Protein AF-0000000069362990 (afdb_homodimer)

Organism: Musa acuminata subsp. malaccensis (NCBI:txid214687)

Foldseek 3Di:
DPDPDPPVDDPVQWAFDAFDDDDLQATWTWIAGNPPRDIDIDGDGDPAQDVVLVVVLVVVLVVQCPPPAQAAKHFVDWDDDPRDIDTDIDDAFQAFQVSLLVFVLADDLLLLLVLLLSVLSQLCCCCPVVNFAQQDDARRQWGHHLQGHIHGYNGPVLVSVCVSSPPVPDDDDDCLQFALCVLVVHDDGNLRVLSSSLQRSLCNHNRHRQPDDPVPPDDDDPVRSSCCRHPNDWGFDDPVRDPPQNRVLSPLRNDNDSVSHDHSVVSSVGPSSVVNVPPPDGSSVSSVVDDTPDDPPD/DPDPDPPVDDPVQWAFDAFDDDFLQATWTWIAGNPPRDIDIDGDGDPAQDVVLVVVLVVVLVVQCPPPAQAAKHFVDWDDDPRDIDTDIDDAFQAWQVSLLVFVLADDLLLLLVLLLSVLSQLCCCCPVVNFAQQDDARRQWGHHLQGHIHGYNGPVLVSVCVSSPPVPDDDDDCLQFALCVLVVHDDGNLRVLSSSLQRSLCNHNRHRQPDPPVPPDDDDPVRSSCCRHPNDWGFDDPVRDPPQNRVLSPLRNDNDSVSHDHSVVSSVGCSSVVNVPPPDGSSVSSVVDDTPDDPPD

Sequence (596 aa):
PPDSEDLEFSREDLEVIKVIGKGSGGIVQLVRHKWHGTFYALKGIQMCIQETVRKQIVQELKINKASQCSHVVVCYHSFYHNGVISLVLEYMDRGSLADIIKQVKTILEPYLAVVCMQVLKGLVYLHHERHVIHRDIKPSNLLVNHKGEVKITDFGVSAVLASSMGQRDTFVGTYNYMAPERISGSSYDYKSDIWSLGLVILECAIGHFPYTSTEQEESLSFYELLEAIVDQPPPFAPPDQFSPEFCSFISASIQKDPKQRLSSLELLSHPFIKKFEDKDIDLAILVGSLDPPVNLSEPPDSEDLEFSREDLEVIKVIGKGSGGIVQLVRHKWHGTFYALKGIQMCIQETVRKQIVQELKINKASQCSHVVVCYHSFYHNGVISLVLEYMDRGSLADIIKQVKTILEPYLAVVCMQVLKGLVYLHHERHVIHRDIKPSNLLVNHKGEVKITDFGVSAVLASSMGQRDTFVGTYNYMAPERISGSSYDYKSDIWSLGLVILECAIGHFPYTSTEQEESLSFYELLEAIVDQPPPFAPPDQFSPEFCSFISASIQKDPKQRLSSLELLSHPFIKKFEDKDIDLAILVGSLDPPVNLSE

InterPro domains:
  IPR000719 Protein kinase domain [PF00069] (15-273)
  IPR000719 Protein kinase domain [PS50011] (14-273)
  IPR000719 Protein kinase domain [SM00220] (14-273)
  IPR008271 Serine/threonine-protein kinase, active site [PS00108] (132-144)
  IPR011009 Protein kinase-like domain superfamily [SSF56112] (12-283)
  IPR017441 Protein kinase, ATP binding site [PS00107] (20-43)

Nearest PDB structures (foldseek):
  6nyb-assembly1_B  TM=8.087E-01  e=6.660E-27  Homo sapiens
  4an9-assembly1_A  TM=8.023E-01  e=2.692E-26  Homo sapiens
  7pqv-assembly1_A  TM=7.803E-01  e=8.231E-26  Homo sapiens
  7xlp-assembly1_A  TM=7.770E-01  e=7.360E-26  Homo sapiens
  3dv3-assembly1_A  TM=7.872E-01  e=3.109E-24  Homo sapiens

pLDDT: mean 84.64, std 16.43, range [29.12, 98.88]

Radius of gyration: 27.47 Å; Cα contacts (8 Å, |Δi|>4): 1072; chains: 2; bounding box: 52×82×68 Å

Solvent-accessible surface area (backbone atoms only — not comparable to full-atom values): 32187 Å² total; per-residue (Å²): 124,86,77,92,58,84,70,78,80,48,75,86,44,48,42,80,76,45,80,75,43,79,55,88,76,25,42,28,26,37,26,29,31,69,87,78,62,50,66,30,26,37,35,32,30,67,27,36,63,52,68,68,48,48,50,49,44,49,53,53,45,50,64,24,42,71,51,89,47,90,16,42,53,37,24,78,46,76,45,78,55,95,51,27,41,33,36,38,26,60,54,47,63,40,31,23,44,47,57,45,35,72,70,60,37,46,45,56,65,69,56,44,32,54,50,47,49,34,47,32,52,28,45,35,44,32,46,71,74,65,65,45,62,43,82,60,48,42,40,76,31,31,29,25,27,66,81,39,49,42,24,41,44,72,56,42,47,60,56,43,52,39,54,66,56,47,38,92,51,44,48,64,48,67,61,88,43,51,28,40,40,61,57,47,62,45,85,77,60,64,47,41,43,32,26,8,44,26,51,41,54,48,17,37,50,72,42,44,62,73,86,44,52,80,90,50,83,56,76,64,36,66,43,52,44,53,46,43,60,58,73,42,80,68,70,72,59,58,71,91,78,42,54,69,44,52,33,48,52,34,50,33,21,37,39,82,54,56,87,69,29,51,48,49,66,56,50,61,70,28,66,43,35,57,71,46,64,89,47,94,74,59,48,22,63,63,53,61,76,50,80,46,78,66,78,77,88,118,124,86,75,92,59,84,70,79,79,49,76,86,44,47,40,80,76,46,80,75,44,76,55,88,76,25,41,28,25,36,26,31,31,70,87,77,62,50,66,31,26,36,35,32,30,68,27,36,62,51,68,67,46,48,50,49,44,49,52,52,44,49,61,23,48,67,52,88,45,90,16,39,53,40,25,77,46,75,45,79,53,96,50,26,40,32,36,38,25,60,56,46,64,39,31,24,46,47,56,45,35,71,71,61,37,45,46,55,65,70,54,43,30,54,52,47,48,35,46,31,53,28,44,34,44,32,46,70,73,66,64,44,61,42,82,60,50,42,40,76,29,32,31,26,28,67,81,40,52,42,24,42,46,71,57,40,48,59,55,45,52,41,55,64,58,48,38,91,50,46,49,65,48,67,60,90,42,53,29,40,40,62,57,48,62,44,85,75,60,64,46,40,43,32,27,8,44,26,50,40,55,49,17,37,51,72,44,44,61,72,85,44,52,81,88,48,85,55,75,64,37,64,44,53,43,52,46,41,60,59,72,41,80,67,71,73,58,59,71,93,79,43,54,69,44,51,32,48,51,35,50,33,22,36,40,83,54,55,87,68,29,51,48,49,69,55,49,62,69,28,66,43,37,55,70,45,63,89,47,95,75,58,47,22,62,62,54,62,75,48,81,47,77,67,78,76,86,117

Structure (mmCIF, N/CA/C/O backbone):
data_AF-0000000069362990-model_v1
#
loop_
_entity.id
_entity.type
_entity.pdbx_description
1 polymer 'mitogen-activated protein kinase kinase'
#
loop_
_atom_site.group_PDB
_atom_site.id
_atom_site.type_symbol
_atom_site.label_atom_id
_atom_site.label_alt_id
_atom_site.label_comp_id
_atom_site.label_asym_id
_atom_site.label_entity_id
_atom_site.label_seq_id
_atom_site.pdbx_PDB_ins_code
_atom_site.Cartn_x
_atom_site.Cartn_y
_atom_site.Cartn_z
_atom_site.occupancy
_atom_site.B_iso_or_equiv
_atom_site.auth_seq_id
_atom_site.auth_comp_id
_atom_site.auth_asym_id
_atom_site.auth_atom_id
_atom_site.pdbx_PDB_model_num
ATOM 1 N N . PRO A 1 1 ? -14.195 41.219 3.721 1 29.48 1 PRO A N 1
ATOM 2 C CA . PRO A 1 1 ? -13.703 40.406 2.594 1 29.48 1 PRO A CA 1
ATOM 3 C C . PRO A 1 1 ? -14.836 39.812 1.763 1 29.48 1 PRO A C 1
ATOM 5 O O . PRO A 1 1 ? -15.93 39.562 2.283 1 29.48 1 PRO A O 1
ATOM 8 N N . PRO A 1 2 ? -14.961 39.844 0.391 1 32.06 2 PRO A N 1
ATOM 9 C CA . PRO A 1 2 ? -16.266 39.5 -0.184 1 32.06 2 PRO A CA 1
ATOM 10 C C . PRO A 1 2 ? -16.875 38.219 0.411 1 32.06 2 PRO A C 1
ATOM 12 O O . PRO A 1 2 ? -16.141 37.375 0.942 1 32.06 2 PRO A O 1
ATOM 15 N N . ASP A 1 3 ? -18.109 38.125 0.729 1 34.34 3 ASP A N 1
ATOM 16 C CA . ASP A 1 3 ? -19.031 37.094 1.139 1 34.34 3 ASP A CA 1
ATOM 17 C C . ASP A 1 3 ? -18.719 35.75 0.436 1 34.34 3 ASP A C 1
ATOM 19 O O . ASP A 1 3 ? -18.422 35.75 -0.758 1 34.34 3 ASP A O 1
ATOM 23 N N . SER A 1 4 ? -18.062 34.781 1.027 1 39.09 4 SER A N 1
ATOM 24 C CA . SER A 1 4 ? -17.625 33.438 0.62 1 39.09 4 SER A CA 1
ATOM 25 C C . SER A 1 4 ? -18.594 32.844 -0.402 1 39.09 4 SER A C 1
ATOM 27 O O . SER A 1 4 ? -19.422 32 -0.061 1 39.09 4 SER A O 1
ATOM 29 N N . GLU A 1 5 ? -19.391 33.594 -1.166 1 38.28 5 GLU A N 1
ATOM 30 C CA . GLU A 1 5 ? -20.406 33.344 -2.191 1 38.28 5 GLU A CA 1
ATOM 31 C C . GLU A 1 5 ? -19.906 32.312 -3.191 1 38.28 5 GLU A C 1
ATOM 33 O O . GLU A 1 5 ? -18.688 32.062 -3.309 1 38.28 5 GLU A O 1
ATOM 38 N N . ASP A 1 6 ? -20.812 31.719 -4.027 1 46.34 6 ASP A N 1
ATOM 39 C CA . ASP A 1 6 ? -20.828 30.781 -5.137 1 46.34 6 ASP A CA 1
ATOM 40 C C . ASP A 1 6 ? -19.75 31.109 -6.168 1 46.34 6 ASP A C 1
ATOM 42 O O . ASP A 1 6 ? -20.031 31.75 -7.184 1 46.34 6 ASP A O 1
ATOM 46 N N . LEU A 1 7 ? -18.672 31.688 -5.738 1 51.09 7 LEU A N 1
ATOM 47 C CA . LEU A 1 7 ? -17.719 31.906 -6.824 1 51.09 7 LEU A CA 1
ATOM 48 C C . LEU A 1 7 ? -17.703 30.734 -7.785 1 51.09 7 LEU A C 1
ATOM 50 O O . LEU A 1 7 ? -17.469 29.594 -7.375 1 51.09 7 LEU A O 1
ATOM 54 N N . GLU A 1 8 ? -18.453 30.781 -8.734 1 62.44 8 GLU A N 1
ATOM 55 C CA . GLU A 1 8 ? -18.516 29.859 -9.859 1 62.44 8 GLU A CA 1
ATOM 56 C C . GLU A 1 8 ? -17.141 29.594 -10.445 1 62.44 8 GLU A C 1
ATOM 58 O O . GLU A 1 8 ? -16.594 30.438 -11.148 1 62.44 8 GLU A O 1
ATOM 63 N N . PHE A 1 9 ? -16.281 28.891 -9.633 1 77.06 9 PHE A N 1
ATOM 64 C CA . PHE A 1 9 ? -14.984 28.516 -10.172 1 77.06 9 PHE A CA 1
ATOM 65 C C . PHE A 1 9 ? -15.133 27.688 -11.438 1 77.06 9 PHE A C 1
ATOM 67 O O . PHE A 1 9 ? -15.992 26.797 -11.508 1 77.06 9 PHE A O 1
ATOM 74 N N . SER A 1 10 ? -14.633 28.297 -12.477 1 79.56 10 SER A N 1
ATOM 75 C CA . SER A 1 10 ? -14.398 27.469 -13.656 1 79.56 10 SER A CA 1
ATOM 76 C C . SER A 1 10 ? -12.914 27.172 -13.836 1 79.56 10 SER A C 1
ATOM 78 O O . SER A 1 10 ? -12.062 28.016 -13.547 1 79.56 10 SER A O 1
ATOM 80 N N . ARG A 1 11 ? -12.586 26.047 -14.117 1 81.81 11 ARG A N 1
ATOM 81 C CA . ARG A 1 11 ? -11.203 25.641 -14.344 1 81.81 11 ARG A CA 1
ATOM 82 C C . ARG A 1 11 ? -10.5 26.578 -15.312 1 81.81 11 ARG A C 1
ATOM 84 O O . ARG A 1 11 ? -9.312 26.875 -15.148 1 81.81 11 ARG A O 1
ATOM 91 N N . GLU A 1 12 ? -11.289 27.062 -16.297 1 82.94 12 GLU A N 1
ATOM 92 C CA . GLU A 1 12 ? -10.742 27.938 -17.328 1 82.94 12 GLU A CA 1
ATOM 93 C C . GLU A 1 12 ? -10.312 29.281 -16.766 1 82.94 12 GLU A C 1
ATOM 95 O O . GLU A 1 12 ? -9.508 29.984 -17.359 1 82.94 12 GLU A O 1
ATOM 100 N N . ASP A 1 13 ? -10.82 29.562 -15.656 1 88.62 13 ASP A N 1
ATOM 101 C CA . ASP A 1 13 ? -10.508 30.844 -15.039 1 88.62 13 ASP A CA 1
ATOM 102 C C . ASP A 1 13 ? -9.227 30.766 -14.211 1 88.62 13 ASP A C 1
ATOM 104 O O . ASP A 1 13 ? -8.75 31.766 -13.688 1 88.62 13 ASP A O 1
ATOM 108 N N . LEU A 1 14 ? -8.688 29.609 -14.094 1 91.69 14 LEU A N 1
ATOM 109 C CA . LEU A 1 14 ? -7.484 29.422 -13.297 1 91.69 14 LEU A CA 1
ATOM 110 C C . LEU A 1 14 ? -6.262 29.25 -14.188 1 91.69 14 LEU A C 1
ATOM 112 O O . LEU A 1 14 ? -6.289 28.469 -15.141 1 91.69 14 LEU A O 1
ATOM 116 N N . GLU A 1 15 ? -5.293 30.062 -13.93 1 91.25 15 GLU A N 1
ATOM 117 C CA . GLU A 1 15 ? -4.012 29.953 -14.617 1 91.25 15 GLU A CA 1
ATOM 118 C C . GLU A 1 15 ? -2.975 29.25 -13.742 1 91.25 15 GLU A C 1
ATOM 120 O O . GLU A 1 15 ? -2.721 29.672 -12.609 1 91.25 15 GLU A O 1
ATOM 125 N N . VAL A 1 16 ? -2.367 28.219 -14.273 1 91.44 16 VAL A N 1
ATOM 126 C CA . VAL A 1 16 ? -1.353 27.469 -13.531 1 91.44 16 VAL A CA 1
ATOM 127 C C . VAL A 1 16 ? -0.04 28.25 -13.531 1 91.44 16 VAL A C 1
ATOM 129 O O . VAL A 1 16 ? 0.44 28.688 -14.578 1 91.44 16 VAL A O 1
ATOM 132 N N . ILE A 1 17 ? 0.487 28.484 -12.438 1 90.94 17 ILE A N 1
ATOM 133 C CA . ILE A 1 17 ? 1.748 29.203 -12.289 1 90.94 17 ILE A CA 1
ATOM 134 C C . ILE A 1 17 ? 2.898 28.203 -12.172 1 90.94 17 ILE A C 1
ATOM 136 O O . ILE A 1 17 ? 3.865 28.266 -12.938 1 90.94 17 ILE A O 1
ATOM 140 N N . LYS A 1 18 ? 2.75 27.172 -11.195 1 91.44 18 LYS A N 1
ATOM 141 C CA . LYS A 1 18 ? 3.82 26.219 -10.93 1 91.44 18 LYS A CA 1
ATOM 142 C C . LYS A 1 18 ? 3.311 25.031 -10.109 1 91.44 18 LYS A C 1
ATOM 144 O O . LYS A 1 18 ? 2.348 25.172 -9.352 1 91.44 18 LYS A O 1
ATOM 149 N N . VAL A 1 19 ? 3.998 23.938 -10.266 1 89.69 19 VAL A N 1
ATOM 150 C CA . VAL A 1 19 ? 3.758 22.797 -9.391 1 89.69 19 VAL A CA 1
ATOM 151 C C . VAL A 1 19 ? 4.422 23.031 -8.039 1 89.69 19 VAL A C 1
ATOM 153 O O . VAL A 1 19 ? 5.602 23.375 -7.969 1 89.69 19 VAL A O 1
ATOM 156 N N . ILE A 1 20 ? 3.678 22.906 -6.953 1 89.88 20 ILE A N 1
ATOM 157 C CA . ILE A 1 20 ? 4.238 23.234 -5.648 1 89.88 20 ILE A CA 1
ATOM 158 C C . ILE A 1 20 ? 4.234 22 -4.754 1 89.88 20 ILE A C 1
ATOM 160 O O . ILE A 1 20 ? 4.73 22.031 -3.627 1 89.88 20 ILE A O 1
ATOM 164 N N . GLY A 1 21 ? 3.676 20.953 -5.188 1 85.44 21 GLY A N 1
ATOM 165 C CA . GLY A 1 21 ? 3.672 19.719 -4.43 1 85.44 21 GLY A CA 1
ATOM 166 C C . GLY A 1 21 ? 3.33 18.5 -5.27 1 85.44 21 GLY A C 1
ATOM 167 O O . GLY A 1 21 ? 2.516 18.578 -6.191 1 85.44 21 GLY A O 1
ATOM 168 N N . LYS A 1 22 ? 4.004 17.422 -4.98 1 76.5 22 LYS A N 1
ATOM 169 C CA . LYS A 1 22 ? 3.723 16.109 -5.574 1 76.5 22 LYS A CA 1
ATOM 170 C C . LYS A 1 22 ? 3.758 15.016 -4.52 1 76.5 22 LYS A C 1
ATOM 172 O O . LYS A 1 22 ? 4.645 14.992 -3.664 1 76.5 22 LYS A O 1
ATOM 177 N N . GLY A 1 23 ? 2.678 14.242 -4.508 1 67.06 23 GLY A N 1
ATOM 178 C CA . GLY A 1 23 ? 2.65 13.133 -3.568 1 67.06 23 GLY A CA 1
ATOM 179 C C . GLY A 1 23 ? 1.556 12.125 -3.865 1 67.06 23 GLY A C 1
ATOM 180 O O . GLY A 1 23 ? 0.97 12.141 -4.949 1 67.06 23 GLY A O 1
ATOM 181 N N . SER A 1 24 ? 1.332 11.172 -2.8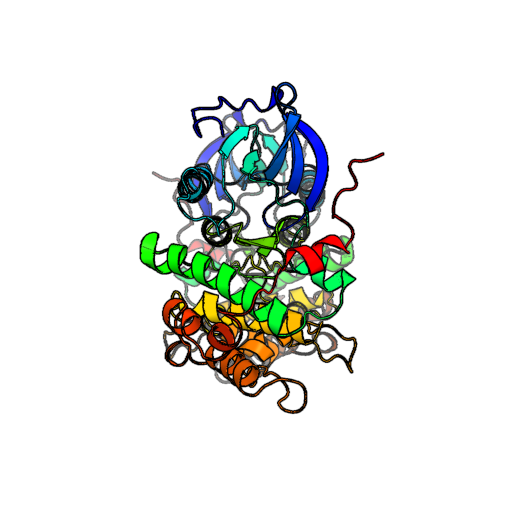93 1 62.97 24 SER A N 1
ATOM 182 C CA . SER A 1 24 ? 0.349 10.109 -3.068 1 62.97 24 SER A CA 1
ATOM 183 C C . SER A 1 24 ? -1.055 10.68 -3.246 1 62.97 24 SER A C 1
ATOM 185 O O . SER A 1 24 ? -1.907 10.055 -3.883 1 62.97 24 SER A O 1
ATOM 187 N N . GLY A 1 25 ? -1.194 11.891 -2.707 1 66.38 25 GLY A N 1
ATOM 188 C CA . GLY A 1 25 ? -2.51 12.508 -2.801 1 66.38 25 GLY A CA 1
ATOM 189 C C . GLY A 1 25 ? -2.723 13.273 -4.094 1 66.38 25 GLY A C 1
ATOM 190 O O . GLY A 1 25 ? -3.812 13.789 -4.344 1 66.38 25 GLY A O 1
ATOM 191 N N . GLY A 1 26 ? -1.641 13.359 -4.898 1 74.44 26 GLY A N 1
ATOM 192 C CA . GLY A 1 26 ? -1.784 14.055 -6.168 1 74.44 26 GLY A CA 1
ATOM 193 C C . GLY A 1 26 ? -0.795 15.188 -6.344 1 74.44 26 GLY A C 1
ATOM 194 O O . GLY A 1 26 ? 0.225 15.242 -5.652 1 74.44 26 GLY A O 1
ATOM 195 N N . ILE A 1 27 ? -1.107 15.914 -7.355 1 82.25 27 ILE A N 1
ATOM 196 C CA . ILE A 1 27 ? -0.267 17.062 -7.691 1 82.25 27 ILE A CA 1
ATOM 197 C C . ILE A 1 27 ? -0.94 18.344 -7.23 1 82.25 27 ILE A C 1
ATOM 199 O O . ILE A 1 27 ? -2.15 18.516 -7.395 1 82.25 27 ILE A O 1
ATOM 203 N N . VAL A 1 28 ? -0.175 19.188 -6.586 1 90.19 28 VAL A N 1
ATOM 204 C CA . VAL A 1 28 ? -0.682 20.484 -6.164 1 90.19 28 VAL A CA 1
ATOM 205 C C . VAL A 1 28 ? -0.007 21.594 -6.973 1 90.19 28 VAL A C 1
ATOM 207 O O . VAL A 1 28 ? 1.221 21.625 -7.09 1 90.19 28 VAL A O 1
ATOM 210 N N . GLN A 1 29 ? -0.843 22.453 -7.559 1 92.25 29 GLN A N 1
ATOM 211 C CA . GLN A 1 29 ? -0.346 23.562 -8.352 1 92.25 29 GLN A CA 1
ATOM 212 C C . GLN A 1 29 ? -0.779 24.906 -7.75 1 92.25 29 GLN A C 1
ATOM 214 O O . GLN A 1 29 ? -1.902 25.031 -7.258 1 92.25 29 GLN A O 1
ATOM 219 N N . LEU A 1 30 ? 0.182 25.812 -7.762 1 94.88 30 LEU A N 1
ATOM 220 C CA . LEU A 1 30 ? -0.222 27.188 -7.543 1 94.88 30 LEU A CA 1
ATOM 221 C C . LEU A 1 30 ? -0.944 27.75 -8.766 1 94.88 30 LEU A C 1
ATOM 223 O O . LEU A 1 30 ? -0.439 27.656 -9.891 1 94.88 30 LEU A O 1
ATOM 227 N N . VAL A 1 31 ? -2.145 28.266 -8.508 1 93.31 31 VAL A N 1
ATOM 228 C CA . VAL A 1 31 ? -2.908 28.844 -9.609 1 93.31 31 VAL A CA 1
ATOM 229 C C . VAL A 1 31 ? -3.365 30.25 -9.242 1 93.31 31 VAL A C 1
ATOM 231 O O . VAL A 1 31 ? -3.451 30.594 -8.062 1 93.31 31 VAL A O 1
ATOM 234 N N . ARG A 1 32 ? -3.533 31.016 -10.25 1 93.69 32 ARG A N 1
ATOM 235 C CA . ARG A 1 32 ? -4.035 32.375 -10.094 1 93.69 32 ARG A CA 1
ATOM 236 C C . ARG A 1 32 ? -5.348 32.562 -10.852 1 93.69 32 ARG A C 1
ATOM 238 O O . ARG A 1 32 ? -5.477 32.125 -12 1 93.69 32 ARG A O 1
ATOM 245 N N . HIS A 1 33 ? -6.336 33.094 -10.125 1 92.69 33 HIS A N 1
ATOM 246 C CA . HIS A 1 33 ? -7.559 33.438 -10.836 1 92.69 33 HIS A CA 1
ATOM 247 C C . HIS A 1 33 ? -7.312 34.562 -11.844 1 92.69 33 HIS A C 1
ATOM 249 O O . HIS A 1 33 ? -6.82 35.625 -11.484 1 92.69 33 HIS A O 1
ATOM 255 N N . LYS A 1 34 ? -7.695 34.312 -13.039 1 90.31 34 LYS A N 1
ATOM 256 C CA . LYS A 1 34 ? -7.352 35.219 -14.148 1 90.31 34 LYS A CA 1
ATOM 257 C C . LYS A 1 34 ? -7.961 36.594 -13.961 1 90.31 34 LYS A C 1
ATOM 259 O O . LYS A 1 34 ? -7.328 37.594 -14.266 1 90.31 34 LYS A O 1
ATOM 264 N N . TRP A 1 35 ? -9.094 36.656 -13.398 1 87.69 35 TRP A N 1
ATOM 265 C CA . TRP A 1 35 ? -9.82 37.938 -13.344 1 87.69 35 TRP A CA 1
ATOM 266 C C . TRP A 1 35 ? -9.57 38.656 -12.016 1 87.69 35 TRP A C 1
ATOM 268 O O . TRP A 1 35 ? -9.414 39.875 -11.977 1 87.69 35 TRP A O 1
ATOM 278 N N . HIS A 1 36 ? -9.5 37.875 -10.906 1 89.62 36 HIS A N 1
ATOM 279 C CA . HIS A 1 36 ? -9.391 38.5 -9.586 1 89.62 36 HIS A CA 1
ATOM 280 C C . HIS A 1 36 ? -7.945 38.531 -9.109 1 89.62 36 HIS A C 1
ATOM 282 O O . HIS A 1 36 ? -7.605 39.219 -8.164 1 89.62 36 HIS A O 1
ATOM 288 N N . GLY A 1 37 ? -7.09 37.781 -9.664 1 91.56 37 GLY A N 1
ATOM 289 C CA . GLY A 1 37 ? -5.676 37.75 -9.336 1 91.56 37 GLY A CA 1
ATOM 290 C C . GLY A 1 37 ? -5.363 36.969 -8.07 1 91.56 37 GLY A C 1
ATOM 291 O O . GLY A 1 37 ? -4.199 36.844 -7.695 1 91.56 37 GLY A O 1
ATOM 292 N N . THR A 1 38 ? -6.387 36.469 -7.43 1 92.75 38 THR A N 1
ATOM 293 C CA . THR A 1 38 ? -6.223 35.719 -6.188 1 92.75 38 THR A CA 1
ATOM 294 C C . THR A 1 38 ? -5.52 34.375 -6.441 1 92.75 38 THR A C 1
ATOM 296 O O . THR A 1 38 ? -5.797 33.719 -7.438 1 92.75 38 THR A O 1
ATOM 299 N N . PHE A 1 39 ? -4.59 34.062 -5.492 1 94 39 PHE A N 1
ATOM 300 C CA . PHE A 1 39 ? -3.863 32.812 -5.602 1 94 39 PHE A CA 1
ATOM 301 C C . PHE A 1 39 ? -4.586 31.703 -4.852 1 94 39 PHE A C 1
ATOM 303 O O . PHE A 1 39 ? -5.121 31.938 -3.762 1 94 39 PHE A O 1
ATOM 310 N N . TYR A 1 40 ? -4.594 30.516 -5.48 1 94.06 40 TYR A N 1
ATOM 311 C CA . TYR A 1 40 ? -5.141 29.297 -4.902 1 94.06 40 TYR A CA 1
ATOM 312 C C . TYR A 1 40 ? -4.172 28.125 -5.082 1 94.06 40 TYR A C 1
ATOM 314 O O . TYR A 1 40 ? -3.244 28.203 -5.887 1 94.06 40 TYR A O 1
ATOM 322 N N . ALA A 1 41 ? -4.312 27.141 -4.258 1 93.5 41 ALA A N 1
ATOM 323 C CA . ALA A 1 41 ? -3.689 25.844 -4.508 1 93.5 41 ALA A CA 1
ATOM 324 C C . ALA A 1 41 ? -4.664 24.891 -5.195 1 93.5 41 ALA A C 1
ATOM 326 O O . ALA A 1 41 ? -5.789 24.703 -4.734 1 93.5 41 ALA A O 1
ATOM 327 N N . LEU A 1 42 ? -4.305 24.406 -6.301 1 91.19 42 LEU A N 1
ATOM 328 C CA . LEU A 1 42 ? -5.113 23.438 -7.043 1 91.19 42 LEU A CA 1
ATOM 329 C C . LEU A 1 42 ? -4.555 22.031 -6.895 1 91.19 42 LEU A C 1
ATOM 331 O O . LEU A 1 42 ? -3.486 21.719 -7.43 1 91.19 42 LEU A O 1
ATOM 335 N N . LYS A 1 43 ? -5.238 21.188 -6.145 1 87.75 43 LYS A N 1
ATOM 336 C CA . LYS A 1 43 ? -4.832 19.797 -5.984 1 87.75 43 LYS A CA 1
ATOM 337 C C . LYS A 1 43 ? -5.574 18.891 -6.961 1 87.75 43 LYS A C 1
ATOM 339 O O . LYS A 1 43 ? -6.805 18.891 -7 1 87.75 43 LYS A O 1
ATOM 344 N N . GLY A 1 44 ? -4.789 18.312 -7.75 1 82.81 44 GLY A N 1
ATOM 345 C CA . GLY A 1 44 ? -5.352 17.328 -8.656 1 82.81 44 GLY A CA 1
ATOM 346 C C . GLY A 1 44 ? -5.133 15.906 -8.188 1 82.81 44 GLY A C 1
ATOM 347 O O . GLY A 1 44 ? -3.998 15.5 -7.926 1 82.81 44 GLY A O 1
ATOM 348 N N . ILE A 1 45 ? -6.129 15.227 -7.938 1 75.31 45 ILE A N 1
ATOM 349 C CA . ILE A 1 45 ? -6.094 13.812 -7.582 1 75.31 45 ILE A CA 1
ATOM 350 C C . ILE A 1 45 ? -6.414 12.969 -8.812 1 75.31 45 ILE A C 1
ATOM 352 O O . ILE A 1 45 ? -7.523 13.023 -9.344 1 75.31 45 ILE A O 1
ATOM 356 N N . GLN A 1 46 ? -5.258 12.422 -9.289 1 65.88 46 GLN A N 1
ATOM 357 C CA . GLN A 1 46 ? -5.426 11.586 -10.477 1 65.88 46 GLN A CA 1
ATOM 358 C C . GLN A 1 46 ? -6.234 10.336 -10.148 1 65.88 46 GLN A C 1
ATOM 360 O O . GLN A 1 46 ? -5.852 9.555 -9.281 1 65.88 46 GLN A O 1
ATOM 365 N N . MET A 1 47 ? -7.324 10.367 -10.719 1 61.12 47 MET A N 1
ATOM 366 C CA . MET A 1 47 ? -8.18 9.203 -10.5 1 61.12 47 MET A CA 1
ATOM 367 C C . MET A 1 47 ? -7.863 8.094 -11.5 1 61.12 47 MET A C 1
ATOM 369 O O . MET A 1 47 ? -8.367 6.977 -11.367 1 61.12 47 MET A O 1
ATOM 373 N N . CYS A 1 48 ? -7.023 8.562 -12.531 1 59.62 48 CYS A N 1
ATOM 374 C CA . CYS A 1 48 ? -6.672 7.586 -13.562 1 59.62 48 CYS A CA 1
ATOM 375 C C . CYS A 1 48 ? -5.164 7.355 -13.594 1 59.62 48 CYS A C 1
ATOM 377 O O . CYS A 1 48 ? -4.387 8.242 -13.227 1 59.62 48 CYS A O 1
ATOM 379 N N . ILE A 1 49 ? -4.668 6.113 -13.734 1 58.94 49 ILE A N 1
ATOM 380 C CA . ILE A 1 49 ? -3.258 5.777 -13.898 1 58.94 49 ILE A CA 1
ATOM 381 C C . ILE A 1 49 ? -2.682 6.543 -15.094 1 58.94 49 ILE A C 1
ATOM 383 O O . ILE A 1 49 ? -3.33 6.656 -16.141 1 58.94 49 ILE A O 1
ATOM 387 N N . GLN A 1 50 ? -1.487 7.18 -14.828 1 59.97 50 GLN A N 1
ATOM 388 C CA . GLN A 1 50 ? -0.78 7.965 -15.836 1 59.97 50 GLN A CA 1
ATOM 389 C C . GLN A 1 50 ? -0.551 7.152 -17.109 1 59.97 50 GLN A C 1
ATOM 391 O O . GLN A 1 50 ? -0.415 5.93 -17.047 1 59.97 50 GLN A O 1
ATOM 396 N N . GLU A 1 51 ? -0.576 7.82 -18.203 1 62.12 51 GLU A N 1
ATOM 397 C CA . GLU A 1 51 ? -0.377 7.219 -19.531 1 62.12 51 GLU A CA 1
ATOM 398 C C . GLU A 1 51 ? 0.91 6.402 -19.578 1 62.12 51 GLU A C 1
ATOM 400 O O . GLU A 1 51 ? 0.959 5.348 -20.203 1 62.12 51 GLU A O 1
ATOM 405 N N . THR A 1 52 ? 1.91 6.945 -18.875 1 63.31 52 THR A N 1
ATOM 406 C CA . THR A 1 52 ? 3.189 6.242 -18.859 1 63.31 52 THR A CA 1
ATOM 407 C C . THR A 1 52 ? 3.057 4.879 -18.188 1 63.31 52 THR A C 1
ATOM 409 O O . THR A 1 52 ? 3.617 3.891 -18.672 1 63.31 52 THR A O 1
ATOM 412 N N . VAL A 1 53 ? 2.324 4.898 -17.141 1 62.41 53 VAL A N 1
ATOM 413 C CA . VAL A 1 53 ? 2.094 3.639 -16.453 1 62.41 53 VAL A CA 1
ATOM 414 C C . VAL A 1 53 ? 1.26 2.709 -17.328 1 62.41 53 VAL A C 1
ATOM 416 O O . VAL A 1 53 ? 1.521 1.505 -17.391 1 62.41 53 VAL A O 1
ATOM 419 N N . ARG A 1 54 ? 0.416 3.32 -18.047 1 65.88 54 ARG A N 1
ATOM 420 C CA . ARG A 1 54 ? -0.399 2.549 -18.969 1 65.88 54 ARG A CA 1
ATOM 421 C C . ARG A 1 54 ? 0.472 1.854 -20.016 1 65.88 54 ARG A C 1
ATOM 423 O O . ARG A 1 54 ? 0.312 0.657 -20.266 1 65.88 54 ARG A O 1
ATOM 430 N N . LYS A 1 55 ? 1.363 2.625 -20.562 1 67.88 55 LYS A N 1
ATOM 431 C CA . LYS A 1 55 ? 2.24 2.084 -21.594 1 67.88 55 LYS A CA 1
ATOM 432 C C . LYS A 1 55 ? 3.115 0.963 -21.047 1 67.88 55 LYS A C 1
ATOM 434 O O . LYS A 1 55 ? 3.334 -0.048 -21.719 1 67.88 55 LYS A O 1
ATOM 439 N N . GLN A 1 56 ? 3.504 1.155 -19.844 1 67.25 56 GLN A N 1
ATOM 440 C CA . GLN A 1 56 ? 4.348 0.145 -19.219 1 67.25 56 GLN A CA 1
ATOM 441 C C . GLN A 1 56 ? 3.57 -1.146 -18.984 1 67.25 56 GLN A C 1
ATOM 443 O O . GLN A 1 56 ? 4.09 -2.24 -19.203 1 67.25 56 GLN A O 1
ATOM 448 N N . ILE A 1 57 ? 2.4 -0.911 -18.578 1 66.12 57 ILE A N 1
ATOM 449 C CA . ILE A 1 57 ? 1.559 -2.074 -18.328 1 66.12 57 ILE A CA 1
ATOM 450 C C . ILE A 1 57 ? 1.315 -2.834 -19.625 1 66.12 57 ILE A C 1
ATOM 452 O O . ILE A 1 57 ? 1.439 -4.059 -19.672 1 66.12 57 ILE A O 1
ATOM 456 N N . VAL A 1 58 ? 1.067 -2.055 -20.641 1 65.69 58 VAL A N 1
ATOM 457 C CA . VAL A 1 58 ? 0.766 -2.648 -21.938 1 65.69 58 VAL A CA 1
ATOM 458 C C . VAL A 1 58 ? 2.006 -3.352 -22.484 1 65.69 58 VAL A C 1
ATOM 460 O O . VAL A 1 58 ? 1.909 -4.441 -23.047 1 65.69 58 VAL A O 1
ATOM 463 N N . GLN A 1 59 ? 3.102 -2.719 -22.266 1 67.25 59 GLN A N 1
ATOM 464 C CA . GLN A 1 59 ? 4.352 -3.299 -22.75 1 67.25 59 GLN A CA 1
ATOM 465 C C . GLN A 1 59 ? 4.672 -4.598 -22.016 1 67.25 59 GLN A C 1
ATOM 467 O O . GLN A 1 59 ? 5.125 -5.566 -22.625 1 67.25 59 GLN A O 1
ATOM 472 N N . GLU A 1 60 ? 4.445 -4.59 -20.781 1 63.12 60 GLU A N 1
ATOM 473 C CA . GLU A 1 60 ? 4.684 -5.797 -20 1 63.12 60 GLU A CA 1
ATOM 474 C C . GLU A 1 60 ? 3.77 -6.938 -20.438 1 63.12 60 GLU A C 1
ATOM 476 O O . GLU A 1 60 ? 4.18 -8.102 -20.453 1 63.12 60 GLU A O 1
ATOM 481 N N . LEU A 1 61 ? 2.602 -6.488 -20.766 1 61.5 61 LEU A N 1
ATOM 482 C CA . LEU A 1 61 ? 1.61 -7.488 -21.156 1 61.5 61 LEU A CA 1
ATOM 483 C C . LEU A 1 61 ? 1.86 -7.98 -22.562 1 61.5 61 LEU A C 1
ATOM 485 O O . LEU A 1 61 ? 1.504 -9.109 -22.906 1 61.5 61 LEU A O 1
ATOM 489 N N . LYS A 1 62 ? 2.309 -7.07 -23.406 1 59.75 62 LYS A N 1
ATOM 490 C CA . LYS A 1 62 ? 2.619 -7.496 -24.766 1 59.75 62 LYS A CA 1
ATOM 491 C C . LYS A 1 62 ? 3.678 -8.594 -24.766 1 59.75 62 LYS A C 1
ATOM 493 O O . LYS A 1 62 ? 3.746 -9.391 -25.703 1 59.75 62 LYS A O 1
ATOM 498 N N . ILE A 1 63 ? 4.504 -8.5 -23.766 1 54.03 63 ILE A N 1
ATOM 499 C CA . ILE A 1 63 ? 5.449 -9.609 -23.703 1 54.03 63 ILE A CA 1
ATOM 500 C C . ILE A 1 63 ? 4.695 -10.938 -23.797 1 54.03 63 ILE A C 1
ATOM 502 O O . ILE A 1 63 ? 5.211 -11.922 -24.328 1 54.03 63 ILE A O 1
ATOM 506 N N . ASN A 1 64 ? 3.398 -10.781 -23.375 1 56.16 64 ASN A N 1
ATOM 507 C CA . ASN A 1 64 ? 2.639 -12.023 -23.297 1 56.16 64 ASN A CA 1
ATOM 508 C C . ASN A 1 64 ? 1.931 -12.328 -24.609 1 56.16 64 ASN A C 1
ATOM 510 O O . ASN A 1 64 ? 1.288 -13.367 -24.75 1 56.16 64 ASN A O 1
ATOM 514 N N . LYS A 1 65 ? 1.709 -11.32 -25.469 1 56.06 65 LYS A N 1
ATOM 515 C CA . LYS A 1 65 ? 0.888 -11.648 -26.641 1 56.06 65 LYS A CA 1
ATOM 516 C C . LYS A 1 65 ? 1.315 -12.977 -27.25 1 56.06 65 LYS A C 1
ATOM 518 O O . LYS A 1 65 ? 0.473 -13.812 -27.578 1 56.06 65 LYS A O 1
ATOM 523 N N . ALA A 1 66 ? 2.525 -13.086 -27.578 1 55.22 66 ALA A N 1
ATOM 524 C CA . ALA A 1 66 ? 2.893 -14.328 -28.25 1 55.22 66 ALA A CA 1
ATOM 525 C C . ALA A 1 66 ? 3.721 -15.227 -27.344 1 55.22 66 ALA A C 1
ATOM 527 O O . ALA A 1 66 ? 4.945 -15.305 -27.484 1 55.22 66 ALA A O 1
ATOM 528 N N . SER A 1 67 ? 3.168 -15.359 -26.016 1 60.5 67 SER A N 1
ATOM 529 C CA . SER A 1 67 ? 4.074 -16.188 -25.234 1 60.5 67 SER A CA 1
ATOM 530 C C . SER A 1 67 ? 4.27 -17.562 -25.891 1 60.5 67 SER A C 1
ATOM 532 O O . SER A 1 67 ? 3.309 -18.172 -26.375 1 60.5 67 SER A O 1
ATOM 534 N N . GLN A 1 68 ? 5.5 -17.875 -26.188 1 73.25 68 GLN A N 1
ATOM 535 C CA . GLN A 1 68 ? 5.988 -19.141 -26.719 1 73.25 68 GLN A CA 1
ATOM 536 C C . GLN A 1 68 ? 5.961 -20.219 -25.641 1 73.25 68 GLN A C 1
ATOM 538 O O . GLN A 1 68 ? 6.148 -21.406 -25.938 1 73.25 68 GLN A O 1
ATOM 543 N N . CYS A 1 69 ? 5.441 -19.859 -24.406 1 88.69 69 CYS A N 1
ATOM 544 C CA . CYS A 1 69 ? 5.484 -20.828 -23.328 1 88.69 69 CYS A CA 1
ATOM 545 C C . CYS A 1 69 ? 4.086 -21.328 -22.984 1 88.69 69 CYS A C 1
ATOM 547 O O . CYS A 1 69 ? 3.188 -20.531 -22.719 1 88.69 69 CYS A O 1
ATOM 549 N N . SER A 1 70 ? 3.918 -22.625 -22.984 1 93.56 70 SER A N 1
ATOM 550 C CA . SER A 1 70 ? 2.625 -23.266 -22.734 1 93.56 70 SER A CA 1
ATOM 551 C C . SER A 1 70 ? 2.236 -23.172 -21.266 1 93.56 70 SER A C 1
ATOM 553 O O . SER A 1 70 ? 1.144 -23.594 -20.891 1 93.56 70 SER A O 1
ATOM 555 N N . HIS A 1 71 ? 3.045 -22.578 -20.438 1 95.88 71 HIS A N 1
ATOM 556 C CA . HIS A 1 71 ? 2.777 -22.547 -19 1 95.88 71 HIS A CA 1
ATOM 557 C C . HIS A 1 71 ? 2.553 -21.125 -18.516 1 95.88 71 HIS A C 1
ATOM 559 O O . HIS A 1 71 ? 2.598 -20.859 -17.297 1 95.88 71 HIS A O 1
ATOM 565 N N . VAL A 1 72 ? 2.336 -20.219 -19.422 1 92.62 72 VAL A N 1
ATOM 566 C CA . VAL A 1 72 ? 1.942 -18.844 -19.141 1 92.62 72 VAL A CA 1
ATOM 567 C C . VAL A 1 72 ? 0.667 -18.5 -19.906 1 92.62 72 VAL A C 1
ATOM 569 O O . VAL A 1 72 ? 0.527 -18.859 -21.078 1 92.62 72 VAL A O 1
ATOM 572 N N . VAL A 1 73 ? -0.213 -17.828 -19.234 1 92.5 73 VAL A N 1
ATOM 573 C CA . VAL A 1 73 ? -1.484 -17.469 -19.859 1 92.5 73 VAL A CA 1
ATOM 574 C C . VAL A 1 73 ? -1.236 -16.547 -21.047 1 92.5 73 VAL A C 1
ATOM 576 O O . VAL A 1 73 ? -0.452 -15.602 -20.953 1 92.5 73 VAL A O 1
ATOM 579 N N . VAL A 1 74 ? -1.889 -16.859 -22.078 1 88.19 74 VAL A N 1
ATOM 580 C CA . VAL A 1 74 ? -1.698 -16.094 -23.312 1 88.19 74 VAL A CA 1
ATOM 581 C C . VAL A 1 74 ? -2.525 -14.82 -23.266 1 88.19 74 VAL A C 1
ATOM 583 O O . VAL A 1 74 ? -3.684 -14.836 -22.844 1 88.19 74 VAL A O 1
ATOM 586 N N . CYS A 1 75 ? -1.939 -13.758 -23.578 1 86.62 75 CYS A N 1
ATOM 587 C CA . CYS A 1 75 ? -2.643 -12.508 -23.844 1 86.62 75 CYS A CA 1
ATOM 588 C C . CYS A 1 75 ? -2.83 -12.297 -25.344 1 86.62 75 CYS A C 1
ATOM 590 O O . CYS A 1 75 ? -1.858 -12.086 -26.062 1 86.62 75 CYS A O 1
ATOM 592 N N . TYR A 1 76 ? -4.055 -12.281 -25.75 1 84.31 76 TYR A N 1
ATOM 593 C CA . TYR A 1 76 ? -4.336 -12.234 -27.188 1 84.31 76 TYR A CA 1
ATOM 594 C C . TYR A 1 76 ? -4.352 -10.797 -27.703 1 84.31 76 TYR A C 1
ATOM 596 O O . TYR A 1 76 ? -3.977 -10.539 -28.844 1 84.31 76 TYR A O 1
ATOM 604 N N . HIS A 1 77 ? -4.859 -9.93 -26.812 1 82.94 77 HIS A N 1
ATOM 605 C CA . HIS A 1 77 ? -5.07 -8.555 -27.234 1 82.94 77 HIS A CA 1
ATOM 606 C C . HIS A 1 77 ? -5.25 -7.625 -26.047 1 82.94 77 HIS A C 1
ATOM 608 O O . HIS A 1 77 ? -5.484 -8.086 -24.922 1 82.94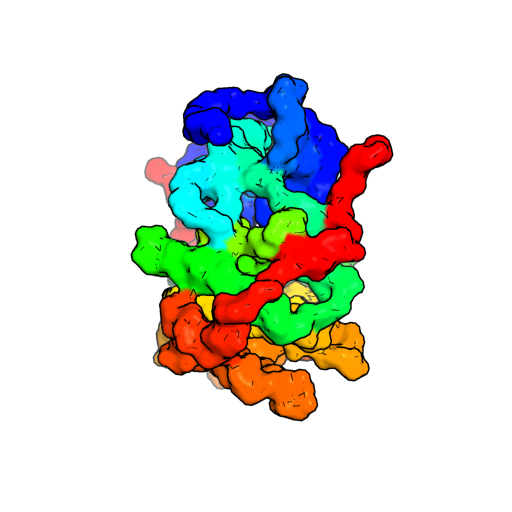 77 HIS A O 1
ATOM 614 N N . SER A 1 78 ? -5.059 -6.336 -26.266 1 81.56 78 SER A N 1
ATOM 615 C CA . SER A 1 78 ? -5.328 -5.32 -25.266 1 81.56 78 SER A CA 1
ATOM 616 C C . SER A 1 78 ? -6.035 -4.113 -25.875 1 81.56 78 SER A C 1
ATOM 618 O O . SER A 1 78 ? -5.797 -3.764 -27.031 1 81.56 78 SER A O 1
ATOM 620 N N . PHE A 1 79 ? -7.043 -3.619 -25.031 1 77.38 79 PHE A N 1
ATOM 621 C CA . PHE A 1 79 ? -7.766 -2.395 -25.359 1 77.38 79 PHE A CA 1
ATOM 622 C C . PHE A 1 79 ? -7.535 -1.331 -24.281 1 77.38 79 PHE A C 1
ATOM 624 O O . PHE A 1 79 ? -7.27 -1.653 -23.125 1 77.38 79 PHE A O 1
ATOM 631 N N . TYR A 1 80 ? -7.445 -0.216 -24.812 1 74.69 80 TYR A N 1
ATOM 632 C CA . TYR A 1 80 ? -7.543 0.892 -23.875 1 74.69 80 TYR A CA 1
ATOM 633 C C . TYR A 1 80 ? -8.742 1.772 -24.188 1 74.69 80 TYR A C 1
ATOM 635 O O . TYR A 1 80 ? -8.875 2.281 -25.312 1 74.69 80 TYR A O 1
ATOM 643 N N . HIS A 1 81 ? -9.641 1.801 -23.234 1 70.88 81 HIS A N 1
ATOM 644 C CA . HIS A 1 81 ? -10.828 2.631 -23.422 1 70.88 81 HIS A CA 1
ATOM 645 C C . HIS A 1 81 ? -11.273 3.252 -22.094 1 70.88 81 HIS A C 1
ATOM 647 O O . HIS A 1 81 ? -11.461 2.547 -21.109 1 70.88 81 HIS A O 1
ATOM 653 N N . ASN A 1 82 ? -11.477 4.543 -22.156 1 66 82 ASN A N 1
ATOM 654 C CA . ASN A 1 82 ? -12.062 5.285 -21.031 1 66 82 ASN A CA 1
ATOM 655 C C . ASN A 1 82 ? -11.391 4.93 -19.719 1 66 82 ASN A C 1
ATOM 657 O O . ASN A 1 82 ? -12.078 4.629 -18.734 1 66 82 ASN A O 1
ATOM 661 N N . GLY A 1 83 ? -10.055 4.832 -19.75 1 68.81 83 GLY A N 1
ATOM 662 C CA . GLY A 1 83 ? -9.328 4.672 -18.5 1 68.81 83 GLY A CA 1
ATOM 663 C C . GLY A 1 83 ? -9.227 3.229 -18.047 1 68.81 83 GLY A C 1
ATOM 664 O O . GLY A 1 83 ? -8.781 2.951 -16.938 1 68.81 83 GLY A O 1
ATOM 665 N N . VAL A 1 84 ? -9.695 2.406 -18.891 1 73.56 84 VAL A N 1
ATOM 666 C CA . VAL A 1 84 ? -9.625 0.993 -18.531 1 73.56 84 VAL A CA 1
ATOM 667 C C . VAL A 1 84 ? -8.773 0.246 -19.562 1 73.56 84 VAL A C 1
ATOM 669 O O . VAL A 1 84 ? -9.016 0.352 -20.766 1 73.56 84 VAL A O 1
ATOM 672 N N . ILE A 1 85 ? -7.746 -0.374 -19.062 1 78.69 85 ILE A N 1
ATOM 673 C CA . ILE A 1 85 ? -7.02 -1.328 -19.891 1 78.69 85 ILE A CA 1
ATOM 674 C C . ILE A 1 85 ? -7.695 -2.695 -19.828 1 78.69 85 ILE A C 1
ATOM 676 O O . ILE A 1 85 ? -7.926 -3.223 -18.734 1 78.69 85 ILE A O 1
ATOM 680 N N . SER A 1 86 ? -8.086 -3.145 -20.969 1 83.69 86 SER A N 1
ATOM 681 C CA . SER A 1 86 ? -8.688 -4.477 -21.031 1 83.69 86 SER A CA 1
ATOM 682 C C . SER A 1 86 ? -7.746 -5.469 -21.719 1 83.69 86 SER A C 1
ATOM 684 O O . SER A 1 86 ? -7.23 -5.199 -22.797 1 83.69 86 SER A O 1
ATOM 686 N N . LEU A 1 87 ? -7.461 -6.508 -21.062 1 85.19 87 LEU A N 1
ATOM 687 C CA . LEU A 1 87 ? -6.637 -7.586 -21.594 1 85.19 87 LEU A CA 1
ATOM 688 C C . LEU A 1 87 ? -7.488 -8.797 -21.969 1 85.19 87 LEU A C 1
ATOM 690 O O . LEU A 1 87 ? -8.258 -9.297 -21.141 1 85.19 87 LEU A O 1
ATOM 694 N N . VAL A 1 88 ? -7.402 -9.188 -23.234 1 88.56 88 VAL A N 1
ATOM 695 C CA . VAL A 1 88 ? -8.039 -10.43 -23.672 1 88.56 88 VAL A CA 1
ATOM 696 C C . VAL A 1 88 ? -7.102 -11.609 -23.422 1 88.56 88 VAL A C 1
ATOM 698 O O . VAL A 1 88 ? -6.105 -11.766 -24.141 1 88.56 88 VAL A O 1
ATOM 701 N N . LEU A 1 89 ? -7.512 -12.445 -22.484 1 89.75 89 LEU A N 1
ATOM 702 C CA . LEU A 1 89 ? -6.625 -13.516 -22.031 1 89.75 89 LEU A CA 1
ATOM 703 C C . LEU A 1 89 ? -7.223 -14.883 -22.328 1 89.75 89 LEU A C 1
ATOM 705 O O . LEU A 1 89 ? -8.438 -15.008 -22.5 1 89.75 89 LEU A O 1
ATOM 709 N N . GLU A 1 90 ? -6.293 -15.812 -22.406 1 92.06 90 GLU A N 1
ATOM 710 C CA . GLU A 1 90 ? -6.691 -17.219 -22.422 1 92.06 90 GLU A CA 1
ATOM 711 C C . GLU A 1 90 ? -7.609 -17.547 -21.25 1 92.06 90 GLU A C 1
ATOM 713 O O . GLU A 1 90 ? -7.363 -17.109 -20.125 1 92.06 90 GLU A O 1
ATOM 718 N N . TYR A 1 91 ? -8.68 -18.203 -21.609 1 94.44 91 TYR A N 1
ATOM 719 C CA . TYR A 1 91 ? -9.586 -18.625 -20.531 1 94.44 91 TYR A CA 1
ATOM 720 C C . TYR A 1 91 ? -9.195 -19.984 -19.984 1 94.44 91 TYR A C 1
ATOM 722 O O . TYR A 1 91 ? -9.164 -20.969 -20.719 1 94.44 91 TYR A O 1
ATOM 730 N N . MET A 1 92 ? -8.875 -20.031 -18.766 1 96.31 92 MET A N 1
ATOM 731 C CA . MET A 1 92 ? -8.602 -21.281 -18.031 1 96.31 92 MET A CA 1
ATOM 732 C C . MET A 1 92 ? -9.836 -21.719 -17.266 1 96.31 92 MET A C 1
ATOM 734 O O . MET A 1 92 ? -10.148 -21.172 -16.203 1 96.31 92 MET A O 1
ATOM 738 N N . ASP A 1 93 ? -10.469 -22.766 -17.688 1 95.31 93 ASP A N 1
ATOM 739 C CA . ASP A 1 93 ? -11.883 -22.984 -17.391 1 95.31 93 ASP A CA 1
ATOM 740 C C . ASP A 1 93 ? -12.062 -23.703 -16.062 1 95.31 93 ASP A C 1
ATOM 742 O O . ASP A 1 93 ? -13.188 -23.984 -15.641 1 95.31 93 ASP A O 1
ATOM 746 N N . ARG A 1 94 ? -11.023 -24.016 -15.336 1 95.69 94 ARG A N 1
ATOM 747 C CA . ARG A 1 94 ? -11.18 -24.625 -14.023 1 95.69 94 ARG A CA 1
ATOM 748 C C . ARG A 1 94 ? -10.758 -23.672 -12.914 1 95.69 94 ARG A C 1
ATOM 750 O O . ARG A 1 94 ? -10.734 -24.031 -11.742 1 95.69 94 ARG A O 1
ATOM 757 N N . GLY A 1 95 ? -10.438 -22.453 -13.328 1 94.88 95 GLY A N 1
ATOM 758 C CA . GLY A 1 95 ? -10.133 -21.422 -12.344 1 94.88 95 GLY A CA 1
ATOM 759 C C . GLY A 1 95 ? -8.711 -21.484 -11.828 1 94.88 95 GLY A C 1
ATOM 760 O O . GLY A 1 95 ? -7.809 -21.938 -12.531 1 94.88 95 GLY A O 1
ATOM 761 N N . SER A 1 96 ? -8.508 -20.938 -10.648 1 95.88 96 SER A N 1
ATOM 762 C CA . SER A 1 96 ? -7.188 -20.844 -10.039 1 95.88 96 SER A CA 1
ATOM 763 C C . SER A 1 96 ? -6.945 -21.984 -9.062 1 95.88 96 SER A C 1
ATOM 765 O O . SER A 1 96 ? -7.871 -22.719 -8.711 1 95.88 96 SER A O 1
ATOM 767 N N . LEU A 1 97 ? -5.703 -22.109 -8.617 1 96.69 97 LEU A N 1
ATOM 768 C CA . LEU A 1 97 ? -5.406 -23.062 -7.551 1 96.69 97 LEU A CA 1
ATOM 769 C C . LEU A 1 97 ? -6.164 -22.703 -6.277 1 96.69 97 LEU A C 1
ATOM 771 O O . LEU A 1 97 ? -6.539 -23.594 -5.504 1 96.69 97 LEU A O 1
ATOM 775 N N . ALA A 1 98 ? -6.402 -21.406 -6.082 1 94.56 98 ALA A N 1
ATOM 776 C CA . ALA A 1 98 ? -7.207 -21 -4.934 1 94.56 98 ALA A CA 1
ATOM 777 C C . ALA A 1 98 ? -8.609 -21.594 -5.008 1 94.56 98 ALA A C 1
ATOM 779 O O . ALA A 1 98 ? -9.141 -22.062 -4 1 94.56 98 ALA A O 1
ATOM 780 N N . ASP A 1 99 ? -9.18 -21.594 -6.148 1 93.44 99 ASP A N 1
ATOM 781 C CA . ASP A 1 99 ? -10.508 -22.172 -6.355 1 93.44 99 ASP A CA 1
ATOM 782 C C . ASP A 1 99 ? -10.492 -23.672 -6.094 1 93.44 99 ASP A C 1
ATOM 784 O O . ASP A 1 99 ? -11.414 -24.219 -5.477 1 93.44 99 ASP A O 1
ATOM 788 N N . ILE A 1 100 ? -9.469 -24.281 -6.582 1 94.94 100 ILE A N 1
ATOM 789 C CA . ILE A 1 100 ? -9.352 -25.734 -6.48 1 94.94 100 ILE A CA 1
ATOM 790 C C . ILE A 1 100 ? -9.195 -26.141 -5.02 1 94.94 100 ILE A C 1
ATOM 792 O O . ILE A 1 100 ? -9.891 -27.031 -4.539 1 94.94 100 ILE A O 1
ATOM 796 N N . ILE A 1 101 ? -8.359 -25.5 -4.297 1 94.69 101 ILE A N 1
ATOM 797 C CA . ILE A 1 101 ? -8.078 -25.859 -2.912 1 94.69 101 ILE A CA 1
ATOM 798 C C . ILE A 1 101 ? -9.312 -25.609 -2.049 1 94.69 101 ILE A C 1
ATOM 800 O O . ILE A 1 101 ? -9.555 -26.344 -1.082 1 94.69 101 ILE A O 1
ATOM 804 N N . LYS A 1 102 ? -10.086 -24.672 -2.396 1 93.38 102 LYS A N 1
ATOM 805 C CA . LYS A 1 102 ? -11.336 -24.438 -1.681 1 93.38 102 LYS A CA 1
ATOM 806 C C . LYS A 1 102 ? -12.258 -25.641 -1.759 1 93.38 102 LYS A C 1
ATOM 808 O O . LYS A 1 102 ? -13.023 -25.906 -0.828 1 93.38 102 LYS A O 1
ATOM 813 N N . GLN A 1 103 ? -12.117 -26.344 -2.816 1 94.44 103 GLN A N 1
ATOM 814 C CA . GLN A 1 103 ? -13.008 -27.469 -3.039 1 94.44 103 GLN A CA 1
ATOM 815 C C . GLN A 1 103 ? -12.406 -28.766 -2.498 1 94.44 103 GLN A C 1
ATOM 817 O O . GLN A 1 103 ? -13.086 -29.547 -1.826 1 94.44 103 GLN A O 1
ATOM 822 N N . VAL A 1 104 ? -11.156 -29.016 -2.693 1 94.94 104 VAL A N 1
ATOM 823 C CA . VAL A 1 104 ? -10.57 -30.312 -2.357 1 94.94 104 VAL A CA 1
ATOM 824 C C . VAL A 1 104 ? -9.844 -30.219 -1.014 1 94.94 104 VAL A C 1
ATOM 826 O O . VAL A 1 104 ? -9.438 -31.234 -0.447 1 94.94 104 VAL A O 1
ATOM 829 N N . LYS A 1 105 ? -9.602 -29.031 -0.495 1 93.75 105 LYS A N 1
ATOM 830 C CA . LYS A 1 105 ? -8.93 -28.719 0.761 1 93.75 105 LYS A CA 1
ATOM 831 C C . LYS A 1 105 ? -7.426 -28.969 0.649 1 93.75 105 LYS A C 1
ATOM 833 O O . LYS A 1 105 ? -6.629 -28.047 0.885 1 93.75 105 LYS A O 1
ATOM 838 N N . THR A 1 106 ? -7.059 -30.25 0.211 1 96.5 106 THR A N 1
ATOM 839 C CA . THR A 1 106 ? -5.641 -30.531 0.017 1 96.5 106 THR A CA 1
ATOM 840 C C . THR A 1 106 ? -5.402 -31.219 -1.325 1 96.5 106 THR A C 1
ATOM 842 O O . THR A 1 106 ? -6.285 -31.922 -1.84 1 96.5 106 THR A O 1
ATOM 845 N N . ILE A 1 107 ? -4.258 -31.016 -1.841 1 97 107 ILE A N 1
ATOM 846 C CA . ILE A 1 107 ? -3.82 -31.703 -3.049 1 97 107 ILE A CA 1
ATOM 847 C C . ILE A 1 107 ? -2.732 -32.719 -2.699 1 97 107 ILE A C 1
ATOM 849 O O . ILE A 1 107 ? -1.754 -32.375 -2.029 1 97 107 ILE A O 1
ATOM 853 N N . LEU A 1 108 ? -2.91 -33.938 -3.186 1 96.94 108 LEU A N 1
ATOM 854 C CA . LEU A 1 108 ? -1.978 -35 -2.879 1 96.94 108 LEU A CA 1
ATOM 855 C C . LEU A 1 108 ? -0.671 -34.812 -3.645 1 96.94 108 LEU A C 1
ATOM 857 O O . LEU A 1 108 ? -0.657 -34.25 -4.73 1 96.94 108 LEU A O 1
ATOM 861 N N . GLU A 1 109 ? 0.407 -35.375 -3.137 1 97.75 109 GLU A N 1
ATOM 862 C CA . GLU A 1 109 ? 1.772 -35.188 -3.609 1 97.75 109 GLU A CA 1
ATOM 863 C C . GLU A 1 109 ? 1.889 -35.469 -5.102 1 97.75 109 GLU A C 1
ATOM 865 O O . GLU A 1 109 ? 2.51 -34.719 -5.844 1 97.75 109 GLU A O 1
ATOM 870 N N . PRO A 1 110 ? 1.32 -36.562 -5.625 1 97.56 110 PRO A N 1
ATOM 871 C CA . PRO A 1 110 ? 1.504 -36.812 -7.055 1 97.56 110 PRO A CA 1
ATOM 872 C C . PRO A 1 110 ? 0.949 -35.719 -7.93 1 97.56 110 PRO A C 1
ATOM 874 O O . PRO A 1 110 ? 1.595 -35.312 -8.898 1 97.56 110 PRO A O 1
ATOM 877 N N . TYR A 1 111 ? -0.235 -35.219 -7.578 1 97.44 111 TYR A N 1
ATOM 878 C CA . TYR A 1 111 ? -0.823 -34.125 -8.328 1 97.44 111 TYR A CA 1
ATOM 879 C C . TYR A 1 111 ? -0.053 -32.844 -8.094 1 97.44 111 TYR A C 1
ATOM 881 O O . TYR A 1 111 ? 0.121 -32.031 -9.016 1 97.44 111 TYR A O 1
ATOM 889 N N . LEU A 1 112 ? 0.417 -32.656 -6.879 1 97.75 112 LEU A N 1
ATOM 890 C CA . LEU A 1 112 ? 1.181 -31.469 -6.547 1 97.75 112 LEU A CA 1
ATOM 891 C C . LEU A 1 112 ? 2.48 -31.406 -7.344 1 97.75 112 LEU A C 1
ATOM 893 O O . LEU A 1 112 ? 2.914 -30.328 -7.758 1 97.75 112 LEU A O 1
ATOM 897 N N . ALA A 1 113 ? 3.076 -32.562 -7.516 1 98.19 113 ALA A N 1
ATOM 898 C CA . ALA A 1 113 ? 4.301 -32.625 -8.312 1 98.19 113 ALA A CA 1
ATOM 899 C C . ALA A 1 113 ? 4.051 -32.156 -9.742 1 98.19 113 ALA A C 1
ATOM 901 O O . ALA A 1 113 ? 4.879 -31.469 -10.336 1 98.19 113 ALA A O 1
ATOM 902 N N . VAL A 1 114 ? 2.93 -32.594 -10.289 1 97.81 114 VAL A N 1
ATOM 903 C CA . VAL A 1 114 ? 2.562 -32.188 -11.648 1 97.81 114 VAL A CA 1
ATOM 904 C C . VAL A 1 114 ? 2.336 -30.688 -11.711 1 97.81 114 VAL A C 1
ATOM 906 O O . VAL A 1 114 ? 2.826 -30.031 -12.625 1 97.81 114 VAL A O 1
ATOM 909 N N . VAL A 1 115 ? 1.619 -30.172 -10.734 1 98.12 115 VAL A N 1
ATOM 910 C CA . VAL A 1 115 ? 1.399 -28.734 -10.648 1 98.12 115 VAL A CA 1
ATOM 911 C C . VAL A 1 115 ? 2.742 -28.016 -10.57 1 98.12 115 VAL A C 1
ATOM 913 O O . VAL A 1 115 ? 2.998 -27.078 -11.336 1 98.12 115 VAL A O 1
ATOM 916 N N . CYS A 1 116 ? 3.602 -28.453 -9.703 1 98 116 CYS A N 1
ATOM 917 C CA . CYS A 1 116 ? 4.906 -27.844 -9.484 1 98 116 CYS A CA 1
ATOM 918 C C . CYS A 1 116 ? 5.723 -27.828 -10.773 1 98 116 CYS A C 1
ATOM 920 O O . CYS A 1 116 ? 6.301 -26.812 -11.141 1 98 116 CYS A O 1
ATOM 922 N N . MET A 1 117 ? 5.742 -28.938 -11.367 1 98.06 117 MET A N 1
ATOM 923 C CA . MET A 1 117 ? 6.527 -29.078 -12.586 1 98.06 117 MET A CA 1
ATOM 924 C C . MET A 1 117 ? 6.086 -28.047 -13.633 1 98.06 117 MET A C 1
ATOM 926 O O . MET A 1 117 ? 6.914 -27.375 -14.234 1 98.06 117 MET A O 1
ATOM 930 N N . GLN A 1 118 ? 4.828 -27.922 -13.812 1 97.94 118 GLN A N 1
ATOM 931 C CA . GLN A 1 118 ? 4.309 -27.031 -14.836 1 97.94 118 GLN A CA 1
ATOM 932 C C . GLN A 1 118 ? 4.566 -25.562 -14.469 1 97.94 118 GLN A C 1
ATOM 934 O O . GLN A 1 118 ? 4.977 -24.766 -15.312 1 97.94 118 GLN A O 1
ATOM 939 N N . VAL A 1 119 ? 4.359 -25.203 -13.188 1 98.44 119 VAL A N 1
ATOM 940 C CA . VAL A 1 119 ? 4.609 -23.844 -12.734 1 98.44 119 VAL A CA 1
ATOM 941 C C . VAL A 1 119 ? 6.098 -23.516 -12.852 1 98.44 119 VAL A C 1
ATOM 943 O O . VAL A 1 119 ? 6.477 -22.422 -13.281 1 98.44 119 VAL A O 1
ATOM 946 N N . LEU A 1 120 ? 6.938 -24.484 -12.492 1 98.62 120 LEU A N 1
ATOM 947 C CA . LEU A 1 120 ? 8.375 -24.297 -12.586 1 98.62 120 LEU A CA 1
ATOM 948 C C . LEU A 1 120 ? 8.805 -24.062 -14.031 1 98.62 120 LEU A C 1
ATOM 950 O O . LEU A 1 120 ? 9.672 -23.234 -14.305 1 98.62 120 LEU A O 1
ATOM 954 N N . LYS A 1 121 ? 8.242 -24.781 -14.93 1 97.38 121 LYS A N 1
ATOM 955 C CA . LYS A 1 121 ? 8.547 -24.562 -16.344 1 97.38 121 LYS A CA 1
ATOM 956 C C . LYS A 1 121 ? 8.18 -23.141 -16.766 1 97.38 121 LYS A C 1
ATOM 958 O O . LYS A 1 121 ? 8.922 -22.5 -17.516 1 97.38 121 LYS A O 1
ATOM 963 N N . GLY A 1 122 ? 7.027 -22.688 -16.281 1 96.12 122 GLY A N 1
ATOM 964 C CA . GLY A 1 122 ? 6.664 -21.312 -16.5 1 96.12 122 GLY A CA 1
ATOM 965 C C . GLY A 1 122 ? 7.652 -20.328 -15.898 1 96.12 122 GLY A C 1
ATOM 966 O O . GLY A 1 122 ? 8.023 -19.344 -16.547 1 96.12 122 GLY A O 1
ATOM 967 N N . LEU A 1 123 ? 8.109 -20.594 -14.719 1 96.69 123 LEU A N 1
ATOM 968 C CA . LEU A 1 123 ? 9.047 -19.703 -14.039 1 96.69 123 LEU A CA 1
ATOM 969 C C . LEU A 1 123 ? 10.406 -19.719 -14.742 1 96.69 123 LEU A C 1
ATOM 971 O O . LEU A 1 123 ? 11.078 -18.688 -14.812 1 96.69 123 LEU A O 1
ATOM 975 N N . VAL A 1 124 ? 10.805 -20.891 -15.188 1 96.5 124 VAL A N 1
ATOM 976 C CA . VAL A 1 124 ? 12.047 -20.969 -15.953 1 96.5 124 VAL A CA 1
ATOM 977 C C . VAL A 1 124 ? 11.961 -20.062 -17.172 1 96.5 124 VAL A C 1
ATOM 979 O O . VAL A 1 124 ? 12.898 -19.312 -17.469 1 96.5 124 VAL A O 1
ATOM 982 N N . TYR A 1 125 ? 10.891 -20.141 -17.844 1 92.88 125 TYR A N 1
ATOM 983 C CA . TYR A 1 125 ? 10.68 -19.281 -19 1 92.88 125 TYR A CA 1
ATOM 984 C C . TYR A 1 125 ? 10.758 -17.812 -18.609 1 92.88 125 TYR A C 1
ATOM 986 O O . TYR A 1 125 ? 11.469 -17.031 -19.234 1 92.88 125 TYR A O 1
ATOM 994 N N . LEU A 1 126 ? 10.055 -17.406 -17.547 1 90.31 126 LEU A N 1
ATOM 995 C CA . LEU A 1 126 ? 10.031 -16.016 -17.109 1 90.31 126 LEU A CA 1
ATOM 996 C C . LEU A 1 126 ? 11.422 -15.562 -16.656 1 90.31 126 LEU A C 1
ATOM 998 O O . LEU A 1 126 ? 11.875 -14.477 -17.031 1 90.31 126 LEU A O 1
ATOM 1002 N N . HIS A 1 127 ? 12.094 -16.406 -15.953 1 93 127 HIS A N 1
ATOM 1003 C CA . HIS A 1 127 ? 13.359 -16.031 -15.336 1 93 127 HIS A CA 1
ATOM 1004 C C . HIS A 1 127 ? 14.5 -16.062 -16.344 1 93 127 HIS A C 1
ATOM 1006 O O . HIS A 1 127 ? 15.359 -15.172 -16.359 1 93 127 HIS A O 1
ATOM 1012 N N . HIS A 1 128 ? 14.492 -17.031 -17.141 1 92.06 128 HIS A N 1
ATOM 1013 C CA . HIS A 1 128 ? 15.695 -17.266 -17.938 1 92.06 128 HIS A CA 1
ATOM 1014 C C . HIS A 1 128 ? 15.508 -16.797 -19.375 1 92.06 128 HIS A C 1
ATOM 1016 O O . HIS A 1 128 ? 16.469 -16.391 -20.031 1 92.06 128 HIS A O 1
ATOM 1022 N N . GLU A 1 129 ? 14.383 -16.891 -19.859 1 87.25 129 GLU A N 1
ATOM 1023 C CA . GLU A 1 129 ? 14.164 -16.453 -21.234 1 87.25 129 GLU A CA 1
ATOM 1024 C C . GLU A 1 129 ? 13.719 -15 -21.312 1 87.25 129 GLU A C 1
ATOM 1026 O O . GLU A 1 129 ? 14.203 -14.234 -22.141 1 87.25 129 GLU A O 1
ATOM 1031 N N . ARG A 1 130 ? 12.836 -14.617 -20.406 1 83.69 130 ARG A N 1
ATOM 1032 C CA . ARG A 1 130 ? 12.281 -13.266 -20.469 1 83.69 130 ARG A CA 1
ATOM 1033 C C . ARG A 1 130 ? 12.984 -12.344 -19.469 1 83.69 130 ARG A C 1
ATOM 1035 O O . ARG A 1 130 ? 12.852 -11.125 -19.547 1 83.69 130 ARG A O 1
ATOM 1042 N N . HIS A 1 131 ? 13.617 -12.891 -18.484 1 87.88 131 HIS A N 1
ATOM 1043 C CA . HIS A 1 131 ? 14.328 -12.133 -17.453 1 87.88 131 HIS A CA 1
ATOM 1044 C C . HIS A 1 131 ? 13.375 -11.219 -16.688 1 87.88 131 HIS A C 1
ATOM 1046 O O . HIS A 1 131 ? 13.664 -10.039 -16.5 1 87.88 131 HIS A O 1
ATOM 1052 N N . VAL A 1 132 ? 12.281 -11.805 -16.281 1 85.44 132 VAL A N 1
ATOM 1053 C CA . VAL A 1 132 ? 11.242 -11.109 -15.531 1 85.44 132 VAL A CA 1
ATOM 1054 C C . VAL A 1 132 ? 11.008 -11.812 -14.195 1 85.44 132 VAL A C 1
ATOM 1056 O O . VAL A 1 132 ? 10.922 -13.039 -14.133 1 85.44 132 VAL A O 1
ATOM 1059 N N . ILE A 1 133 ? 10.961 -11.039 -13.133 1 90.62 133 ILE A N 1
ATOM 1060 C CA . ILE A 1 133 ? 10.477 -11.523 -11.844 1 90.62 133 ILE A CA 1
ATOM 1061 C C . ILE A 1 133 ? 8.961 -11.359 -11.766 1 90.62 133 ILE A C 1
ATOM 1063 O O . ILE A 1 133 ? 8.43 -10.273 -12.023 1 90.62 133 ILE A O 1
ATOM 1067 N N . HIS A 1 134 ? 8.242 -12.375 -11.484 1 89.25 134 HIS A N 1
ATOM 1068 C CA . HIS A 1 134 ? 6.789 -12.305 -11.445 1 89.25 134 HIS A CA 1
ATOM 1069 C C . HIS A 1 134 ? 6.309 -11.406 -10.312 1 89.25 134 HIS A C 1
ATOM 1071 O O . HIS A 1 134 ? 5.473 -10.523 -10.531 1 89.25 134 HIS A O 1
ATOM 1077 N N . ARG A 1 135 ? 6.758 -11.617 -9.047 1 88.81 135 ARG A N 1
ATOM 1078 C CA . ARG A 1 135 ? 6.594 -10.781 -7.863 1 88.81 135 ARG A CA 1
ATOM 1079 C C . ARG A 1 135 ? 5.25 -11.047 -7.188 1 88.81 135 ARG A C 1
ATOM 1081 O O . ARG A 1 135 ? 4.992 -10.539 -6.094 1 88.81 135 ARG A O 1
ATOM 1088 N N . ASP A 1 136 ? 4.43 -11.914 -7.801 1 88.62 136 ASP A N 1
ATOM 1089 C CA . ASP A 1 136 ? 3.113 -12.117 -7.203 1 88.62 136 ASP A CA 1
ATOM 1090 C C . ASP A 1 136 ? 2.627 -13.547 -7.43 1 88.62 136 ASP A C 1
ATOM 1092 O O . ASP A 1 136 ? 1.477 -13.758 -7.82 1 88.62 136 ASP A O 1
ATOM 1096 N N . ILE A 1 137 ? 3.488 -14.453 -7.277 1 94.38 137 ILE A N 1
ATOM 1097 C CA . ILE A 1 137 ? 3.084 -15.852 -7.324 1 94.38 137 ILE A CA 1
ATOM 1098 C C . ILE A 1 137 ? 2.211 -16.172 -6.117 1 94.38 137 ILE A C 1
ATOM 1100 O O . ILE A 1 137 ? 2.623 -15.977 -4.973 1 94.38 137 ILE A O 1
ATOM 1104 N N . LYS A 1 138 ? 1.038 -16.562 -6.352 1 94.19 138 LYS A N 1
ATOM 1105 C CA . LYS A 1 138 ? 0.038 -16.953 -5.363 1 94.19 138 LYS A CA 1
ATOM 1106 C C . LYS A 1 138 ? -1.009 -17.875 -5.984 1 94.19 138 LYS A C 1
ATOM 1108 O O . LYS A 1 138 ? -1.083 -18 -7.207 1 94.19 138 LYS A O 1
ATOM 1113 N N . PRO A 1 139 ? -1.777 -18.547 -5.176 1 95.69 139 PRO A N 1
ATOM 1114 C CA . PRO A 1 139 ? -2.713 -19.531 -5.723 1 95.69 139 PRO A CA 1
ATOM 1115 C C . PRO A 1 139 ? -3.68 -18.922 -6.738 1 95.69 139 PRO A C 1
ATOM 1117 O O . PRO A 1 139 ? -4.027 -19.578 -7.727 1 95.69 139 PRO A O 1
ATOM 1120 N N . SER A 1 140 ? -4.012 -17.656 -6.551 1 92.94 140 SER A N 1
ATOM 1121 C CA . SER A 1 140 ? -5 -17.031 -7.426 1 92.94 140 SER A CA 1
ATOM 1122 C C . SER A 1 140 ? -4.383 -16.641 -8.766 1 92.94 140 SER A C 1
ATOM 1124 O O . SER A 1 140 ? -5.102 -16.328 -9.719 1 92.94 140 SER A O 1
ATOM 1126 N N . ASN A 1 141 ? -3.029 -16.719 -8.859 1 92.38 141 ASN A N 1
ATOM 1127 C CA . ASN A 1 141 ? -2.35 -16.375 -10.102 1 92.38 141 ASN A CA 1
ATOM 1128 C C . ASN A 1 141 ? -1.835 -17.625 -10.828 1 92.38 141 ASN A C 1
ATOM 1130 O O . ASN A 1 141 ? -1.021 -17.516 -11.742 1 92.38 141 ASN A O 1
ATOM 1134 N N . LEU A 1 142 ? -2.221 -18.766 -10.359 1 97.31 142 LEU A N 1
ATOM 1135 C CA . LEU A 1 142 ? -1.963 -20.047 -11.008 1 97.31 142 LEU A CA 1
ATOM 1136 C C . LEU A 1 142 ? -3.266 -20.703 -11.461 1 97.31 142 LEU A C 1
ATOM 1138 O O . LEU A 1 142 ? -4.031 -21.203 -10.633 1 97.31 142 LEU A O 1
ATOM 1142 N N . LEU A 1 143 ? -3.471 -20.703 -12.758 1 97.19 143 LEU A N 1
ATOM 1143 C CA . LEU A 1 143 ? -4.75 -21.125 -13.328 1 97.19 143 LEU A CA 1
ATOM 1144 C C . LEU A 1 143 ? -4.668 -22.531 -13.898 1 97.19 143 LEU A C 1
ATOM 1146 O O . LEU A 1 143 ? -3.588 -22.984 -14.281 1 97.19 143 LEU A O 1
ATOM 1150 N N . VAL A 1 144 ? -5.828 -23.172 -13.898 1 97.69 144 VAL A N 1
ATOM 1151 C CA . VAL A 1 144 ? -5.91 -24.547 -14.375 1 97.69 144 VAL A CA 1
ATOM 1152 C C . VAL A 1 144 ? -7.055 -24.688 -15.375 1 97.69 144 VAL A C 1
ATOM 1154 O O . VAL A 1 144 ? -8.094 -24.031 -15.234 1 97.69 144 VAL A O 1
ATOM 1157 N N . ASN A 1 145 ? -6.871 -25.5 -16.406 1 96.88 145 ASN A N 1
ATOM 1158 C CA . ASN A 1 145 ? -7.977 -25.812 -17.297 1 96.88 145 ASN A CA 1
ATOM 1159 C C . ASN A 1 145 ? -8.383 -27.281 -17.188 1 96.88 145 ASN A C 1
ATOM 1161 O O . ASN A 1 145 ? -7.789 -28.047 -16.422 1 96.88 145 ASN A O 1
ATOM 1165 N N . HIS A 1 146 ? -9.359 -27.719 -17.938 1 95.75 146 HIS A N 1
ATOM 1166 C CA . HIS A 1 146 ? -9.953 -29.047 -17.812 1 95.75 146 HIS A CA 1
ATOM 1167 C C . HIS A 1 146 ? -9 -30.125 -18.312 1 95.75 146 HIS A C 1
ATOM 1169 O O . HIS A 1 146 ? -9.188 -31.312 -18.031 1 95.75 146 HIS A O 1
ATOM 1175 N N . LYS A 1 147 ? -7.957 -29.719 -19.125 1 96.62 147 LYS A N 1
ATOM 1176 C CA . LYS A 1 147 ? -6.965 -30.672 -19.625 1 96.62 147 LYS A CA 1
ATOM 1177 C C . LYS A 1 147 ? -5.875 -30.922 -18.594 1 96.62 147 LYS A C 1
ATOM 1179 O O . LYS A 1 147 ? -4.984 -31.75 -18.812 1 96.62 147 LYS A O 1
ATOM 1184 N N . GLY A 1 148 ? -5.93 -30.188 -17.484 1 96.88 148 GLY A N 1
ATOM 1185 C CA . GLY A 1 148 ? -4.93 -30.328 -16.438 1 96.88 148 GLY A CA 1
ATOM 1186 C C . GLY A 1 148 ? -3.699 -29.469 -16.656 1 96.88 148 GLY A C 1
ATOM 1187 O O . GLY A 1 148 ? -2.646 -29.719 -16.078 1 96.88 148 GLY A O 1
ATOM 1188 N N . GLU A 1 149 ? -3.824 -28.531 -17.562 1 97.75 149 GLU A N 1
ATOM 1189 C CA . GLU A 1 149 ? -2.736 -27.578 -17.766 1 97.75 149 GLU A CA 1
ATOM 1190 C C . GLU A 1 149 ? -2.758 -26.484 -16.719 1 97.75 149 GLU A C 1
ATOM 1192 O O . GLU A 1 149 ? -3.824 -25.984 -16.359 1 97.75 149 GLU A O 1
ATOM 1197 N N . VAL A 1 150 ? -1.598 -26.156 -16.156 1 98.19 150 VAL A N 1
ATOM 1198 C CA . VAL A 1 150 ? -1.429 -25.094 -15.188 1 98.19 150 VAL A CA 1
ATOM 1199 C C . VAL A 1 150 ? -0.636 -23.938 -15.805 1 98.19 150 VAL A C 1
ATOM 1201 O O . VAL A 1 150 ? 0.41 -24.156 -16.422 1 98.19 150 VAL A O 1
ATOM 1204 N N . LYS A 1 151 ? -1.145 -22.703 -15.688 1 96.44 151 LYS A N 1
ATOM 1205 C CA . LYS A 1 151 ? -0.472 -21.562 -16.297 1 96.44 151 LYS A CA 1
ATOM 1206 C C . LYS A 1 151 ? -0.373 -20.391 -15.32 1 96.44 151 LYS A C 1
ATOM 1208 O O . LYS A 1 151 ? -1.302 -20.141 -14.555 1 96.44 151 LYS A O 1
ATOM 1213 N N . ILE A 1 152 ? 0.735 -19.719 -15.406 1 95.12 152 ILE A N 1
ATOM 1214 C CA . ILE A 1 152 ? 0.984 -18.516 -14.602 1 95.12 152 ILE A CA 1
ATOM 1215 C C . ILE A 1 152 ? 0.326 -17.312 -15.266 1 95.12 152 ILE A C 1
ATOM 1217 O O . ILE A 1 152 ? 0.397 -17.141 -16.484 1 95.12 152 ILE A O 1
ATOM 1221 N N . THR A 1 153 ? -0.396 -16.516 -14.523 1 90.81 153 THR A N 1
ATOM 1222 C CA . THR A 1 153 ? -0.968 -15.273 -15.039 1 90.81 153 THR A CA 1
ATOM 1223 C C . THR A 1 153 ? -0.511 -14.078 -14.211 1 90.81 153 THR A C 1
ATOM 1225 O O . THR A 1 153 ? 0.16 -14.242 -13.188 1 90.81 153 THR A O 1
ATOM 1228 N N . ASP A 1 154 ? -0.718 -12.859 -14.727 1 82.62 154 ASP A N 1
ATOM 1229 C CA . ASP A 1 154 ? -0.492 -11.578 -14.062 1 82.62 154 ASP A CA 1
ATOM 1230 C C . ASP A 1 154 ? 1 -11.328 -13.852 1 82.62 154 ASP A C 1
ATOM 1232 O O . ASP A 1 154 ? 1.403 -10.781 -12.82 1 82.62 154 ASP A O 1
ATOM 1236 N N . PHE A 1 155 ? 1.756 -11.812 -14.625 1 75.62 155 PHE A N 1
ATOM 1237 C CA . PHE A 1 155 ? 3.188 -11.586 -14.469 1 75.62 155 PHE A CA 1
ATOM 1238 C C . PHE A 1 155 ? 3.553 -10.148 -14.828 1 75.62 155 PHE A C 1
ATOM 1240 O O . PHE A 1 155 ? 3.049 -9.602 -15.812 1 75.62 155 PHE A O 1
ATOM 1247 N N . GLY A 1 156 ? 4.238 -9.477 -13.977 1 67.38 156 GLY A N 1
ATOM 1248 C CA . GLY A 1 156 ? 4.789 -8.148 -14.195 1 67.38 156 GLY A CA 1
ATOM 1249 C C . GLY A 1 156 ? 3.824 -7.035 -13.844 1 67.38 156 GLY A C 1
ATOM 1250 O O . GLY A 1 156 ? 4.223 -5.875 -13.727 1 67.38 156 GLY A O 1
ATOM 1251 N N . VAL A 1 157 ? 2.553 -7.363 -13.711 1 64.44 157 VAL A N 1
ATOM 1252 C CA . VAL A 1 157 ? 1.532 -6.344 -13.508 1 64.44 157 VAL A CA 1
ATOM 1253 C C . VAL A 1 157 ? 1.73 -5.688 -12.141 1 64.44 157 VAL A C 1
ATOM 1255 O O . VAL A 1 157 ? 1.657 -4.461 -12.016 1 64.44 157 VAL A O 1
ATOM 1258 N N . SER A 1 158 ? 2 -6.535 -11.18 1 62.66 158 SER A N 1
ATOM 1259 C CA . SER A 1 158 ? 2.18 -6.027 -9.82 1 62.66 158 SER A CA 1
ATOM 1260 C C . SER A 1 158 ? 3.334 -5.031 -9.758 1 62.66 158 SER A C 1
ATOM 1262 O O . SER A 1 158 ? 3.242 -4.008 -9.07 1 62.66 158 SER A O 1
ATOM 1264 N N . ALA A 1 159 ? 4.371 -5.332 -10.461 1 62.06 159 ALA A N 1
ATOM 1265 C CA . ALA A 1 159 ? 5.539 -4.453 -10.469 1 62.06 159 ALA A CA 1
ATOM 1266 C C . ALA A 1 159 ? 5.195 -3.092 -11.062 1 62.06 159 ALA A C 1
ATOM 1268 O O . ALA A 1 159 ? 5.594 -2.055 -10.531 1 62.06 159 ALA A O 1
ATOM 1269 N N . VAL A 1 160 ? 4.465 -3.176 -12.031 1 59.94 160 VAL A N 1
ATOM 1270 C CA . VAL A 1 160 ? 4.137 -1.946 -12.75 1 59.94 160 VAL A CA 1
ATOM 1271 C C . VAL A 1 160 ? 3.191 -1.093 -11.906 1 59.94 160 VAL A C 1
ATOM 1273 O O . VAL A 1 160 ? 3.365 0.124 -11.805 1 59.94 160 VAL A O 1
ATOM 1276 N N . LEU A 1 161 ? 2.311 -1.821 -11.336 1 59 161 LEU A N 1
ATOM 1277 C CA . LEU A 1 161 ? 1.345 -1.106 -10.508 1 59 161 LEU A CA 1
ATOM 1278 C C . LEU A 1 161 ? 2.021 -0.494 -9.289 1 59 161 LEU A C 1
ATOM 1280 O O . LEU A 1 161 ? 1.715 0.638 -8.906 1 59 161 LEU A O 1
ATOM 1284 N N . ALA A 1 162 ? 2.932 -1.192 -8.75 1 59.03 162 ALA A N 1
ATOM 1285 C CA . ALA A 1 162 ? 3.672 -0.702 -7.59 1 59.03 162 ALA A CA 1
ATOM 1286 C C . ALA A 1 162 ? 4.512 0.521 -7.953 1 59.03 162 ALA A C 1
ATOM 1288 O O . ALA A 1 162 ? 4.621 1.462 -7.164 1 59.03 162 ALA A O 1
ATOM 1289 N N . SER A 1 163 ? 5.094 0.431 -9.094 1 54.81 163 SER A N 1
ATOM 1290 C CA . SER A 1 163 ? 5.965 1.521 -9.523 1 54.81 163 SER A CA 1
ATOM 1291 C C . SER A 1 163 ? 5.164 2.777 -9.844 1 54.81 163 SER A C 1
ATOM 1293 O O . SER A 1 163 ? 5.676 3.893 -9.734 1 54.81 163 SER A O 1
ATOM 1295 N N . SER A 1 164 ? 3.998 2.492 -10.344 1 50.56 164 SER A N 1
ATOM 1296 C CA . SER A 1 164 ? 3.174 3.625 -10.75 1 50.56 164 SER A CA 1
ATOM 1297 C C . SER A 1 164 ? 2.639 4.383 -9.539 1 50.56 164 SER A C 1
ATOM 1299 O O . SER A 1 164 ? 2.404 5.59 -9.617 1 50.56 164 SER A O 1
ATOM 1301 N N . MET A 1 165 ? 2.482 3.482 -8.648 1 45.47 165 MET A N 1
ATOM 1302 C CA . MET A 1 165 ? 1.992 4.105 -7.426 1 45.47 165 MET A CA 1
ATOM 1303 C C . MET A 1 165 ? 3.146 4.668 -6.602 1 45.47 165 MET A C 1
ATOM 1305 O O . MET A 1 165 ? 2.928 5.438 -5.664 1 45.47 165 MET A O 1
ATOM 1309 N N . GLY A 1 166 ? 4.391 4.488 -7.191 1 42.84 166 GLY A N 1
ATOM 1310 C CA . GLY A 1 166 ? 5.746 4.68 -6.707 1 42.84 166 GLY A CA 1
ATOM 1311 C C . GLY A 1 166 ? 5.895 5.887 -5.801 1 42.84 166 GLY A C 1
ATOM 1312 O O . GLY A 1 166 ? 6.984 6.449 -5.684 1 42.84 166 GLY A O 1
ATOM 1313 N N . GLN A 1 167 ? 4.859 6.305 -5.203 1 41.84 167 GLN A N 1
ATOM 1314 C CA . GLN A 1 167 ? 5.395 7.238 -4.219 1 41.84 167 GLN A CA 1
ATOM 1315 C C . GLN A 1 167 ? 6.129 6.5 -3.104 1 41.84 167 GLN A C 1
ATOM 1317 O O . GLN A 1 167 ? 5.707 5.422 -2.682 1 41.84 167 GLN A O 1
ATOM 1322 N N . ARG A 1 168 ? 7.402 6.789 -2.879 1 41.19 168 ARG A N 1
ATOM 1323 C CA . ARG A 1 168 ? 8.469 6.234 -2.053 1 41.19 168 ARG A CA 1
ATOM 1324 C C . ARG A 1 168 ? 7.91 5.652 -0.757 1 41.19 168 ARG A C 1
ATOM 1326 O O . ARG A 1 168 ? 8.453 4.684 -0.221 1 41.19 168 ARG A O 1
ATOM 1333 N N . ASP A 1 169 ? 6.793 6.059 -0.462 1 43.28 169 ASP A N 1
ATOM 1334 C CA . ASP A 1 169 ? 6.445 5.664 0.899 1 43.28 169 ASP A CA 1
ATOM 1335 C C . ASP A 1 169 ? 5.094 4.957 0.939 1 43.28 169 ASP A C 1
ATOM 1337 O O . ASP A 1 169 ? 4.426 4.941 1.976 1 43.28 169 ASP A O 1
ATOM 1341 N N . THR A 1 170 ? 4.754 4.496 -0.335 1 46.56 170 THR A N 1
ATOM 1342 C CA . THR A 1 170 ? 3.467 3.809 -0.336 1 46.56 170 THR A CA 1
ATOM 1343 C C . THR A 1 170 ? 3.637 2.34 -0.709 1 46.56 170 THR A C 1
ATOM 1345 O O . THR A 1 170 ? 4.586 1.977 -1.408 1 46.56 170 THR A O 1
ATOM 1348 N N . PHE A 1 171 ? 3.25 1.402 0.059 1 47.59 171 PHE A N 1
ATOM 1349 C CA . PHE A 1 171 ? 3.246 -0.017 -0.273 1 47.59 171 PHE A CA 1
ATOM 1350 C C . PHE A 1 171 ? 1.864 -0.459 -0.738 1 47.59 171 PHE A C 1
ATOM 1352 O O . PHE A 1 171 ? 0.852 -0.06 -0.16 1 47.59 171 PHE A O 1
ATOM 1359 N N . VAL A 1 172 ? 1.696 -0.804 -2.123 1 47.41 172 VAL A N 1
ATOM 1360 C CA . VAL A 1 172 ? 0.479 -1.456 -2.596 1 47.41 172 VAL A CA 1
ATOM 1361 C C . VAL A 1 172 ? 0.759 -2.93 -2.879 1 47.41 172 VAL A C 1
ATOM 1363 O O . VAL A 1 172 ? 1.609 -3.26 -3.709 1 47.41 172 VAL A O 1
ATOM 1366 N N . GLY A 1 173 ? 0.508 -3.996 -1.99 1 56.12 173 GLY A N 1
ATOM 1367 C CA . GLY A 1 173 ? 0.656 -5.371 -2.447 1 56.12 173 GLY A CA 1
ATOM 1368 C C . GLY A 1 173 ? 0.173 -6.391 -1.434 1 56.12 173 GLY A C 1
ATOM 1369 O O . GLY A 1 173 ? -0.147 -6.039 -0.296 1 56.12 173 GLY A O 1
ATOM 1370 N N . THR A 1 174 ? -0.184 -7.574 -1.943 1 67.56 174 THR A N 1
ATOM 1371 C CA . THR A 1 174 ? -0.487 -8.734 -1.115 1 67.56 174 THR A CA 1
ATOM 1372 C C . THR A 1 174 ? 0.788 -9.32 -0.512 1 67.56 174 THR A C 1
ATOM 1374 O O . THR A 1 174 ? 1.766 -9.555 -1.225 1 67.56 174 THR A O 1
ATOM 1377 N N . TYR A 1 175 ? 0.94 -9.375 0.761 1 80 175 TYR A N 1
ATOM 1378 C CA . TYR A 1 175 ? 2.172 -9.734 1.457 1 80 175 TYR A CA 1
ATOM 1379 C C . TYR A 1 175 ? 2.182 -11.219 1.815 1 80 175 TYR A C 1
ATOM 1381 O O . TYR A 1 175 ? 3.229 -11.773 2.158 1 80 175 TYR A O 1
ATOM 1389 N N . ASN A 1 176 ? 1.123 -11.828 1.587 1 87.25 176 ASN A N 1
ATOM 1390 C CA . ASN A 1 176 ? 1.011 -13.188 2.105 1 87.25 176 ASN A CA 1
ATOM 1391 C C . ASN A 1 176 ? 2.111 -14.086 1.559 1 87.25 176 ASN A C 1
ATOM 1393 O O . ASN A 1 176 ? 2.672 -14.906 2.289 1 87.25 176 ASN A O 1
ATOM 1397 N N . TYR A 1 177 ? 2.436 -13.828 0.332 1 93.19 177 TYR A N 1
ATOM 1398 C CA . TYR A 1 177 ? 3.369 -14.75 -0.301 1 93.19 177 TYR A CA 1
ATOM 1399 C C . TYR A 1 177 ? 4.68 -14.055 -0.641 1 93.19 177 TYR A C 1
ATOM 1401 O O . TYR A 1 177 ? 5.527 -14.617 -1.339 1 93.19 177 TYR A O 1
ATOM 1409 N N . MET A 1 178 ? 4.809 -12.859 -0.163 1 91.38 178 MET A N 1
ATOM 1410 C CA . MET A 1 178 ? 5.996 -12.062 -0.469 1 91.38 178 MET A CA 1
ATOM 1411 C C . MET A 1 178 ? 7.207 -12.586 0.295 1 91.38 178 MET A C 1
ATOM 1413 O O . MET A 1 178 ? 7.105 -12.922 1.475 1 91.38 178 MET A O 1
ATOM 1417 N N . ALA A 1 179 ? 8.328 -12.555 -0.344 1 95.62 179 ALA A N 1
ATOM 1418 C CA . ALA A 1 179 ? 9.57 -13.031 0.257 1 95.62 179 ALA A CA 1
ATOM 1419 C C . ALA A 1 179 ? 10.078 -12.055 1.313 1 95.62 179 ALA A C 1
ATOM 1421 O O . ALA A 1 179 ? 9.844 -10.852 1.216 1 95.62 179 ALA A O 1
ATOM 1422 N N . PRO A 1 180 ? 10.812 -12.609 2.309 1 95.62 180 PRO A N 1
ATOM 1423 C CA . PRO A 1 180 ? 11.32 -11.758 3.387 1 95.62 180 PRO A CA 1
ATOM 1424 C C . PRO A 1 180 ? 12.195 -10.617 2.877 1 95.62 180 PRO A C 1
ATOM 1426 O O . PRO A 1 180 ? 12.133 -9.5 3.396 1 95.62 180 PRO A O 1
ATOM 1429 N N . GLU A 1 181 ? 13.062 -10.883 1.865 1 94.81 181 GLU A N 1
ATOM 1430 C CA . GLU A 1 181 ? 13.961 -9.844 1.374 1 94.81 181 GLU A CA 1
ATOM 1431 C C . GLU A 1 181 ? 13.188 -8.703 0.716 1 94.81 181 GLU A C 1
ATOM 1433 O O . GLU A 1 181 ? 13.625 -7.551 0.735 1 94.81 181 GLU A O 1
ATOM 1438 N N . ARG A 1 182 ? 12.062 -8.961 0.118 1 89.31 182 ARG A N 1
ATOM 1439 C CA . ARG A 1 182 ? 11.219 -7.914 -0.451 1 89.31 182 ARG A CA 1
ATOM 1440 C C . ARG A 1 182 ? 10.578 -7.074 0.646 1 89.31 182 ARG A C 1
ATOM 1442 O O . ARG A 1 182 ? 10.508 -5.848 0.538 1 89.31 182 ARG A O 1
ATOM 1449 N N . ILE A 1 183 ? 10.125 -7.75 1.682 1 87.25 183 ILE A N 1
ATOM 1450 C CA . ILE A 1 183 ? 9.477 -7.074 2.797 1 87.25 183 ILE A CA 1
ATOM 1451 C C . ILE A 1 183 ? 10.477 -6.184 3.521 1 87.25 183 ILE A C 1
ATOM 1453 O O . ILE A 1 183 ? 10.156 -5.055 3.908 1 87.25 183 ILE A O 1
ATOM 1457 N N . SER A 1 184 ? 11.68 -6.684 3.635 1 88 184 SER A N 1
ATOM 1458 C CA . SER A 1 184 ? 12.719 -5.977 4.383 1 88 184 SER A CA 1
ATOM 1459 C C . SER A 1 184 ? 13.352 -4.871 3.543 1 88 184 SER A C 1
ATOM 1461 O O . SER A 1 184 ? 14.188 -4.109 4.039 1 88 184 SER A O 1
ATOM 1463 N N . GLY A 1 185 ? 13.062 -4.879 2.246 1 82.06 185 GLY A N 1
ATOM 1464 C CA . GLY A 1 185 ? 13.617 -3.854 1.377 1 82.06 185 GLY A CA 1
ATOM 1465 C C . GLY A 1 185 ? 15.016 -4.184 0.879 1 82.06 185 GLY A C 1
ATOM 1466 O O . GLY A 1 185 ? 15.719 -3.312 0.359 1 82.06 185 GLY A O 1
ATOM 1467 N N . SER A 1 186 ? 15.367 -5.332 1.057 1 84.25 186 SER A N 1
ATOM 1468 C CA . SER A 1 186 ? 16.656 -5.781 0.553 1 84.25 186 SER A CA 1
ATOM 1469 C C . SER A 1 186 ? 16.594 -6.07 -0.944 1 84.25 186 SER A C 1
ATOM 1471 O O . SER A 1 186 ? 15.516 -6.188 -1.516 1 84.25 186 SER A O 1
ATOM 1473 N N . SER A 1 187 ? 17.766 -6.074 -1.572 1 88.62 187 SER A N 1
ATOM 1474 C CA . SER A 1 187 ? 17.812 -6.488 -2.971 1 88.62 187 SER A CA 1
ATOM 1475 C C . SER A 1 187 ? 17.25 -7.891 -3.154 1 88.62 187 SER A C 1
ATOM 1477 O O . SER A 1 187 ? 17.422 -8.758 -2.291 1 88.62 187 SER A O 1
ATOM 1479 N N . TYR A 1 188 ? 16.531 -8.008 -4.238 1 91.56 188 TYR A N 1
ATOM 1480 C CA . TYR A 1 188 ? 15.953 -9.312 -4.5 1 91.56 188 TYR A CA 1
ATOM 1481 C C . TYR A 1 188 ? 16.047 -9.672 -5.977 1 91.56 188 TYR A C 1
ATOM 1483 O O . TYR A 1 188 ? 16.266 -8.797 -6.82 1 91.56 188 TYR A O 1
ATOM 1491 N N . ASP A 1 189 ? 15.961 -10.922 -6.27 1 95.06 189 ASP A N 1
ATOM 1492 C CA . ASP A 1 189 ? 16.016 -11.453 -7.629 1 95.06 189 ASP A CA 1
ATOM 1493 C C . ASP A 1 189 ? 14.961 -12.539 -7.836 1 95.06 189 ASP A C 1
ATOM 1495 O O . ASP A 1 189 ? 13.914 -12.531 -7.184 1 95.06 189 ASP A O 1
ATOM 1499 N N . TYR A 1 190 ? 15.203 -13.484 -8.742 1 95.88 190 TYR A N 1
ATOM 1500 C CA . TYR A 1 190 ? 14.234 -14.5 -9.148 1 95.88 190 TYR A CA 1
ATOM 1501 C C . TYR A 1 190 ? 13.875 -15.406 -7.977 1 95.88 190 TYR A C 1
ATOM 1503 O O . TYR A 1 190 ? 12.82 -16.031 -7.973 1 95.88 190 TYR A O 1
ATOM 1511 N N . LYS A 1 191 ? 14.71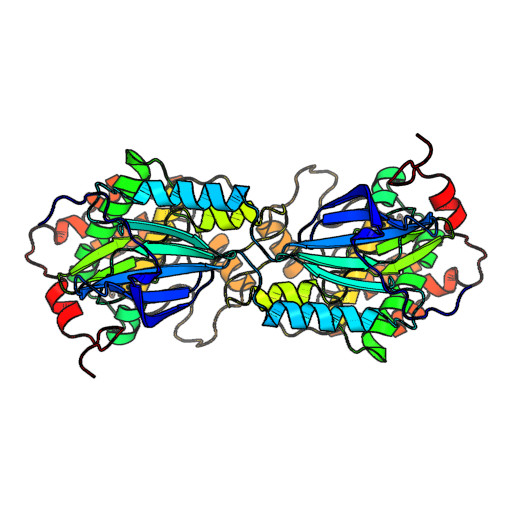9 -15.422 -7 1 97.88 191 LYS A N 1
ATOM 1512 C CA . LYS A 1 191 ? 14.531 -16.312 -5.859 1 97.88 191 LYS A CA 1
ATOM 1513 C C . LYS A 1 191 ? 13.305 -15.906 -5.043 1 97.88 191 LYS A C 1
ATOM 1515 O O . LYS A 1 191 ? 12.781 -16.703 -4.266 1 97.88 191 LYS A O 1
ATOM 1520 N N . SER A 1 192 ? 12.891 -14.641 -5.199 1 96.44 192 SER A N 1
ATOM 1521 C CA . SER A 1 192 ? 11.68 -14.203 -4.512 1 96.44 192 SER A CA 1
ATOM 1522 C C . SER A 1 192 ? 10.461 -14.984 -4.988 1 96.44 192 SER A C 1
ATOM 1524 O O . SER A 1 192 ? 9.57 -15.297 -4.195 1 96.44 192 SER A O 1
ATOM 1526 N N . ASP A 1 193 ? 10.461 -15.305 -6.289 1 96.94 193 ASP A N 1
ATOM 1527 C CA . ASP A 1 193 ? 9.375 -16.094 -6.84 1 96.94 193 ASP A CA 1
ATOM 1528 C C . ASP A 1 193 ? 9.391 -17.516 -6.277 1 96.94 193 ASP A C 1
ATOM 1530 O O . ASP A 1 193 ? 8.344 -18.141 -6.102 1 96.94 193 ASP A O 1
ATOM 1534 N N . ILE A 1 194 ? 10.555 -18 -5.996 1 98.75 194 ILE A N 1
ATOM 1535 C CA . ILE A 1 194 ? 10.719 -19.359 -5.496 1 98.75 194 ILE A CA 1
ATOM 1536 C C . ILE A 1 194 ? 10.148 -19.453 -4.082 1 98.75 194 ILE A C 1
ATOM 1538 O O . ILE A 1 194 ? 9.477 -20.438 -3.748 1 98.75 194 ILE A O 1
ATOM 1542 N N . TRP A 1 195 ? 10.422 -18.422 -3.316 1 98.56 195 TRP A N 1
ATOM 1543 C CA . TRP A 1 195 ? 9.797 -18.359 -1.998 1 98.56 195 TRP A CA 1
ATOM 1544 C C . TRP A 1 195 ? 8.281 -18.438 -2.105 1 98.56 195 TRP A C 1
ATOM 1546 O O . TRP A 1 195 ? 7.648 -19.266 -1.432 1 98.56 195 TRP A O 1
ATOM 1556 N N . SER A 1 196 ? 7.723 -17.641 -2.967 1 97.31 196 SER A N 1
ATOM 1557 C CA . SER A 1 196 ? 6.277 -17.609 -3.145 1 97.31 196 SER A CA 1
ATOM 1558 C C . SER A 1 196 ? 5.734 -18.953 -3.602 1 97.31 196 SER A C 1
ATOM 1560 O O . SER A 1 196 ? 4.711 -19.422 -3.104 1 97.31 196 SER A O 1
ATOM 1562 N N . LEU A 1 197 ? 6.445 -19.547 -4.508 1 98.69 197 LEU A N 1
ATOM 1563 C CA . LEU A 1 197 ? 6.035 -20.859 -4.988 1 98.69 197 LEU A CA 1
ATOM 1564 C C . LEU A 1 197 ? 6.008 -21.875 -3.848 1 98.69 197 LEU A C 1
ATOM 1566 O O . LEU A 1 197 ? 5.039 -22.625 -3.703 1 98.69 197 LEU A O 1
ATOM 1570 N N . GLY A 1 198 ? 7.09 -21.875 -3.076 1 98.75 198 GLY A N 1
ATOM 1571 C CA . GLY A 1 198 ? 7.137 -22.797 -1.943 1 98.75 198 GLY A CA 1
ATOM 1572 C C . GLY A 1 198 ? 5.938 -22.656 -1.022 1 98.75 198 GLY A C 1
ATOM 1573 O O . GLY A 1 198 ? 5.359 -23.656 -0.598 1 98.75 198 GLY A O 1
ATOM 1574 N N . LEU A 1 199 ? 5.57 -21.438 -0.744 1 98.19 199 LEU A N 1
ATOM 1575 C CA . LEU A 1 199 ? 4.43 -21.188 0.131 1 98.19 199 LEU A CA 1
ATOM 1576 C C . LEU A 1 199 ? 3.137 -21.688 -0.501 1 98.19 199 LEU A C 1
ATOM 1578 O O . LEU A 1 199 ? 2.297 -22.281 0.181 1 98.19 199 LEU A O 1
ATOM 1582 N N . VAL A 1 200 ? 2.965 -21.422 -1.774 1 98.25 200 VAL A N 1
ATOM 1583 C CA . VAL A 1 200 ? 1.766 -21.844 -2.488 1 98.25 200 VAL A CA 1
ATOM 1584 C C . VAL A 1 200 ? 1.648 -23.375 -2.441 1 98.25 200 VAL A C 1
ATOM 1586 O O . VAL A 1 200 ? 0.583 -23.906 -2.131 1 98.25 200 VAL A O 1
ATOM 1589 N N . ILE A 1 201 ? 2.74 -24.047 -2.75 1 98.62 201 ILE A N 1
ATOM 1590 C CA . ILE A 1 201 ? 2.736 -25.5 -2.82 1 98.62 201 ILE A CA 1
ATOM 1591 C C . ILE A 1 201 ? 2.477 -26.078 -1.434 1 98.62 201 ILE A C 1
ATOM 1593 O O . ILE A 1 201 ? 1.7 -27.031 -1.287 1 98.62 201 ILE A O 1
ATOM 1597 N N . LEU A 1 202 ? 3.09 -25.531 -0.442 1 98.5 202 LEU A N 1
ATOM 1598 C CA . LEU A 1 202 ? 2.836 -25.969 0.925 1 98.5 202 LEU A CA 1
ATOM 1599 C C . LEU A 1 202 ? 1.372 -25.766 1.301 1 98.5 202 LEU A C 1
ATOM 1601 O O . LEU A 1 202 ? 0.747 -26.641 1.893 1 98.5 202 LEU A O 1
ATOM 1605 N N . GLU A 1 203 ? 0.832 -24.625 0.99 1 96.88 203 GLU A N 1
ATOM 1606 C CA . GLU A 1 203 ? -0.574 -24.344 1.26 1 96.88 203 GLU A CA 1
ATOM 1607 C C . GLU A 1 203 ? -1.484 -25.375 0.605 1 96.88 203 GLU A C 1
ATOM 1609 O O . GLU A 1 203 ? -2.424 -25.875 1.232 1 96.88 203 GLU A O 1
ATOM 1614 N N . CYS A 1 204 ? -1.183 -25.703 -0.62 1 97.75 204 CYS A N 1
ATOM 1615 C CA . CYS A 1 204 ? -1.973 -26.703 -1.341 1 97.75 204 CYS A CA 1
ATOM 1616 C C . CYS A 1 204 ? -1.885 -28.062 -0.666 1 97.75 204 CYS A C 1
ATOM 1618 O O . CYS A 1 204 ? -2.844 -28.844 -0.692 1 97.75 204 CYS A O 1
ATOM 1620 N N . ALA A 1 205 ? -0.752 -28.344 -0.092 1 98.19 205 ALA A N 1
ATOM 1621 C CA . ALA A 1 205 ? -0.521 -29.641 0.537 1 98.19 205 ALA A CA 1
ATOM 1622 C C . ALA A 1 205 ? -1.234 -29.734 1.883 1 98.19 205 ALA A C 1
ATOM 1624 O O . ALA A 1 205 ? -1.812 -30.781 2.217 1 98.19 205 ALA A O 1
ATOM 1625 N N . ILE A 1 206 ? -1.204 -28.641 2.648 1 95.88 206 ILE A N 1
ATOM 1626 C CA . ILE A 1 206 ? -1.699 -28.719 4.02 1 95.88 206 ILE A CA 1
ATOM 1627 C C . ILE A 1 206 ? -3.129 -28.188 4.082 1 95.88 206 ILE A C 1
ATOM 1629 O O . ILE A 1 206 ? -3.828 -28.391 5.078 1 95.88 206 ILE A O 1
ATOM 1633 N N . GLY A 1 207 ? -3.514 -27.375 3.053 1 93.62 207 GLY A N 1
ATOM 1634 C CA . GLY A 1 207 ? -4.906 -26.969 2.938 1 93.62 207 GLY A CA 1
ATOM 1635 C C . GLY A 1 207 ? -5.191 -25.609 3.561 1 93.62 207 GLY A C 1
ATOM 1636 O O . GLY A 1 207 ? -6.34 -25.172 3.609 1 93.62 207 GLY A O 1
ATOM 1637 N N . HIS A 1 208 ? -4.207 -25 4.098 1 91.44 208 HIS A N 1
ATOM 1638 C CA . HIS A 1 208 ? -4.34 -23.656 4.656 1 91.44 208 HIS A CA 1
ATOM 1639 C C . HIS A 1 208 ? -3.041 -22.875 4.516 1 91.44 208 HIS A C 1
ATOM 1641 O O . HIS A 1 208 ? -1.97 -23.469 4.348 1 91.44 208 HIS A O 1
ATOM 1647 N N . PHE A 1 209 ? -3.203 -21.547 4.539 1 92.69 209 PHE A N 1
ATOM 1648 C CA . PHE A 1 209 ? -2.016 -20.703 4.457 1 92.69 209 PHE A CA 1
ATOM 1649 C C . PHE A 1 209 ? -1.047 -21.031 5.59 1 92.69 209 PHE A C 1
ATOM 1651 O O . PHE A 1 209 ? -1.445 -21.094 6.754 1 92.69 209 PHE A O 1
ATOM 1658 N N . PRO A 1 210 ? 0.152 -21.188 5.316 1 93.88 210 PRO A N 1
ATOM 1659 C CA . PRO A 1 210 ? 1.105 -21.766 6.266 1 93.88 210 PRO A CA 1
ATOM 1660 C C . PRO A 1 210 ? 1.286 -20.906 7.516 1 93.88 210 PRO A C 1
ATOM 1662 O O . PRO A 1 210 ? 1.631 -21.422 8.578 1 93.88 210 PRO A O 1
ATOM 1665 N N . TYR A 1 211 ? 1.137 -19.625 7.457 1 91 211 TYR A N 1
ATOM 1666 C CA . TYR A 1 211 ? 1.348 -18.766 8.617 1 91 211 TYR A CA 1
ATOM 1667 C C . TYR A 1 211 ? 0.069 -18.641 9.438 1 91 211 TYR A C 1
ATOM 1669 O O . TYR A 1 211 ? 0.051 -17.969 10.469 1 91 211 TYR A O 1
ATOM 1677 N N . THR A 1 212 ? -0.974 -19.094 8.984 1 80.38 212 THR A N 1
ATOM 1678 C CA . THR A 1 212 ? -2.211 -19.094 9.758 1 80.38 212 THR A CA 1
ATOM 1679 C C . THR A 1 212 ? -2.322 -20.359 10.609 1 80.38 212 THR A C 1
ATOM 1681 O O . THR A 1 212 ? -1.948 -21.438 10.164 1 80.38 212 THR A O 1
ATOM 1684 N N . SER A 1 213 ? -2.207 -20.25 11.992 1 61.53 213 SER A N 1
ATOM 1685 C CA . SER A 1 213 ? -2.35 -21.438 12.82 1 61.53 213 SER A CA 1
ATOM 1686 C C . SER A 1 213 ? -3.779 -21.969 12.789 1 61.53 213 SER A C 1
ATOM 1688 O O . SER A 1 213 ? -4.734 -21.188 12.789 1 61.53 213 SER A O 1
ATOM 1690 N N . THR A 1 214 ? -4.02 -23.203 12.258 1 56.38 214 THR A N 1
ATOM 1691 C CA . THR A 1 214 ? -5.293 -23.922 12.289 1 56.38 214 THR A CA 1
ATOM 1692 C C . THR A 1 214 ? -5.953 -23.781 13.656 1 56.38 214 THR A C 1
ATOM 1694 O O . THR A 1 214 ? -7.184 -23.75 13.758 1 56.38 214 THR A O 1
ATOM 1697 N N . GLU A 1 215 ? -5.172 -23.969 14.75 1 52 215 GLU A N 1
ATOM 1698 C CA . GLU A 1 215 ? -5.793 -24 16.078 1 52 215 GLU A CA 1
ATOM 1699 C C . GLU A 1 215 ? -6.398 -22.641 16.422 1 52 215 GLU A C 1
ATOM 1701 O O . GLU A 1 215 ? -7.34 -22.547 17.203 1 52 215 GLU A O 1
ATOM 1706 N N . GLN A 1 216 ? -5.699 -21.656 16.016 1 50.59 216 GLN A N 1
ATOM 1707 C CA . GLN A 1 216 ? -6.246 -20.344 16.391 1 50.59 216 GLN A CA 1
ATOM 1708 C C . GLN A 1 216 ? -6.824 -19.641 15.164 1 50.59 216 GLN A C 1
ATOM 1710 O O . GLN A 1 216 ? -6.109 -19.359 14.195 1 50.59 216 GLN A O 1
ATOM 1715 N N . GLU A 1 217 ? -8 -20 14.672 1 51.84 217 GLU A N 1
ATOM 1716 C CA . GLU A 1 217 ? -8.828 -19.422 13.617 1 51.84 217 GLU A CA 1
ATOM 1717 C C . GLU A 1 217 ? -8.523 -17.938 13.43 1 51.84 217 GLU A C 1
ATOM 1719 O O . GLU A 1 217 ? -9.258 -17.234 12.734 1 51.84 217 GLU A O 1
ATOM 1724 N N . GLU A 1 218 ? -7.508 -17.438 14.109 1 60.03 218 GLU A N 1
ATOM 1725 C CA . GLU A 1 218 ? -7.43 -15.977 14.016 1 60.03 218 GLU A CA 1
ATOM 1726 C C . GLU A 1 218 ? -6.363 -15.547 13.008 1 60.03 218 GLU A C 1
ATOM 1728 O O . GLU A 1 218 ? -5.234 -16.047 13.047 1 60.03 218 GLU A O 1
ATOM 1733 N N . SER A 1 219 ? -6.734 -14.961 11.922 1 68.25 219 SER A N 1
ATOM 1734 C CA . SER A 1 219 ? -5.855 -14.375 10.914 1 68.25 219 SER A CA 1
ATOM 1735 C C . SER A 1 219 ? -4.914 -13.352 11.531 1 68.25 219 SER A C 1
ATOM 1737 O O . SER A 1 219 ? -5.309 -12.602 12.438 1 68.25 219 SER A O 1
ATOM 1739 N N . LEU A 1 220 ? -3.57 -13.648 11.273 1 77.56 220 LEU A N 1
ATOM 1740 C CA . LEU A 1 220 ? -2.564 -12.68 11.688 1 77.56 220 LEU A CA 1
ATOM 1741 C C . LEU A 1 220 ? -2.891 -11.297 11.141 1 77.56 220 LEU A C 1
ATOM 1743 O O . LEU A 1 220 ? -3.393 -11.172 10.016 1 77.56 220 LEU A O 1
ATOM 1747 N N . SER A 1 221 ? -2.744 -10.336 12.023 1 78.81 221 SER A N 1
ATOM 1748 C CA . SER A 1 221 ? -2.795 -8.984 11.492 1 78.81 221 SER A CA 1
ATOM 1749 C C . SER A 1 221 ? -1.714 -8.766 10.438 1 78.81 221 SER A C 1
ATOM 1751 O O . SER A 1 221 ? -0.785 -9.562 10.32 1 78.81 221 SER A O 1
ATOM 1753 N N . PHE A 1 222 ? -1.775 -7.781 9.773 1 80.62 222 PHE A N 1
ATOM 1754 C CA . PHE A 1 222 ? -0.812 -7.426 8.742 1 80.62 222 PHE A CA 1
ATOM 1755 C C . PHE A 1 222 ? 0.604 -7.406 9.297 1 80.62 222 PHE A C 1
ATOM 1757 O O . PHE A 1 222 ? 1.5 -8.062 8.766 1 80.62 222 PHE A O 1
ATOM 1764 N N . TYR A 1 223 ? 0.766 -6.656 10.359 1 84.06 223 TYR A N 1
ATOM 1765 C CA . TYR A 1 223 ? 2.1 -6.523 10.93 1 84.06 223 TYR A CA 1
ATOM 1766 C C . TYR A 1 223 ? 2.592 -7.855 11.484 1 84.06 223 TYR A C 1
ATOM 1768 O O . TYR A 1 223 ? 3.771 -8.188 11.352 1 84.06 223 TYR A O 1
ATOM 1776 N N . GLU A 1 224 ? 1.69 -8.57 12.062 1 86.25 224 GLU A N 1
ATOM 1777 C CA . GLU A 1 224 ? 2.064 -9.875 12.594 1 86.25 224 GLU A CA 1
ATOM 1778 C C . GLU A 1 224 ? 2.539 -10.805 11.484 1 86.25 224 GLU A C 1
ATOM 1780 O O . GLU A 1 224 ? 3.469 -11.594 11.688 1 86.25 224 GLU A O 1
ATOM 1785 N N . LEU A 1 225 ? 1.855 -10.727 10.414 1 88.75 225 LEU A N 1
ATOM 1786 C CA . LEU A 1 225 ? 2.246 -11.547 9.273 1 88.75 225 LEU A CA 1
ATOM 1787 C C . LEU A 1 225 ? 3.635 -11.164 8.773 1 88.75 225 LEU A C 1
ATOM 1789 O O . LEU A 1 225 ? 4.473 -12.031 8.531 1 88.75 225 LEU A O 1
ATOM 1793 N N . LEU A 1 226 ? 3.895 -9.883 8.625 1 89.56 226 LEU A N 1
ATOM 1794 C CA . LEU A 1 226 ? 5.211 -9.422 8.188 1 89.56 226 LEU A CA 1
ATOM 1795 C C . LEU A 1 226 ? 6.297 -9.898 9.148 1 89.56 226 LEU A C 1
ATOM 1797 O O . LEU A 1 226 ? 7.352 -10.367 8.711 1 89.56 226 LEU A O 1
ATOM 1801 N N . GLU A 1 227 ? 5.992 -9.766 10.406 1 90.44 227 GLU A N 1
ATOM 1802 C CA . GLU A 1 227 ? 6.938 -10.203 11.43 1 90.44 227 GLU A CA 1
ATOM 1803 C C . GLU A 1 227 ? 7.207 -11.703 11.328 1 90.44 227 GLU A C 1
ATOM 1805 O O . GLU A 1 227 ? 8.352 -12.141 11.445 1 90.44 227 GLU A O 1
ATOM 1810 N N . ALA A 1 228 ? 6.141 -12.406 11.133 1 92.62 228 ALA A N 1
ATOM 1811 C CA . ALA A 1 228 ? 6.289 -13.852 10.992 1 92.62 228 ALA A CA 1
ATOM 1812 C C . ALA A 1 228 ? 7.152 -14.203 9.781 1 92.62 228 ALA A C 1
ATOM 1814 O O . ALA A 1 228 ? 8.07 -15.023 9.883 1 92.62 228 ALA A O 1
ATOM 1815 N N . ILE A 1 229 ? 6.926 -13.57 8.68 1 94.31 229 ILE A N 1
ATOM 1816 C CA . ILE A 1 229 ? 7.629 -13.867 7.438 1 94.31 229 ILE A CA 1
ATOM 1817 C C . ILE A 1 229 ? 9.102 -13.477 7.566 1 94.31 229 ILE A C 1
ATOM 1819 O O . ILE A 1 229 ? 9.984 -14.219 7.141 1 94.31 229 ILE A O 1
ATOM 1823 N N . VAL A 1 230 ? 9.352 -12.375 8.172 1 93.94 230 VAL A N 1
ATOM 1824 C CA . VAL A 1 230 ? 10.703 -11.836 8.172 1 93.94 230 VAL A CA 1
ATOM 1825 C C . VAL A 1 230 ? 11.492 -12.414 9.344 1 93.94 230 VAL A C 1
ATOM 1827 O O . VAL A 1 230 ? 12.641 -12.844 9.18 1 93.94 230 VAL A O 1
ATOM 1830 N N . ASP A 1 231 ? 10.906 -12.555 10.539 1 93.56 231 ASP A N 1
ATOM 1831 C CA . ASP A 1 231 ? 11.695 -12.742 11.75 1 93.56 231 ASP A CA 1
ATOM 1832 C C . ASP A 1 231 ? 11.523 -14.156 12.305 1 93.56 231 ASP A C 1
ATOM 1834 O O . ASP A 1 231 ? 12.336 -14.609 13.117 1 93.56 231 ASP A O 1
ATOM 1838 N N . GLN A 1 232 ? 10.5 -14.797 12.039 1 94.25 232 GLN A N 1
ATOM 1839 C CA . GLN A 1 232 ? 10.266 -16.141 12.586 1 94.25 232 GLN A CA 1
ATOM 1840 C C . GLN A 1 232 ? 10.766 -17.219 11.625 1 94.25 232 GLN A C 1
ATOM 1842 O O . GLN A 1 232 ? 11.008 -16.938 10.445 1 94.25 232 GLN A O 1
ATOM 1847 N N . PRO A 1 233 ? 10.953 -18.422 12.094 1 96.06 233 PRO A N 1
ATOM 1848 C CA . PRO A 1 233 ? 11.367 -19.516 11.203 1 96.06 233 PRO A CA 1
ATOM 1849 C C . PRO A 1 233 ? 10.375 -19.75 10.07 1 96.06 233 PRO A C 1
ATOM 1851 O O . PRO A 1 233 ? 9.164 -19.578 10.25 1 96.06 233 PRO A O 1
ATOM 1854 N N . PRO A 1 234 ? 10.906 -20.047 8.93 1 97.31 234 PRO A N 1
ATOM 1855 C CA . PRO A 1 234 ? 9.992 -20.328 7.816 1 97.31 234 PRO A CA 1
ATOM 1856 C C . PRO A 1 234 ? 9.133 -21.562 8.047 1 97.31 234 PRO A C 1
ATOM 1858 O O . PRO A 1 234 ? 9.539 -22.469 8.773 1 97.31 234 PRO A O 1
ATOM 1861 N N . PRO A 1 235 ? 7.977 -21.531 7.492 1 96.75 235 PRO A N 1
ATOM 1862 C CA . PRO A 1 235 ? 7.152 -22.734 7.594 1 96.75 235 PRO A CA 1
ATOM 1863 C C . PRO A 1 235 ? 7.773 -23.938 6.883 1 96.75 235 PRO A C 1
ATOM 1865 O O . PRO A 1 235 ? 8.648 -23.766 6.027 1 96.75 235 PRO A O 1
ATOM 1868 N N . PHE A 1 236 ? 7.391 -25.094 7.266 1 97.19 236 PHE A N 1
ATOM 1869 C CA . PHE A 1 236 ? 7.898 -26.328 6.688 1 97.19 236 PHE A CA 1
ATOM 1870 C C . PHE A 1 236 ? 6.793 -27.375 6.59 1 97.19 236 PHE A C 1
ATOM 1872 O O . PHE A 1 236 ? 5.738 -27.234 7.211 1 97.19 236 PHE A O 1
ATOM 1879 N N . ALA A 1 237 ? 7.043 -28.328 5.742 1 97.69 237 ALA A N 1
ATOM 1880 C CA . ALA A 1 237 ? 6.121 -29.453 5.641 1 97.69 237 ALA A CA 1
ATOM 1881 C C . ALA A 1 237 ? 6.348 -30.453 6.777 1 97.69 237 ALA A C 1
ATOM 1883 O O . ALA A 1 237 ? 7.48 -30.875 7.012 1 97.69 237 ALA A O 1
ATOM 1884 N N . PRO A 1 238 ? 5.289 -30.828 7.523 1 96.31 238 PRO A N 1
ATOM 1885 C CA . PRO A 1 238 ? 5.473 -31.812 8.586 1 96.31 238 PRO A CA 1
ATOM 1886 C C . PRO A 1 238 ? 6.004 -33.156 8.07 1 96.31 238 PRO A C 1
ATOM 1888 O O . PRO A 1 238 ? 5.359 -33.812 7.242 1 96.31 238 PRO A O 1
ATOM 1891 N N . PRO A 1 239 ? 7.066 -33.656 8.633 1 96.56 239 PRO A N 1
ATOM 1892 C CA . PRO A 1 239 ? 7.695 -34.844 8.094 1 96.56 239 PRO A CA 1
ATOM 1893 C C . PRO A 1 239 ? 6.879 -36.125 8.359 1 96.56 239 PRO A C 1
ATOM 1895 O O . PRO A 1 239 ? 7.109 -37.156 7.73 1 96.56 239 PRO A O 1
ATOM 1898 N N . ASP A 1 240 ? 5.973 -36.062 9.281 1 97.19 240 ASP A N 1
ATOM 1899 C CA . ASP A 1 240 ? 5.148 -37.219 9.594 1 97.19 240 ASP A CA 1
ATOM 1900 C C . ASP A 1 240 ? 3.961 -37.312 8.641 1 97.19 240 ASP A C 1
ATOM 1902 O O . ASP A 1 240 ? 3.285 -38.344 8.586 1 97.19 240 ASP A O 1
ATOM 1906 N N . GLN A 1 241 ? 3.826 -36.344 7.809 1 96.75 241 GLN A N 1
ATOM 1907 C CA . GLN A 1 241 ? 2.654 -36.312 6.941 1 96.75 241 GLN A CA 1
ATOM 1908 C C . GLN A 1 241 ? 3.057 -36.344 5.469 1 96.75 241 GLN A C 1
ATOM 1910 O O . GLN A 1 241 ? 2.246 -36.688 4.605 1 96.75 241 GLN A O 1
ATOM 1915 N N . PHE A 1 242 ? 4.27 -36 5.203 1 98.44 242 PHE A N 1
ATOM 1916 C CA . PHE A 1 242 ? 4.68 -35.844 3.812 1 98.44 242 PHE A CA 1
ATOM 1917 C C . PHE A 1 242 ? 5.961 -36.625 3.541 1 98.44 242 PHE A C 1
ATOM 1919 O O . PHE A 1 242 ? 6.691 -37 4.473 1 98.44 242 PHE A O 1
ATOM 1926 N N . SER A 1 243 ? 6.18 -36.969 2.316 1 98.38 243 SER A N 1
ATOM 1927 C CA . SER A 1 243 ? 7.379 -37.719 1.929 1 98.38 243 SER A CA 1
ATOM 1928 C C . SER A 1 243 ? 8.633 -36.875 2.172 1 98.38 243 SER A C 1
ATOM 1930 O O . SER A 1 243 ? 8.586 -35.656 2.178 1 98.38 243 SER A O 1
ATOM 1932 N N . PRO A 1 244 ? 9.758 -37.5 2.418 1 98.5 244 PRO A N 1
ATOM 1933 C CA . PRO A 1 244 ? 11.016 -36.75 2.582 1 98.5 244 PRO A CA 1
ATOM 1934 C C . PRO A 1 244 ? 11.352 -35.875 1.38 1 98.5 244 PRO A C 1
ATOM 1936 O O . PRO A 1 244 ? 11.938 -34.812 1.539 1 98.5 244 PRO A O 1
ATOM 1939 N N . GLU A 1 245 ? 10.969 -36.344 0.184 1 98.56 245 GLU A N 1
ATOM 1940 C CA . GLU A 1 245 ? 11.234 -35.594 -1.023 1 98.56 245 GLU A CA 1
ATOM 1941 C C . GLU A 1 245 ? 10.438 -34.281 -1.035 1 98.56 245 GLU A C 1
ATOM 1943 O O . GLU A 1 245 ? 10.961 -33.219 -1.399 1 98.56 245 GLU A O 1
ATOM 1948 N N . PHE A 1 246 ? 9.188 -34.406 -0.612 1 98.75 246 PHE A N 1
ATOM 1949 C CA . PHE A 1 246 ? 8.344 -33.219 -0.558 1 98.75 246 PHE A CA 1
ATOM 1950 C C . PHE A 1 246 ? 8.859 -32.25 0.491 1 98.75 246 PHE A C 1
ATOM 1952 O O . PHE A 1 246 ? 8.969 -31.047 0.227 1 98.75 246 PHE A O 1
ATOM 1959 N N . CYS A 1 247 ? 9.211 -32.781 1.653 1 98.81 247 CYS A N 1
ATOM 1960 C CA . CYS A 1 247 ? 9.758 -31.953 2.717 1 98.81 247 CYS A CA 1
ATOM 1961 C C . CYS A 1 247 ? 11.016 -31.219 2.254 1 98.81 247 CYS A C 1
ATOM 1963 O O . CYS A 1 247 ? 11.188 -30.031 2.529 1 98.81 247 CYS A O 1
ATOM 1965 N N . SER A 1 248 ? 11.828 -31.922 1.563 1 98.75 248 SER A N 1
ATOM 1966 C CA . SER A 1 248 ? 13.07 -31.359 1.047 1 98.75 248 SER A CA 1
ATOM 1967 C C . SER A 1 248 ? 12.789 -30.266 0.019 1 98.75 248 SER A C 1
ATOM 1969 O O . SER A 1 248 ? 13.469 -29.234 -0.009 1 98.75 248 SER A O 1
ATOM 1971 N N . PHE A 1 249 ? 11.812 -30.5 -0.834 1 98.81 249 PHE A N 1
ATOM 1972 C CA . PHE A 1 249 ? 11.422 -29.516 -1.848 1 98.81 249 PHE A CA 1
ATOM 1973 C C . PHE A 1 249 ? 10.961 -28.219 -1.2 1 98.81 249 PHE A C 1
ATOM 1975 O O . PHE A 1 249 ? 11.398 -27.141 -1.595 1 98.81 249 PHE A O 1
ATOM 1982 N N . ILE A 1 250 ? 10.094 -28.344 -0.203 1 98.88 250 ILE A N 1
ATOM 1983 C CA . ILE A 1 250 ? 9.578 -27.188 0.518 1 98.88 250 ILE A CA 1
ATOM 1984 C C . ILE A 1 250 ? 10.719 -26.453 1.215 1 98.88 250 ILE A C 1
ATOM 1986 O O . ILE A 1 250 ? 10.836 -25.234 1.12 1 98.88 250 ILE A O 1
ATOM 1990 N N . SER A 1 251 ? 11.57 -27.172 1.816 1 98.56 251 SER A N 1
ATOM 1991 C CA . SER A 1 251 ? 12.688 -26.578 2.539 1 98.56 251 SER A CA 1
ATOM 1992 C C . SER A 1 251 ? 13.648 -25.875 1.59 1 98.56 251 SER A C 1
ATOM 1994 O O . SER A 1 251 ? 14.25 -24.859 1.948 1 98.56 251 SER A O 1
ATOM 1996 N N . ALA A 1 252 ? 13.82 -26.406 0.413 1 98.69 252 ALA A N 1
ATOM 1997 C CA . ALA A 1 252 ? 14.711 -25.828 -0.583 1 98.69 252 ALA A CA 1
ATOM 1998 C C . ALA A 1 252 ? 14.133 -24.531 -1.16 1 98.69 252 ALA A C 1
ATOM 2000 O O . ALA A 1 252 ? 14.867 -23.703 -1.699 1 98.69 252 ALA A O 1
ATOM 2001 N N . SER A 1 253 ? 12.836 -24.406 -1.102 1 98.81 253 SER A N 1
ATOM 2002 C CA . SER A 1 253 ? 12.148 -23.25 -1.671 1 98.81 253 SER A CA 1
ATOM 2003 C C . SER A 1 253 ? 11.953 -22.156 -0.629 1 98.81 253 SER A C 1
ATOM 2005 O O . SER A 1 253 ? 12.133 -20.969 -0.921 1 98.81 253 SER A O 1
ATOM 2007 N N . ILE A 1 254 ? 11.547 -22.594 0.554 1 98.62 254 ILE A N 1
ATOM 2008 C CA . ILE A 1 254 ? 11.18 -21.641 1.604 1 98.62 254 ILE A CA 1
ATOM 2009 C C . ILE A 1 254 ? 12.352 -21.469 2.568 1 98.62 254 ILE A C 1
ATOM 2011 O O . ILE A 1 254 ? 12.352 -22.031 3.668 1 98.62 254 ILE A O 1
ATOM 2015 N N . GLN A 1 255 ? 13.32 -20.688 2.111 1 98 255 GLN A N 1
ATOM 2016 C CA . GLN A 1 255 ? 14.492 -20.312 2.898 1 98 255 GLN A CA 1
ATOM 2017 C C . GLN A 1 255 ? 14.523 -18.812 3.146 1 98 255 GLN A C 1
ATOM 2019 O O . GLN A 1 255 ? 14.305 -18.016 2.227 1 98 255 GLN A O 1
ATOM 2024 N N . LYS A 1 256 ? 14.852 -18.453 4.344 1 97.06 256 LYS A N 1
ATOM 2025 C CA . LYS A 1 256 ? 14.914 -17.031 4.668 1 97.06 256 LYS A CA 1
ATOM 2026 C C . LYS A 1 256 ? 15.977 -16.328 3.832 1 97.06 256 LYS A C 1
ATOM 2028 O O . LYS A 1 256 ? 15.734 -15.25 3.297 1 97.06 256 LYS A O 1
ATOM 2033 N N . ASP A 1 257 ? 17.125 -16.938 3.715 1 96.62 257 ASP A N 1
ATOM 2034 C CA . ASP A 1 257 ? 18.203 -16.406 2.873 1 96.62 257 ASP A CA 1
ATOM 2035 C C . ASP A 1 257 ? 17.984 -16.797 1.411 1 96.62 257 ASP A C 1
ATOM 2037 O O . ASP A 1 257 ? 18.062 -17.984 1.063 1 96.62 257 ASP A O 1
ATOM 2041 N N . PRO A 1 258 ? 17.766 -15.852 0.57 1 97.75 258 PRO A N 1
ATOM 2042 C CA . PRO A 1 258 ? 17.484 -16.172 -0.831 1 97.75 258 PRO A CA 1
ATOM 2043 C C . PRO A 1 258 ? 18.625 -16.953 -1.493 1 97.75 258 PRO A C 1
ATOM 2045 O O . PRO A 1 258 ? 18.391 -17.734 -2.42 1 97.75 258 PRO A O 1
ATOM 2048 N N . LYS A 1 259 ? 19.844 -16.828 -1.012 1 97.19 259 LYS A N 1
ATOM 2049 C CA . LYS A 1 259 ? 20.984 -17.516 -1.601 1 97.19 259 LYS A CA 1
ATOM 2050 C C . LYS A 1 259 ? 20.906 -19.016 -1.358 1 97.19 259 LYS A C 1
ATOM 2052 O O . LYS A 1 259 ? 21.547 -19.797 -2.064 1 97.19 259 LYS A O 1
ATOM 2057 N N . GLN A 1 260 ? 20.156 -19.391 -0.365 1 98.12 260 GLN A N 1
ATOM 2058 C CA . GLN A 1 260 ? 20.031 -20.797 -0.009 1 98.12 260 GLN A CA 1
ATOM 2059 C C . GLN A 1 260 ? 18.859 -21.453 -0.743 1 98.12 260 GLN A C 1
ATOM 2061 O O . GLN A 1 260 ? 18.672 -22.672 -0.649 1 98.12 260 GLN A O 1
ATOM 2066 N N . ARG A 1 261 ? 18.109 -20.672 -1.483 1 98.62 261 ARG A N 1
ATOM 2067 C CA . ARG A 1 261 ? 16.984 -21.219 -2.246 1 98.62 261 ARG A CA 1
ATOM 2068 C C . ARG A 1 261 ? 17.469 -21.781 -3.582 1 98.62 261 ARG A C 1
ATOM 2070 O O . ARG A 1 261 ? 18.328 -21.203 -4.234 1 98.62 261 ARG A O 1
ATOM 2077 N N . LEU A 1 262 ? 16.938 -22.875 -3.939 1 98.62 262 LEU A N 1
ATOM 2078 C CA . LEU A 1 262 ? 17.203 -23.406 -5.273 1 98.62 262 LEU A CA 1
ATOM 2079 C C . LEU A 1 262 ? 16.516 -22.562 -6.34 1 98.62 262 LEU A C 1
ATOM 2081 O O . LEU A 1 262 ? 15.492 -21.938 -6.074 1 98.62 262 LEU A O 1
ATOM 2085 N N . SER A 1 263 ? 17.062 -22.531 -7.496 1 98.25 263 SER A N 1
ATOM 2086 C CA . SER A 1 263 ? 16.469 -21.828 -8.625 1 98.25 263 SER A CA 1
ATOM 2087 C C . SER A 1 263 ? 15.32 -22.641 -9.234 1 98.25 263 SER A C 1
ATOM 2089 O O . SER A 1 263 ? 15.148 -23.812 -8.914 1 98.25 263 SER A O 1
ATOM 2091 N N . SER A 1 264 ? 14.586 -21.953 -10.078 1 98.31 264 SER A N 1
ATOM 2092 C CA . SER A 1 264 ? 13.516 -22.656 -10.781 1 98.31 264 SER A CA 1
ATOM 2093 C C . SER A 1 264 ? 14.062 -23.828 -11.578 1 98.31 264 SER A C 1
ATOM 2095 O O . SER A 1 264 ? 13.477 -24.922 -11.586 1 98.31 264 SER A O 1
ATOM 2097 N N . LEU A 1 265 ? 15.211 -23.672 -12.227 1 97.56 265 LEU A N 1
ATOM 2098 C CA . LEU A 1 265 ? 15.844 -24.719 -13.008 1 97.56 265 LEU A CA 1
ATOM 2099 C C . LEU A 1 265 ? 16.266 -25.891 -12.117 1 97.56 265 LEU A C 1
ATOM 2101 O O . LEU A 1 265 ? 16.031 -27.047 -12.461 1 97.56 265 LEU A O 1
ATOM 2105 N N . GLU A 1 266 ? 16.859 -25.578 -11.008 1 98.44 266 GLU A N 1
ATOM 2106 C CA . GLU A 1 266 ? 17.297 -26.609 -10.078 1 98.44 266 GLU A CA 1
ATOM 2107 C C . GLU A 1 266 ? 16.109 -27.375 -9.508 1 98.44 266 GLU A C 1
ATOM 2109 O O . GLU A 1 266 ? 16.172 -28.594 -9.344 1 98.44 266 GLU A O 1
ATOM 2114 N N . LEU A 1 267 ? 15.07 -26.703 -9.25 1 98.69 267 LEU A N 1
ATOM 2115 C CA . LEU A 1 267 ? 13.891 -27.328 -8.664 1 98.69 267 LEU A CA 1
ATOM 2116 C C . LEU A 1 267 ? 13.227 -28.281 -9.656 1 98.69 267 LEU A C 1
ATOM 2118 O O . LEU A 1 267 ? 12.625 -29.281 -9.258 1 98.69 267 LEU A O 1
ATOM 2122 N N . LEU A 1 268 ? 13.344 -28.016 -10.961 1 97.44 268 LEU A N 1
ATOM 2123 C CA . LEU A 1 268 ? 12.781 -28.906 -11.984 1 97.44 268 LEU A CA 1
ATOM 2124 C C . LEU A 1 268 ? 13.438 -30.281 -11.93 1 97.44 268 LEU A C 1
ATOM 2126 O O . LEU A 1 268 ? 12.82 -31.281 -12.305 1 97.44 268 LEU A O 1
ATOM 2130 N N . SER A 1 269 ? 14.656 -30.281 -11.414 1 97.31 269 SER A N 1
ATOM 2131 C CA . SER A 1 269 ? 15.398 -31.531 -11.328 1 97.31 269 SER A CA 1
ATOM 2132 C C . SER A 1 269 ? 15.375 -32.094 -9.906 1 97.31 269 SER A C 1
ATOM 2134 O O . SER A 1 269 ? 16.109 -33.031 -9.594 1 97.31 269 SER A O 1
ATOM 2136 N N . HIS A 1 270 ? 14.633 -31.516 -9.062 1 98.44 270 HIS A N 1
ATOM 2137 C CA . HIS A 1 270 ? 14.555 -31.938 -7.672 1 98.44 270 HIS A CA 1
ATOM 2138 C C . HIS A 1 270 ? 13.953 -33.344 -7.559 1 98.44 270 HIS A C 1
ATOM 2140 O O . HIS A 1 270 ? 13.031 -33.688 -8.305 1 98.44 270 HIS A O 1
ATOM 2146 N N . PRO A 1 271 ? 14.359 -34.156 -6.566 1 98.38 271 PRO A N 1
ATOM 2147 C CA . PRO A 1 271 ? 13.875 -35.5 -6.41 1 98.38 271 PRO A CA 1
ATOM 2148 C C . PRO A 1 271 ? 12.352 -35.594 -6.285 1 98.38 271 PRO A C 1
ATOM 2150 O O . PRO A 1 271 ? 11.742 -36.562 -6.711 1 98.38 271 PRO A O 1
ATOM 2153 N N . PHE A 1 272 ? 11.703 -34.625 -5.723 1 98.5 272 PHE A N 1
ATOM 2154 C CA . PHE A 1 272 ? 10.25 -34.625 -5.582 1 98.5 272 PHE A CA 1
ATOM 2155 C C . PHE A 1 272 ? 9.57 -34.625 -6.945 1 98.5 272 PHE A C 1
ATOM 2157 O O . PHE A 1 272 ? 8.586 -35.344 -7.16 1 98.5 272 PHE A O 1
ATOM 2164 N N . ILE A 1 273 ? 10.094 -33.812 -7.832 1 97.88 273 ILE A N 1
ATOM 2165 C CA . ILE A 1 273 ? 9.555 -33.719 -9.18 1 97.88 273 ILE A CA 1
ATOM 2166 C C . ILE A 1 273 ? 9.875 -35 -9.945 1 97.88 273 ILE A C 1
ATOM 2168 O O . ILE A 1 273 ? 8.992 -35.594 -10.586 1 97.88 273 ILE A O 1
ATOM 2172 N N . LYS A 1 274 ? 11.094 -35.5 -9.836 1 96.81 274 LYS A N 1
ATOM 2173 C CA . LYS A 1 274 ? 11.555 -36.688 -10.562 1 96.81 274 LYS A CA 1
ATOM 2174 C C . LYS A 1 274 ? 10.797 -37.938 -10.125 1 96.81 274 LYS A C 1
ATOM 2176 O O . LYS A 1 274 ? 10.555 -38.844 -10.93 1 96.81 274 LYS A O 1
ATOM 2181 N N . LYS A 1 275 ? 10.398 -37.906 -8.898 1 96 275 LYS A N 1
ATOM 2182 C CA . LYS A 1 275 ? 9.688 -39.031 -8.32 1 96 275 LYS A CA 1
ATOM 2183 C C . LYS A 1 275 ? 8.422 -39.375 -9.117 1 96 275 LYS A C 1
ATOM 2185 O O . LYS A 1 275 ? 8.031 -40.531 -9.211 1 96 275 LYS A O 1
ATOM 2190 N N . PHE A 1 276 ? 7.863 -38.375 -9.719 1 94.19 276 PHE A N 1
ATOM 2191 C CA . PHE A 1 276 ? 6.566 -38.562 -10.352 1 94.19 276 PHE A CA 1
ATOM 2192 C C . PHE A 1 276 ? 6.641 -38.281 -11.844 1 94.19 276 PHE A C 1
ATOM 2194 O O . PHE A 1 276 ? 5.629 -38.344 -12.547 1 94.19 276 PHE A O 1
ATOM 2201 N N . GLU A 1 277 ? 7.742 -37.969 -12.352 1 90.19 277 GLU A N 1
ATOM 2202 C CA . GLU A 1 277 ? 7.926 -37.562 -13.742 1 90.19 277 GLU A CA 1
ATOM 2203 C C . GLU A 1 277 ? 7.5 -38.656 -14.703 1 90.19 277 GLU A C 1
ATOM 2205 O O . GLU A 1 277 ? 6.91 -38.406 -15.75 1 90.19 277 GLU A O 1
ATOM 2210 N N . ASP A 1 278 ? 7.781 -39.875 -14.375 1 88.88 278 ASP A N 1
ATOM 2211 C CA . ASP A 1 278 ? 7.5 -40.969 -15.281 1 88.88 278 ASP A CA 1
ATOM 2212 C C . ASP A 1 278 ? 6.199 -41.688 -14.891 1 88.88 278 ASP A C 1
ATOM 2214 O O . ASP A 1 278 ? 5.895 -42.75 -15.414 1 88.88 278 ASP A O 1
ATOM 2218 N N . LYS A 1 279 ? 5.547 -40.906 -14.008 1 88.5 279 LYS A N 1
ATOM 2219 C CA . LYS A 1 279 ? 4.262 -41.5 -13.633 1 88.5 279 LYS A CA 1
ATOM 2220 C C . LYS A 1 279 ? 3.117 -40.844 -14.414 1 88.5 279 LYS A C 1
ATOM 2222 O O . LYS A 1 279 ? 3.215 -39.688 -14.836 1 88.5 279 LYS A O 1
ATOM 2227 N N . ASP A 1 280 ? 2.197 -41.594 -14.977 1 89 280 ASP A N 1
ATOM 2228 C CA . ASP A 1 280 ? 1.054 -41.125 -15.742 1 89 280 ASP A CA 1
ATOM 2229 C C . ASP A 1 280 ? 0.008 -40.5 -14.82 1 89 280 ASP A C 1
ATOM 2231 O O . ASP A 1 280 ? -1.081 -41.031 -14.648 1 89 280 ASP A O 1
ATOM 2235 N N . ILE A 1 281 ? 0.477 -39.344 -14.172 1 92.69 281 ILE A N 1
ATOM 2236 C CA . ILE A 1 281 ? -0.452 -38.594 -13.32 1 92.69 281 ILE A CA 1
ATOM 2237 C C . ILE A 1 281 ? -1.156 -37.531 -14.125 1 92.69 281 ILE A C 1
ATOM 2239 O O . ILE A 1 281 ? -0.508 -36.625 -14.664 1 92.69 281 ILE A O 1
ATOM 2243 N N . ASP A 1 282 ? -2.393 -37.688 -14.227 1 93.75 282 ASP A N 1
ATOM 2244 C CA . ASP A 1 282 ? -3.203 -36.781 -15.031 1 93.75 282 ASP A CA 1
ATOM 2245 C C . ASP A 1 282 ? -4 -35.812 -14.148 1 93.75 282 ASP A C 1
ATOM 2247 O O . ASP A 1 282 ? -5.004 -36.188 -13.547 1 93.75 282 ASP A O 1
ATOM 2251 N N . LEU A 1 283 ? -3.59 -34.562 -14.102 1 95.25 283 LEU A N 1
ATOM 2252 C CA . LEU A 1 283 ? -4.258 -33.531 -13.289 1 95.25 283 LEU A CA 1
ATOM 2253 C C . LEU A 1 283 ? -5.695 -33.344 -13.75 1 95.25 283 LEU A C 1
ATOM 2255 O O . LEU A 1 283 ? -6.539 -32.875 -12.984 1 95.25 283 LEU A O 1
ATOM 2259 N N . ALA A 1 284 ? -6.008 -33.719 -14.953 1 96 284 ALA A N 1
ATOM 2260 C CA . ALA A 1 284 ? -7.359 -33.594 -15.492 1 96 284 ALA A CA 1
ATOM 2261 C C . ALA A 1 284 ? -8.344 -34.438 -14.688 1 96 284 ALA A C 1
ATOM 2263 O O . ALA A 1 284 ? -9.523 -34.062 -14.57 1 96 284 ALA A O 1
ATOM 2264 N N . ILE A 1 285 ? -7.852 -35.5 -14.25 1 94.06 285 ILE A N 1
ATOM 2265 C CA . ILE A 1 285 ? -8.695 -36.375 -13.445 1 94.06 285 ILE A CA 1
ATOM 2266 C C . ILE A 1 285 ? -9.125 -35.656 -12.18 1 94.06 285 ILE A C 1
ATOM 2268 O O . ILE A 1 285 ? -10.312 -35.656 -11.82 1 94.06 285 ILE A O 1
ATOM 2272 N N . LEU A 1 286 ? -8.188 -35 -11.539 1 93.12 286 LEU A N 1
ATOM 2273 C CA . LEU A 1 286 ? -8.508 -34.25 -10.328 1 93.12 286 LEU A CA 1
ATOM 2274 C C . LEU A 1 286 ? -9.484 -33.125 -10.625 1 93.12 286 LEU A C 1
ATOM 2276 O O . LEU A 1 286 ? -10.508 -33 -9.961 1 93.12 286 LEU A O 1
ATOM 2280 N N . VAL A 1 287 ? -9.203 -32.281 -11.594 1 94.19 287 VAL A N 1
ATOM 2281 C CA . VAL A 1 287 ? -9.977 -31.062 -11.82 1 94.19 287 VAL A CA 1
ATOM 2282 C C . VAL A 1 287 ? -11.312 -31.422 -12.477 1 94.19 287 VAL A C 1
ATOM 2284 O O . VAL A 1 287 ? -12.266 -30.641 -12.406 1 94.19 287 VAL A O 1
ATOM 2287 N N . GLY A 1 288 ? -11.391 -32.594 -13.164 1 93.19 288 GLY A N 1
ATOM 2288 C CA . GLY A 1 288 ? -12.625 -33.031 -13.781 1 93.19 288 GLY A CA 1
ATOM 2289 C C . GLY A 1 288 ? -13.727 -33.312 -12.773 1 93.19 288 GLY A C 1
ATOM 2290 O O . GLY A 1 288 ? -14.914 -33.219 -13.102 1 93.19 288 GLY A O 1
ATOM 2291 N N . SER A 1 289 ? -13.375 -33.594 -11.625 1 90.19 289 SER A N 1
ATOM 2292 C CA . SER A 1 289 ? -14.344 -33.938 -10.586 1 90.19 289 SER A CA 1
ATOM 2293 C C . SER A 1 289 ? -14.805 -32.688 -9.836 1 90.19 289 SER A C 1
ATOM 2295 O O . SER A 1 289 ? -15.703 -32.75 -9 1 90.19 289 SER A O 1
ATOM 2297 N N . LEU A 1 290 ? -14.266 -31.562 -10.141 1 92.31 290 LEU A N 1
ATOM 2298 C CA . LEU A 1 290 ? -14.547 -30.328 -9.414 1 92.31 290 LEU A CA 1
ATOM 2299 C C . LEU A 1 290 ? -15.508 -29.438 -10.195 1 92.31 290 LEU A C 1
ATOM 2301 O O . LEU A 1 290 ? -15.648 -29.594 -11.414 1 92.31 290 LEU A O 1
ATOM 2305 N N . ASP A 1 291 ? -16.188 -28.562 -9.508 1 90.81 291 ASP A N 1
ATOM 2306 C CA . ASP A 1 291 ? -17.062 -27.594 -10.141 1 90.81 291 ASP A CA 1
ATOM 2307 C C . ASP A 1 291 ? -16.266 -26.469 -10.805 1 90.81 291 ASP A C 1
ATOM 2309 O O . ASP A 1 291 ? -15.352 -25.922 -10.195 1 90.81 291 ASP A O 1
ATOM 2313 N N . PRO A 1 292 ? -16.609 -26.203 -12.055 1 88.75 292 PRO A N 1
ATOM 2314 C CA . PRO A 1 292 ? -15.969 -25.047 -12.664 1 88.75 292 PRO A CA 1
ATOM 2315 C C . PRO A 1 292 ? -16.406 -23.734 -12.016 1 88.75 292 PRO A C 1
ATOM 2317 O O . PRO A 1 292 ? -17.469 -23.656 -11.414 1 88.75 292 PRO A O 1
ATOM 2320 N N . PRO A 1 293 ? -15.508 -22.719 -12.109 1 83.38 293 PRO A N 1
ATOM 2321 C CA . PRO A 1 293 ? -15.891 -21.422 -11.547 1 83.38 293 PRO A CA 1
ATOM 2322 C C . PRO A 1 293 ? -17.141 -20.844 -12.188 1 83.38 293 PRO A C 1
ATOM 2324 O O . PRO A 1 293 ? -17.875 -20.094 -11.547 1 83.38 293 PRO A O 1
ATOM 2327 N N . VAL A 1 294 ? -17.266 -21.078 -13.484 1 84.25 294 VAL A N 1
ATOM 2328 C CA . VAL A 1 294 ? -18.469 -20.609 -14.18 1 84.25 294 VAL A CA 1
ATOM 2329 C C . VAL A 1 294 ? -19.203 -21.797 -14.789 1 84.25 294 VAL A C 1
ATOM 2331 O O . VAL A 1 294 ? -18.609 -22.609 -15.508 1 84.25 294 VAL A O 1
ATOM 2334 N N . ASN A 1 295 ? -20.5 -21.938 -14.352 1 77.38 295 ASN A N 1
ATOM 2335 C CA . ASN A 1 295 ? -21.359 -22.938 -14.969 1 77.38 295 ASN A CA 1
ATOM 2336 C C . ASN A 1 295 ? -22.062 -22.406 -16.203 1 77.38 295 ASN A C 1
ATOM 2338 O O . ASN A 1 295 ? -22.922 -21.531 -16.109 1 77.38 295 ASN A O 1
ATOM 2342 N N . LEU A 1 296 ? -21.594 -22.688 -17.344 1 68.88 296 LEU A N 1
ATOM 2343 C CA . LEU A 1 296 ? -22.141 -22.188 -18.609 1 68.88 296 LEU A CA 1
ATOM 2344 C C . LEU A 1 296 ? -23.406 -22.953 -19 1 68.88 296 LEU A C 1
ATOM 2346 O O . LEU A 1 296 ? -24.125 -22.547 -19.906 1 68.88 296 LEU A O 1
ATOM 2350 N N . SER A 1 297 ? -23.844 -24.125 -18.531 1 57.97 297 SER A N 1
ATOM 2351 C CA . SER A 1 297 ? -25.047 -24.844 -18.938 1 57.97 297 SER A CA 1
ATOM 2352 C C . SER A 1 297 ? -26.297 -24.031 -18.625 1 57.97 297 SER A C 1
ATOM 2354 O O . SER A 1 297 ? -27.359 -24.266 -19.203 1 57.97 297 SER A O 1
ATOM 2356 N N . GLU A 1 298 ? -26.453 -23.047 -17.703 1 42.62 298 GLU A N 1
ATOM 2357 C CA . GLU A 1 298 ? -27.812 -22.531 -17.578 1 42.62 298 GLU A CA 1
ATOM 2358 C C . GLU A 1 298 ? -28.125 -21.5 -18.656 1 42.62 298 GLU A C 1
ATOM 2360 O O . GLU 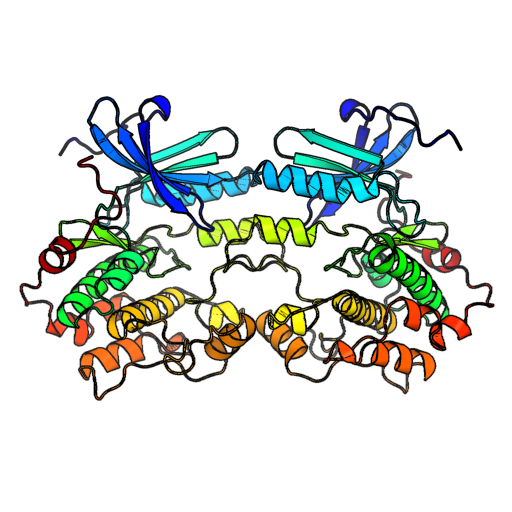A 1 298 ? -27.281 -20.656 -18.984 1 42.62 298 GLU A O 1
ATOM 2365 N N . PRO B 1 1 ? -5.035 -25.781 -35.875 1 29.12 1 PRO B N 1
ATOM 2366 C CA . PRO B 1 1 ? -5.805 -24.703 -35.219 1 29.12 1 PRO B CA 1
ATOM 2367 C C . PRO B 1 1 ? -5.57 -23.344 -35.875 1 29.12 1 PRO B C 1
ATOM 2369 O O . PRO B 1 1 ? -4.5 -23.094 -36.406 1 29.12 1 PRO B O 1
ATOM 2372 N N . PRO B 1 2 ? -6.531 -22.484 -36.312 1 31.91 2 PRO B N 1
ATOM 2373 C CA . PRO B 1 2 ? -6.137 -21.391 -37.219 1 31.91 2 PRO B CA 1
ATOM 2374 C C . PRO B 1 2 ? -4.914 -20.625 -36.688 1 31.91 2 PRO B C 1
ATOM 2376 O O . PRO B 1 2 ? -4.621 -20.656 -35.5 1 31.91 2 PRO B O 1
ATOM 2379 N N . ASP B 1 3 ? -3.961 -20.234 -37.438 1 34 3 ASP B N 1
ATOM 2380 C CA . ASP B 1 3 ? -2.766 -19.391 -37.344 1 34 3 ASP B CA 1
ATOM 2381 C C . ASP B 1 3 ? -3.006 -18.188 -36.438 1 34 3 ASP B C 1
ATOM 2383 O O . ASP B 1 3 ? -4.062 -17.562 -36.5 1 34 3 ASP B O 1
ATOM 2387 N N . SER B 1 4 ? -2.594 -18.156 -35.219 1 38.75 4 SER B N 1
ATOM 2388 C CA . SER B 1 4 ? -2.684 -17.172 -34.125 1 38.75 4 SER B CA 1
ATOM 2389 C C . SER B 1 4 ? -2.684 -15.758 -34.656 1 38.75 4 SER B C 1
ATOM 2391 O O . SER B 1 4 ? -1.644 -15.094 -34.688 1 38.75 4 SER B O 1
ATOM 2393 N N . GLU B 1 5 ? -3.094 -15.469 -35.906 1 37.88 5 GLU B N 1
ATOM 2394 C CA . GLU B 1 5 ? -3.213 -14.258 -36.719 1 37.88 5 GLU B CA 1
ATOM 2395 C C . GLU B 1 5 ? -3.84 -13.117 -35.906 1 37.88 5 GLU B C 1
ATOM 2397 O O . GLU B 1 5 ? -4.5 -13.359 -34.906 1 37.88 5 GLU B O 1
ATOM 2402 N N . ASP B 1 6 ? -3.76 -11.844 -36.406 1 46.44 6 ASP B N 1
ATOM 2403 C CA . ASP B 1 6 ? -4.234 -10.5 -36.062 1 46.44 6 ASP B CA 1
ATOM 2404 C C . ASP B 1 6 ? -5.719 -10.523 -35.688 1 46.44 6 ASP B C 1
ATOM 2406 O O . ASP B 1 6 ? -6.57 -10.227 -36.531 1 46.44 6 ASP B O 1
ATOM 2410 N N . LEU B 1 7 ? -6.215 -11.602 -35.156 1 51.09 7 LEU B N 1
ATOM 2411 C CA . LEU B 1 7 ? -7.629 -11.445 -34.844 1 51.09 7 LEU B CA 1
ATOM 2412 C C . LEU B 1 7 ? -7.918 -10.047 -34.312 1 51.09 7 LEU B C 1
ATOM 2414 O O . LEU B 1 7 ? -7.301 -9.602 -33.344 1 51.09 7 LEU B O 1
ATOM 2418 N N . GLU B 1 8 ? -8.234 -9.18 -35.094 1 62.75 8 GLU B N 1
ATOM 2419 C CA . GLU B 1 8 ? -8.695 -7.824 -34.812 1 62.75 8 GLU B CA 1
ATOM 2420 C C . GLU B 1 8 ? -9.773 -7.809 -33.75 1 62.75 8 GLU B C 1
ATOM 2422 O O . GLU B 1 8 ? -10.922 -8.164 -34 1 62.75 8 GLU B O 1
ATOM 2427 N N . PHE B 1 9 ? -9.336 -8.148 -32.5 1 77.31 9 PHE B N 1
ATOM 2428 C CA . PHE B 1 9 ? -10.289 -8.055 -31.391 1 77.31 9 PHE B CA 1
ATOM 2429 C C . PHE B 1 9 ? -10.852 -6.645 -31.297 1 77.31 9 PHE B C 1
ATOM 2431 O O . PHE B 1 9 ? -10.125 -5.664 -31.422 1 77.31 9 PHE B O 1
ATOM 24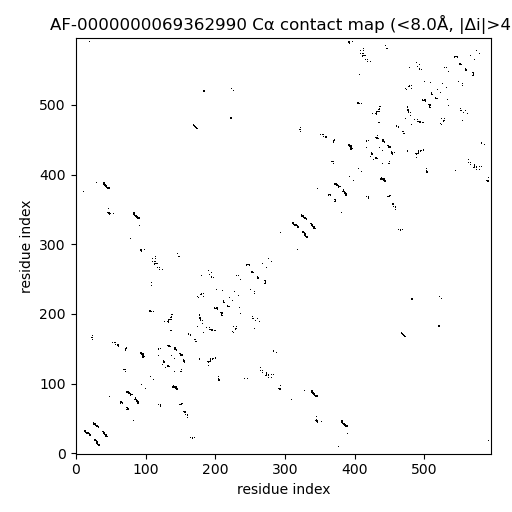38 N N . SER B 1 10 ? -12.141 -6.629 -31.516 1 80.12 10 SER B N 1
ATOM 2439 C CA . SER B 1 10 ? -12.852 -5.422 -31.094 1 80.12 10 SER B CA 1
ATOM 2440 C C . SER B 1 10 ? -13.664 -5.66 -29.828 1 80.12 10 SER B C 1
ATOM 2442 O O . SER B 1 10 ? -14.211 -6.746 -29.641 1 80.12 10 SER B O 1
ATOM 2444 N N . ARG B 1 11 ? -13.633 -4.836 -28.953 1 81.94 11 ARG B N 1
ATOM 2445 C CA . ARG B 1 11 ? -14.375 -4.938 -27.703 1 81.94 11 ARG B CA 1
ATOM 2446 C C . ARG B 1 11 ? -15.844 -5.266 -27.969 1 81.94 11 ARG B C 1
ATOM 2448 O O . ARG B 1 11 ? -16.453 -6.027 -27.219 1 81.94 11 ARG B O 1
ATOM 2455 N N . GLU B 1 12 ? -16.344 -4.695 -29.078 1 83.12 12 GLU B N 1
ATOM 2456 C CA . GLU B 1 12 ? -17.75 -4.867 -29.438 1 83.12 12 GLU B CA 1
ATOM 2457 C C . GLU B 1 12 ? -18.062 -6.316 -29.812 1 83.12 12 GLU B C 1
ATOM 2459 O O . GLU B 1 12 ? -19.219 -6.742 -29.766 1 83.12 12 GLU B O 1
ATOM 2464 N N . ASP B 1 13 ? -17.047 -7 -30.109 1 88.75 13 ASP B N 1
ATOM 2465 C CA . ASP B 1 13 ? -17.234 -8.391 -30.531 1 88.75 13 ASP B CA 1
ATOM 2466 C C . ASP B 1 13 ? -17.266 -9.32 -29.312 1 88.75 13 ASP B C 1
ATOM 2468 O O . ASP B 1 13 ? -17.484 -10.523 -29.469 1 88.75 13 ASP B O 1
ATOM 2472 N N . LEU B 1 14 ? -17.031 -8.805 -28.172 1 91.81 14 LEU B N 1
ATOM 2473 C CA . LEU B 1 14 ? -16.984 -9.617 -26.969 1 91.81 14 LEU B CA 1
ATOM 2474 C C . LEU B 1 14 ? -18.25 -9.414 -26.125 1 91.81 14 LEU B C 1
ATOM 2476 O O . LEU B 1 14 ? -18.656 -8.281 -25.891 1 91.81 14 LEU B O 1
ATOM 2480 N N . GLU B 1 15 ? -18.875 -10.5 -25.844 1 91.31 15 GLU B N 1
ATOM 2481 C CA . GLU B 1 15 ? -20.047 -10.484 -24.953 1 91.31 15 GLU B CA 1
ATOM 2482 C C . GLU B 1 15 ? -19.656 -10.93 -23.547 1 91.31 15 GLU B C 1
ATOM 2484 O O . GLU B 1 15 ? -19.094 -12.016 -23.359 1 91.31 15 GLU B O 1
ATOM 2489 N N . VAL B 1 16 ? -20 -10.125 -22.562 1 91.69 16 VAL B N 1
ATOM 2490 C CA . VAL B 1 16 ? -19.703 -10.445 -21.172 1 91.69 16 VAL B CA 1
ATOM 2491 C C . VAL B 1 16 ? -20.688 -11.492 -20.656 1 91.69 16 VAL B C 1
ATOM 2493 O O . VAL B 1 16 ? -21.906 -11.328 -20.797 1 91.69 16 VAL B O 1
ATOM 2496 N N . ILE B 1 17 ? -20.234 -12.516 -20.156 1 91.12 17 ILE B N 1
ATOM 2497 C CA . ILE B 1 17 ? -21.062 -13.586 -19.609 1 91.12 17 ILE B CA 1
ATOM 2498 C C . ILE B 1 17 ? -21.203 -13.406 -18.094 1 91.12 17 ILE B C 1
ATOM 2500 O O . ILE B 1 17 ? -22.312 -13.344 -17.578 1 91.12 17 ILE B O 1
ATOM 2504 N N . LYS B 1 18 ? -20 -13.242 -17.375 1 91.56 18 LYS B N 1
ATOM 2505 C CA . LYS B 1 18 ? -20 -13.156 -15.914 1 91.56 18 LYS B CA 1
ATOM 2506 C C . LYS B 1 18 ? -18.656 -12.641 -15.391 1 91.56 18 LYS B C 1
ATOM 2508 O O . LYS B 1 18 ? -17.625 -12.836 -16.031 1 91.56 18 LYS B O 1
ATOM 2513 N N . VAL B 1 19 ? -18.719 -12.047 -14.227 1 89.88 19 VAL B N 1
ATOM 2514 C CA . VAL B 1 19 ? -17.5 -11.703 -13.508 1 89.88 19 VAL B CA 1
ATOM 2515 C C . VAL B 1 19 ? -16.906 -12.945 -12.852 1 89.88 19 VAL B C 1
ATOM 2517 O O . VAL B 1 19 ? -17.625 -13.68 -12.156 1 89.88 19 VAL B O 1
ATOM 2520 N N . ILE B 1 20 ? -15.648 -13.242 -13.102 1 90.19 20 ILE B N 1
ATOM 2521 C CA . ILE B 1 20 ? -15.078 -14.484 -12.586 1 90.19 20 ILE B CA 1
ATOM 2522 C C . ILE B 1 20 ? -13.938 -14.172 -11.625 1 90.19 20 ILE B C 1
ATOM 2524 O O . ILE B 1 20 ? -13.352 -15.078 -11.023 1 90.19 20 ILE B O 1
ATOM 2528 N N . GLY B 1 21 ? -13.57 -12.977 -11.484 1 85.69 21 GLY B N 1
ATOM 2529 C CA . GLY B 1 21 ? -12.516 -12.578 -10.562 1 85.69 21 GLY B CA 1
ATOM 2530 C C . GLY B 1 21 ? -12.508 -11.094 -10.266 1 85.69 21 GLY B C 1
ATOM 2531 O O . GLY B 1 21 ? -12.812 -10.281 -11.141 1 85.69 21 GLY B O 1
ATOM 2532 N N . LYS B 1 22 ? -12.242 -10.773 -9.039 1 76.62 22 LYS B N 1
ATOM 2533 C CA . LYS B 1 22 ? -12.047 -9.406 -8.586 1 76.62 22 LYS B CA 1
ATOM 2534 C C . LYS B 1 22 ? -10.844 -9.305 -7.645 1 76.62 22 LYS B C 1
ATOM 2536 O O . LYS B 1 22 ? -10.664 -10.148 -6.762 1 76.62 22 LYS B O 1
ATOM 2541 N N . GLY B 1 23 ? -9.977 -8.375 -7.988 1 67.31 23 GLY B N 1
ATOM 2542 C CA . GLY B 1 23 ? -8.828 -8.18 -7.117 1 67.31 23 GLY B CA 1
ATOM 2543 C C . GLY B 1 23 ? -8.086 -6.883 -7.395 1 67.31 23 GLY B C 1
ATOM 2544 O O . GLY B 1 23 ? -8.609 -6 -8.078 1 67.31 23 GLY B O 1
ATOM 2545 N N . SER B 1 24 ? -6.871 -6.734 -6.77 1 63.09 24 SER B N 1
ATOM 2546 C CA . SER B 1 24 ? -6.078 -5.516 -6.902 1 63.09 24 SER B CA 1
ATOM 2547 C C . SER B 1 24 ? -5.688 -5.266 -8.352 1 63.09 24 SER B C 1
ATOM 2549 O O . SER B 1 24 ? -5.484 -4.117 -8.758 1 63.09 24 SER B O 1
ATOM 2551 N N . GLY B 1 25 ? -5.68 -6.379 -9.078 1 66.81 25 GLY B N 1
ATOM 2552 C CA . GLY B 1 25 ? -5.289 -6.242 -10.477 1 66.81 25 GLY B CA 1
ATOM 2553 C C . GLY B 1 25 ? -6.453 -5.895 -11.391 1 66.81 25 GLY B C 1
ATOM 2554 O O . GLY B 1 25 ? -6.262 -5.684 -12.586 1 66.81 25 GLY B O 1
ATOM 2555 N N . GLY B 1 26 ? -7.656 -5.867 -10.805 1 74.81 26 GLY B N 1
ATOM 2556 C CA . GLY B 1 26 ? -8.812 -5.512 -11.617 1 74.81 26 GLY B CA 1
ATOM 2557 C C . GLY B 1 26 ? -9.898 -6.566 -11.602 1 74.81 26 GLY B C 1
ATOM 2558 O O . GLY B 1 26 ? -9.945 -7.406 -10.703 1 74.81 26 GLY B O 1
ATOM 2559 N N . ILE B 1 27 ? -10.773 -6.34 -12.508 1 82.5 27 ILE B N 1
ATOM 2560 C CA . ILE B 1 27 ? -11.914 -7.242 -12.648 1 82.5 27 ILE B CA 1
ATOM 2561 C C . ILE B 1 27 ? -11.695 -8.164 -13.852 1 82.5 27 ILE B C 1
ATOM 2563 O O . ILE B 1 27 ? -11.242 -7.719 -14.906 1 82.5 27 ILE B O 1
ATOM 2567 N N . VAL B 1 28 ? -11.93 -9.43 -13.641 1 90.38 28 VAL B N 1
ATOM 2568 C CA . VAL B 1 28 ? -11.828 -10.398 -14.734 1 90.38 28 VAL B CA 1
ATOM 2569 C C . VAL B 1 28 ? -13.219 -10.922 -15.078 1 90.38 28 VAL B C 1
ATOM 2571 O O . VAL B 1 28 ? -13.977 -11.336 -14.195 1 90.38 28 VAL B O 1
ATOM 2574 N N . GLN B 1 29 ? -13.539 -10.844 -16.375 1 92.31 29 GLN B N 1
ATOM 2575 C CA . GLN B 1 29 ? -14.828 -11.32 -16.859 1 92.31 29 GLN B CA 1
ATOM 2576 C C . GLN B 1 29 ? -14.648 -12.445 -17.875 1 92.31 29 GLN B C 1
ATOM 2578 O O . GLN B 1 29 ? -13.727 -12.406 -18.703 1 92.31 29 GLN B O 1
ATOM 2583 N N . LEU B 1 30 ? -15.516 -13.438 -17.703 1 95.06 30 LEU B N 1
ATOM 2584 C CA . LEU B 1 30 ? -15.664 -14.375 -18.812 1 95.06 30 LEU B CA 1
ATOM 2585 C C . LEU B 1 30 ? -16.406 -13.727 -19.969 1 95.06 30 LEU B C 1
ATOM 2587 O O . LEU B 1 30 ? -17.5 -13.172 -19.781 1 95.06 30 LEU B O 1
ATOM 2591 N N . VAL B 1 31 ? -15.766 -13.789 -21.141 1 93.38 31 VAL B N 1
ATOM 2592 C CA . VAL B 1 31 ? -16.406 -13.219 -22.312 1 93.38 31 VAL B CA 1
ATOM 2593 C C . VAL B 1 31 ? -16.422 -14.242 -23.453 1 93.38 31 VAL B C 1
ATOM 2595 O O . VAL B 1 31 ? -15.617 -15.172 -23.453 1 93.38 31 VAL B O 1
ATOM 2598 N N . ARG B 1 32 ? -17.406 -14.094 -24.266 1 93.75 32 ARG B N 1
ATOM 2599 C CA . ARG B 1 32 ? -17.531 -14.938 -25.453 1 93.75 32 ARG B CA 1
ATOM 2600 C C . ARG B 1 32 ? -17.484 -14.109 -26.734 1 93.75 32 ARG B C 1
ATOM 2602 O O . ARG B 1 32 ? -18.109 -13.055 -26.812 1 93.75 32 ARG B O 1
ATOM 2609 N N . HIS B 1 33 ? -16.578 -14.531 -27.625 1 92.69 33 HIS B N 1
ATOM 2610 C CA . HIS B 1 33 ? -16.594 -13.875 -28.938 1 92.69 33 HIS B CA 1
ATOM 2611 C C . HIS B 1 33 ? -17.922 -14.117 -29.656 1 92.69 33 HIS B C 1
ATOM 2613 O O . HIS B 1 33 ? -18.312 -15.266 -29.859 1 92.69 33 HIS B O 1
ATOM 2619 N N . LYS B 1 34 ? -18.547 -13.086 -30.078 1 90.31 34 LYS B N 1
ATOM 2620 C CA . LYS B 1 34 ? -19.906 -13.148 -30.609 1 90.31 34 LYS B CA 1
ATOM 2621 C C . LYS B 1 34 ? -19.969 -14 -31.875 1 90.31 34 LYS B C 1
ATOM 2623 O O . LYS B 1 34 ? -20.922 -14.75 -32.094 1 90.31 34 LYS B O 1
ATOM 2628 N N . TRP B 1 35 ? -18.969 -13.953 -32.656 1 87.88 35 TRP B N 1
ATOM 2629 C CA . TRP B 1 35 ? -19.031 -14.602 -33.969 1 87.88 35 TRP B CA 1
ATOM 2630 C C . TRP B 1 35 ? -18.422 -16 -33.938 1 87.88 35 TRP B C 1
ATOM 2632 O O . TRP B 1 35 ? -18.938 -16.938 -34.531 1 87.88 35 TRP B O 1
ATOM 2642 N N . HIS B 1 36 ? -17.328 -16.172 -33.156 1 89.69 36 HIS B N 1
ATOM 2643 C CA . HIS B 1 36 ? -16.625 -17.453 -33.156 1 89.69 36 HIS B CA 1
ATOM 2644 C C . HIS B 1 36 ? -17.031 -18.312 -31.969 1 89.69 36 HIS B C 1
ATOM 2646 O O . HIS B 1 36 ? -16.766 -19.516 -31.938 1 89.69 36 HIS B O 1
ATOM 2652 N N . GLY B 1 37 ? -17.625 -17.781 -30.969 1 91.69 37 GLY B N 1
ATOM 2653 C CA . GLY B 1 37 ? -18.125 -18.516 -29.828 1 91.69 37 GLY B CA 1
ATOM 2654 C C . GLY B 1 37 ? -17.031 -18.859 -28.828 1 91.69 37 GLY B C 1
ATOM 2655 O O . GLY B 1 37 ? -17.312 -19.438 -27.766 1 91.69 37 GLY B O 1
ATOM 2656 N N . THR B 1 38 ? -15.797 -18.516 -29.156 1 92.88 38 THR B N 1
ATOM 2657 C CA . THR B 1 38 ? -14.656 -18.828 -28.297 1 92.88 38 THR B CA 1
ATOM 2658 C C . THR B 1 38 ? -14.719 -18.016 -27 1 92.88 38 THR B C 1
ATOM 2660 O O . THR B 1 38 ? -15.07 -16.828 -27.016 1 92.88 38 THR B O 1
ATOM 2663 N N . PHE B 1 39 ? -14.375 -18.734 -25.891 1 94.12 39 PHE B N 1
ATOM 2664 C CA . PHE B 1 39 ? -14.367 -18.078 -24.594 1 94.12 39 PHE B CA 1
ATOM 2665 C C . PHE B 1 39 ? -12.992 -17.484 -24.297 1 94.12 39 PHE B C 1
ATOM 2667 O O . PHE B 1 39 ? -11.969 -18.109 -24.594 1 94.12 39 PHE B O 1
ATOM 2674 N N . TYR B 1 40 ? -13.016 -16.281 -23.719 1 94.12 40 TYR B N 1
ATOM 2675 C CA . TYR B 1 40 ? -11.828 -15.578 -23.25 1 94.12 40 TYR B CA 1
ATOM 2676 C C . TYR B 1 40 ? -12.031 -15.031 -21.844 1 94.12 40 TYR B C 1
ATOM 2678 O O . TYR B 1 40 ? -13.164 -14.945 -21.359 1 94.12 40 TYR B O 1
ATOM 2686 N N . ALA B 1 41 ? -10.961 -14.789 -21.156 1 93.56 41 ALA B N 1
ATOM 2687 C CA . ALA B 1 41 ? -10.992 -13.977 -19.938 1 93.56 41 ALA B CA 1
ATOM 2688 C C . ALA B 1 41 ? -10.641 -12.523 -20.25 1 93.56 41 ALA B C 1
ATOM 2690 O O . ALA B 1 41 ? -9.625 -12.25 -20.891 1 93.56 41 ALA B O 1
ATOM 2691 N N . LEU B 1 42 ? -11.484 -11.641 -19.922 1 91.31 42 LEU B N 1
ATOM 2692 C CA . LEU B 1 42 ? -11.258 -10.211 -20.109 1 91.31 42 LEU B CA 1
ATOM 2693 C C . LEU B 1 42 ? -10.906 -9.539 -18.797 1 91.31 42 LEU B C 1
ATOM 2695 O O . LEU B 1 42 ? -11.758 -9.406 -17.906 1 91.31 42 LEU B O 1
ATOM 2699 N N . LYS B 1 43 ? -9.656 -9.164 -18.609 1 88 43 LYS B N 1
ATOM 2700 C CA . LYS B 1 43 ? -9.227 -8.453 -17.406 1 88 43 LYS B CA 1
ATOM 2701 C C . LYS B 1 43 ? -9.227 -6.945 -17.641 1 88 43 LYS B C 1
ATOM 2703 O O . LYS B 1 43 ? -8.602 -6.449 -18.578 1 88 43 LYS B O 1
ATOM 2708 N N . GLY B 1 44 ? -10.023 -6.355 -16.875 1 83 44 GLY B N 1
ATOM 2709 C CA . GLY B 1 44 ? -10.039 -4.898 -16.891 1 83 44 GLY B CA 1
ATOM 2710 C C . GLY B 1 44 ? -9.266 -4.281 -15.742 1 83 44 GLY B C 1
ATOM 2711 O O . GLY B 1 44 ? -9.508 -4.594 -14.578 1 83 44 GLY B O 1
ATOM 2712 N N . ILE B 1 45 ? -8.289 -3.602 -16.047 1 75.56 45 ILE B N 1
ATOM 2713 C CA . ILE B 1 45 ? -7.5 -2.854 -15.07 1 75.56 45 ILE B CA 1
ATOM 2714 C C . ILE B 1 45 ? -7.938 -1.391 -15.062 1 75.56 45 ILE B C 1
ATOM 2716 O O . ILE B 1 45 ? -7.77 -0.685 -16.062 1 75.56 45 ILE B O 1
ATOM 2720 N N . GLN B 1 46 ? -8.703 -1.149 -13.953 1 65.94 46 GLN B N 1
ATOM 2721 C CA . GLN B 1 46 ? -9.188 0.22 -13.828 1 65.94 46 GLN B CA 1
ATOM 2722 C C . GLN B 1 46 ? -8.039 1.196 -13.602 1 65.94 46 GLN B C 1
ATOM 2724 O O . GLN B 1 46 ? -7.277 1.056 -12.641 1 65.94 46 GLN B O 1
ATOM 2729 N N . MET B 1 47 ? -7.91 1.951 -14.578 1 61.03 47 MET B N 1
ATOM 2730 C CA . MET B 1 47 ? -6.848 2.945 -14.469 1 61.03 47 MET B CA 1
ATOM 2731 C C . MET B 1 47 ? -7.348 4.207 -13.773 1 61.03 47 MET B C 1
ATOM 2733 O O . MET B 1 47 ? -6.559 5.094 -13.445 1 61.03 47 MET B O 1
ATOM 2737 N N . CYS B 1 48 ? -8.75 4.195 -13.648 1 59.69 48 CYS B N 1
ATOM 2738 C CA . CYS B 1 48 ? -9.344 5.367 -13.008 1 59.69 48 CYS B CA 1
ATOM 2739 C C . CYS B 1 48 ? -10.086 4.977 -11.742 1 59.69 48 CYS B C 1
ATOM 2741 O O . CYS B 1 48 ? -10.547 3.842 -11.609 1 59.69 48 CYS B O 1
ATOM 2743 N N . ILE B 1 49 ? -10 5.734 -10.633 1 58.91 49 ILE B N 1
ATOM 2744 C CA . ILE B 1 49 ? -10.742 5.531 -9.398 1 58.91 49 ILE B CA 1
ATOM 2745 C C . ILE B 1 49 ? -12.242 5.496 -9.695 1 58.91 49 ILE B C 1
ATOM 2747 O O . ILE B 1 49 ? -12.742 6.285 -10.5 1 58.91 49 ILE B O 1
ATOM 2751 N N . GLN B 1 50 ? -12.906 4.434 -9.117 1 60 50 GLN B N 1
ATOM 2752 C CA . GLN B 1 50 ? -14.344 4.227 -9.289 1 60 50 GLN B CA 1
ATOM 2753 C C . GLN B 1 50 ? -15.133 5.477 -8.906 1 60 50 GLN B C 1
ATOM 2755 O O . GLN B 1 50 ? -14.703 6.246 -8.039 1 60 50 GLN B O 1
ATOM 2760 N N . GLU B 1 51 ? -16.203 5.676 -9.586 1 62.03 51 GLU B N 1
ATOM 2761 C CA . GLU B 1 51 ? -17.094 6.816 -9.375 1 62.03 51 GLU B CA 1
ATOM 2762 C C . GLU B 1 51 ? -17.5 6.93 -7.906 1 62.03 51 GLU B C 1
ATOM 2764 O O . GLU B 1 51 ? -17.625 8.031 -7.371 1 62.03 51 GLU B O 1
ATOM 2769 N N . THR B 1 52 ? -17.703 5.762 -7.312 1 63.22 52 THR B N 1
ATOM 2770 C CA . THR B 1 52 ? -18.125 5.762 -5.914 1 63.22 52 THR B CA 1
ATOM 2771 C C . THR B 1 52 ? -17.031 6.355 -5.027 1 63.22 52 THR B C 1
ATOM 2773 O O . THR B 1 52 ? -17.312 7.121 -4.105 1 63.22 52 THR B O 1
ATOM 2776 N N . VAL B 1 53 ? -15.859 5.977 -5.352 1 62.34 53 VAL B N 1
ATOM 2777 C CA . VAL B 1 53 ? -14.734 6.52 -4.594 1 62.34 53 VAL B CA 1
ATOM 2778 C C . VAL B 1 53 ? -14.609 8.016 -4.859 1 62.34 53 VAL B C 1
ATOM 2780 O O . VAL B 1 53 ? -14.352 8.797 -3.938 1 62.34 53 VAL B O 1
ATOM 2783 N N . ARG B 1 54 ? -14.938 8.352 -6.039 1 65.56 54 ARG B N 1
ATOM 2784 C CA . ARG B 1 54 ? -14.93 9.766 -6.395 1 65.56 54 ARG B CA 1
ATOM 2785 C C . ARG B 1 54 ? -15.922 10.555 -5.547 1 65.56 54 ARG B C 1
ATOM 2787 O O . ARG B 1 54 ? -15.578 11.602 -4.996 1 65.56 54 ARG B O 1
ATOM 2794 N N . LYS B 1 55 ? -17.094 10.008 -5.461 1 67.75 55 LYS B N 1
ATOM 2795 C CA . LYS B 1 55 ? -18.141 10.68 -4.695 1 67.75 55 LYS B CA 1
ATOM 2796 C C . LYS B 1 55 ? -17.75 10.797 -3.225 1 67.75 55 LYS B C 1
ATOM 2798 O O . LYS B 1 55 ? -18 11.828 -2.594 1 67.75 55 LYS B O 1
ATOM 2803 N N . GLN B 1 56 ? -17.125 9.773 -2.777 1 67.06 56 GLN B N 1
ATOM 2804 C CA . GLN B 1 56 ? -16.703 9.781 -1.38 1 67.06 56 GLN B CA 1
ATOM 2805 C C . GLN B 1 56 ? -15.625 10.836 -1.131 1 67.06 56 GLN B C 1
ATOM 2807 O O . GLN B 1 56 ? -15.664 11.547 -0.124 1 67.06 56 GLN B O 1
ATOM 2812 N N . ILE B 1 57 ? -14.805 10.883 -2.074 1 65.88 57 ILE B N 1
ATOM 2813 C CA . ILE B 1 57 ? -13.734 11.859 -1.951 1 65.88 57 ILE B CA 1
ATOM 2814 C C . ILE B 1 57 ? -14.312 13.266 -1.971 1 65.88 57 ILE B C 1
ATOM 2816 O O . ILE B 1 57 ? -13.953 14.109 -1.142 1 65.88 57 ILE B O 1
ATOM 2820 N N . VAL B 1 58 ? -15.242 13.43 -2.871 1 65.06 58 VAL B N 1
ATOM 2821 C CA . VAL B 1 58 ? -15.844 14.75 -3.035 1 65.06 58 VAL B CA 1
ATOM 2822 C C . VAL B 1 58 ? -16.656 15.102 -1.787 1 65.06 58 VAL B C 1
ATOM 2824 O O . VAL B 1 58 ? -16.625 16.25 -1.326 1 65.06 58 VAL B O 1
ATOM 2827 N N . GLN B 1 59 ? -17.281 14.117 -1.277 1 67.12 59 GLN B N 1
ATOM 2828 C CA . GLN B 1 59 ? -18.094 14.344 -0.081 1 67.12 59 GLN B CA 1
ATOM 2829 C C . GLN B 1 59 ? -17.203 14.695 1.114 1 67.12 59 GLN B C 1
ATOM 2831 O O . GLN B 1 59 ? -17.547 15.578 1.903 1 67.12 59 GLN B O 1
ATOM 2836 N N . GLU B 1 60 ? -16.141 14.023 1.22 1 62.81 60 GLU B N 1
ATOM 2837 C CA . GLU B 1 60 ? -15.211 14.312 2.307 1 62.81 60 GLU B CA 1
ATOM 2838 C C . GLU B 1 60 ? -14.641 15.727 2.189 1 62.81 60 GLU B C 1
ATOM 2840 O O . GLU B 1 60 ? -14.43 16.406 3.199 1 62.81 60 GLU B O 1
ATOM 2845 N N . LEU B 1 61 ? -14.453 16.031 0.961 1 61.38 61 LEU B N 1
ATOM 2846 C CA . LEU B 1 61 ? -13.859 17.344 0.71 1 61.38 61 LEU B CA 1
ATOM 2847 C C . LEU B 1 61 ? -14.891 18.453 0.891 1 61.38 61 LEU B C 1
ATOM 2849 O O . LEU B 1 61 ? -14.531 19.594 1.223 1 61.38 61 LEU B O 1
ATOM 2853 N N . LYS B 1 62 ? -16.109 18.141 0.539 1 59.78 62 LYS B N 1
ATOM 2854 C CA . LYS B 1 62 ? -17.141 19.141 0.75 1 59.78 62 LYS B CA 1
ATOM 2855 C C . LYS B 1 62 ? -17.266 19.516 2.227 1 59.78 62 LYS B C 1
ATOM 2857 O O . LYS B 1 62 ? -17.688 20.609 2.564 1 59.78 62 LYS B O 1
ATOM 2862 N N . ILE B 1 63 ? -16.969 18.516 3.035 1 54 63 ILE B N 1
ATOM 2863 C CA . ILE B 1 63 ? -16.984 18.891 4.445 1 54 63 ILE B CA 1
ATOM 2864 C C . ILE B 1 63 ? -16.125 20.141 4.656 1 54 63 ILE B C 1
ATOM 2866 O O . ILE B 1 63 ? -16.406 20.953 5.527 1 54 63 ILE B O 1
ATOM 2870 N N . ASN B 1 64 ? -15.188 20.234 3.689 1 56.03 64 ASN B N 1
ATOM 2871 C CA . ASN B 1 64 ? -14.242 21.344 3.873 1 56.03 64 ASN B CA 1
ATOM 2872 C C . ASN B 1 64 ? -14.766 22.641 3.264 1 56.03 64 ASN B C 1
ATOM 2874 O O . ASN B 1 64 ? -14.18 23.703 3.465 1 56.03 64 ASN B O 1
ATOM 2878 N N . LYS B 1 65 ? -15.656 22.547 2.271 1 55.91 65 LYS B N 1
ATOM 2879 C CA . LYS B 1 65 ? -16.031 23.797 1.636 1 55.91 65 LYS B CA 1
ATOM 2880 C C . LYS B 1 65 ? -16.406 24.859 2.678 1 55.91 65 LYS B C 1
ATOM 2882 O O . LYS B 1 65 ? -16.062 26.031 2.52 1 55.91 65 LYS B O 1
ATOM 2887 N N . ALA B 1 66 ? -17.078 24.406 3.682 1 54.22 66 ALA B N 1
ATOM 2888 C CA . ALA B 1 66 ? -17.516 25.422 4.637 1 54.22 66 ALA B CA 1
ATOM 2889 C C . ALA B 1 66 ? -16.734 25.312 5.945 1 54.22 66 ALA B C 1
ATOM 2891 O O . ALA B 1 66 ? -17.312 24.984 6.988 1 54.22 66 ALA B O 1
ATOM 2892 N N . SER B 1 67 ? -15.398 24.922 5.777 1 60.25 67 SER B N 1
ATOM 2893 C CA . SER B 1 67 ? -14.852 24.766 7.121 1 60.25 67 SER B CA 1
ATOM 2894 C C . SER B 1 67 ? -14.914 26.062 7.906 1 60.25 67 SER B C 1
ATOM 2896 O O . SER B 1 67 ? -14.57 27.141 7.387 1 60.25 67 SER B O 1
ATOM 2898 N N . GLN B 1 68 ? -15.688 26.062 8.961 1 73 68 GLN B N 1
ATOM 2899 C CA . GLN B 1 68 ? -15.867 27.109 9.969 1 73 68 GLN B CA 1
ATOM 2900 C C . GLN B 1 68 ? -14.633 27.219 10.867 1 73 68 GLN B C 1
ATOM 2902 O O . GLN B 1 68 ? -14.539 28.125 11.688 1 73 68 GLN B O 1
ATOM 2907 N N . CYS B 1 69 ? -13.562 26.422 10.508 1 88.62 69 CYS B N 1
ATOM 2908 C CA . CYS B 1 69 ? -12.398 26.422 11.391 1 88.62 69 CYS B CA 1
ATOM 2909 C C . CYS B 1 69 ? -11.203 27.078 10.727 1 88.62 69 CYS B C 1
ATOM 2911 O O . CYS B 1 69 ? -10.82 26.719 9.617 1 88.62 69 CYS B O 1
ATOM 2913 N N . SER B 1 70 ? -10.625 28.047 11.406 1 93.56 70 SER B N 1
ATOM 2914 C CA . SER B 1 70 ? -9.508 28.828 10.875 1 93.56 70 SER B CA 1
ATOM 2915 C C . SER B 1 70 ? -8.227 28 10.859 1 93.56 70 SER B C 1
ATOM 2917 O O . SER B 1 70 ? -7.191 28.469 10.375 1 93.56 70 SER B O 1
ATOM 2919 N N . HIS B 1 71 ? -8.258 26.781 11.273 1 95.88 71 HIS B N 1
ATOM 2920 C CA . HIS B 1 71 ? -7.039 25.984 11.383 1 95.88 71 HIS B CA 1
ATOM 2921 C C . HIS B 1 71 ? -7.086 24.781 10.445 1 95.88 71 HIS B C 1
ATOM 2923 O O . HIS B 1 71 ? -6.297 23.844 10.586 1 95.88 71 HIS B O 1
ATOM 2929 N N . VAL B 1 72 ? -8 24.797 9.531 1 92.62 72 VAL B N 1
ATOM 2930 C CA . VAL B 1 72 ? -8.102 23.812 8.445 1 92.62 72 VAL B CA 1
ATOM 2931 C C . VAL B 1 72 ? -8.141 24.531 7.102 1 92.62 72 VAL B C 1
ATOM 2933 O O . VAL B 1 72 ? -8.812 25.562 6.957 1 92.62 72 VAL B O 1
ATOM 2936 N N . VAL B 1 73 ? -7.418 23.984 6.18 1 92.44 73 VAL B N 1
ATOM 2937 C CA . VAL B 1 73 ? -7.348 24.594 4.855 1 92.44 73 VAL B CA 1
ATOM 2938 C C . VAL B 1 73 ? -8.734 24.594 4.211 1 92.44 73 VAL B C 1
ATOM 2940 O O . VAL B 1 73 ? -9.438 23.578 4.246 1 92.44 73 VAL B O 1
ATOM 2943 N N . VAL B 1 74 ? -9.055 25.703 3.682 1 87.81 74 VAL B N 1
ATOM 2944 C CA . VAL B 1 74 ? -10.375 25.875 3.088 1 87.81 74 VAL B CA 1
ATOM 2945 C C . VAL B 1 74 ? -10.391 25.266 1.683 1 87.81 74 VAL B C 1
ATOM 2947 O O . VAL B 1 74 ? -9.445 25.469 0.909 1 87.81 74 VAL B O 1
ATOM 2950 N N . CYS B 1 75 ? -11.336 24.5 1.41 1 86.44 75 CYS B N 1
ATOM 2951 C CA . CYS B 1 75 ? -11.641 24.062 0.051 1 86.44 75 CYS B CA 1
ATOM 2952 C C . CYS B 1 75 ? -12.758 24.906 -0.554 1 86.44 75 CYS B C 1
ATOM 2954 O O . CYS B 1 75 ? -13.906 24.844 -0.113 1 86.44 75 CYS B O 1
ATOM 2956 N N . TYR B 1 76 ? -12.438 25.625 -1.588 1 84.19 76 TYR B N 1
ATOM 2957 C CA . TYR B 1 76 ? -13.383 26.578 -2.148 1 84.19 76 TYR B CA 1
ATOM 2958 C C . TYR B 1 76 ? -14.312 25.906 -3.152 1 84.19 76 TYR B C 1
ATOM 2960 O O . TYR B 1 76 ? -15.477 26.281 -3.287 1 84.19 76 TYR B O 1
ATOM 2968 N N . HIS B 1 77 ? -13.703 24.953 -3.863 1 82.81 77 HIS B N 1
ATOM 2969 C CA . HIS B 1 77 ? -14.438 24.344 -4.965 1 82.81 77 HIS B CA 1
ATOM 2970 C C . HIS B 1 77 ? -13.789 23.031 -5.398 1 82.81 77 HIS B C 1
ATOM 2972 O O . HIS B 1 77 ? -12.641 22.766 -5.047 1 82.81 77 HIS B O 1
ATOM 2978 N N . SER B 1 78 ? -14.555 22.203 -6.09 1 81.44 78 SER B N 1
ATOM 2979 C CA . SER B 1 78 ? -14.031 20.984 -6.695 1 81.44 78 SER B CA 1
ATOM 2980 C C . SER B 1 78 ? -14.578 20.781 -8.102 1 81.44 78 SER B C 1
ATOM 2982 O O . SER B 1 78 ? -15.719 21.172 -8.391 1 81.44 78 SER B O 1
ATOM 2984 N N . PHE B 1 79 ? -13.594 20.312 -8.992 1 77.25 79 PHE B N 1
ATOM 2985 C CA . PHE B 1 79 ? -13.93 19.922 -10.359 1 77.25 79 PHE B CA 1
ATOM 2986 C C . PHE B 1 79 ? -13.633 18.453 -10.594 1 77.25 79 PHE B C 1
ATOM 2988 O O . PHE B 1 79 ? -12.766 17.875 -9.945 1 77.25 79 PHE B O 1
ATOM 2995 N N . TYR B 1 80 ? -14.516 17.969 -11.328 1 74.5 80 TYR B N 1
ATOM 2996 C CA . TYR B 1 80 ? -14.164 16.656 -11.867 1 74.5 80 TYR B CA 1
ATOM 2997 C C . TYR B 1 80 ? -14.094 16.703 -13.391 1 74.5 80 TYR B C 1
ATOM 2999 O O . TYR B 1 80 ? -15.062 17.078 -14.055 1 74.5 80 TYR B O 1
ATOM 3007 N N . HIS B 1 81 ? -12.914 16.438 -13.867 1 70.69 81 HIS B N 1
ATOM 3008 C CA . HIS B 1 81 ? -12.742 16.422 -15.32 1 70.69 81 HIS B CA 1
ATOM 3009 C C . HIS B 1 81 ? -11.742 15.352 -15.742 1 70.69 81 HIS B C 1
ATOM 3011 O O . HIS B 1 81 ? -10.625 15.297 -15.234 1 70.69 81 HIS B O 1
ATOM 3017 N N . ASN B 1 82 ? -12.164 14.555 -16.703 1 65.88 82 ASN B N 1
ATOM 3018 C CA . ASN B 1 82 ? -11.305 13.578 -17.344 1 65.88 82 ASN B CA 1
ATOM 3019 C C . ASN B 1 82 ? -10.516 12.758 -16.328 1 65.88 82 ASN B C 1
ATOM 3021 O O . ASN B 1 82 ? -9.297 12.617 -16.453 1 65.88 82 ASN B O 1
ATOM 3025 N N . GLY B 1 83 ? -11.211 12.344 -15.266 1 68.75 83 GLY B N 1
ATOM 3026 C CA . GLY B 1 83 ? -10.586 11.414 -14.344 1 68.75 83 GLY B CA 1
ATOM 3027 C C . GLY B 1 83 ? -9.758 12.094 -13.273 1 68.75 83 GLY B C 1
ATOM 3028 O O . GLY B 1 83 ? -9.039 11.438 -12.523 1 68.75 83 GLY B O 1
ATOM 3029 N N . VAL B 1 84 ? -9.828 13.367 -13.32 1 73.38 84 VAL B N 1
ATOM 3030 C CA . VAL B 1 84 ? -9.062 14.102 -12.32 1 73.38 84 VAL B CA 1
ATOM 3031 C C . VAL B 1 84 ? -10.008 14.93 -11.445 1 73.38 84 VAL B C 1
ATOM 3033 O O . VAL B 1 84 ? -10.828 15.68 -11.961 1 73.38 84 VAL B O 1
ATOM 3036 N N . ILE B 1 85 ? -9.93 14.656 -10.18 1 78.5 85 ILE B N 1
ATOM 3037 C CA . ILE B 1 85 ? -10.578 15.555 -9.227 1 78.5 85 ILE B CA 1
ATOM 3038 C C . ILE B 1 85 ? -9.648 16.703 -8.891 1 78.5 85 ILE B C 1
ATOM 3040 O O . ILE B 1 85 ? -8.5 16.484 -8.5 1 78.5 85 ILE B O 1
ATOM 3044 N N . SER B 1 86 ? -10.148 17.875 -9.156 1 83.44 86 SER B N 1
ATOM 3045 C CA . SER B 1 86 ? -9.375 19.062 -8.805 1 83.44 86 SER B CA 1
ATOM 3046 C C . SER B 1 86 ? -10.008 19.812 -7.637 1 83.44 86 SER B C 1
ATOM 3048 O O . SER B 1 86 ? -11.211 20.094 -7.648 1 83.44 86 SER B O 1
ATOM 3050 N N . LEU B 1 87 ? -9.25 20.016 -6.648 1 85.06 87 LEU B N 1
ATOM 3051 C CA . LEU B 1 87 ? -9.688 20.781 -5.48 1 85.06 87 LEU B CA 1
ATOM 3052 C C . LEU B 1 87 ? -9.055 22.172 -5.473 1 85.06 87 LEU B C 1
ATOM 3054 O O . LEU B 1 87 ? -7.832 22.297 -5.559 1 85.06 87 LEU B O 1
ATOM 3058 N N . VAL B 1 88 ? -9.914 23.188 -5.453 1 88.44 88 VAL B N 1
ATOM 3059 C CA . VAL B 1 88 ? -9.438 24.547 -5.281 1 88.44 88 VAL B CA 1
ATOM 3060 C C . VAL B 1 88 ? -9.297 24.875 -3.791 1 88.44 88 VAL B C 1
ATOM 3062 O O . VAL B 1 88 ? -10.305 25.047 -3.096 1 88.44 88 VAL B O 1
ATOM 3065 N N . LEU B 1 89 ? -8.039 25.031 -3.381 1 89.62 89 LEU B N 1
ATOM 3066 C CA . LEU B 1 89 ? -7.766 25.156 -1.953 1 89.62 89 LEU B CA 1
ATOM 3067 C C . LEU B 1 89 ? -7.145 26.5 -1.632 1 89.62 89 LEU B C 1
ATOM 3069 O O . LEU B 1 89 ? -6.59 27.172 -2.516 1 89.62 89 LEU B O 1
ATOM 3073 N N . GLU B 1 90 ? -7.352 26.859 -0.371 1 91.94 90 GLU B N 1
ATOM 3074 C CA . GLU B 1 90 ? -6.617 27.984 0.184 1 91.94 90 GLU B CA 1
ATOM 3075 C C . GLU B 1 90 ? -5.117 27.844 -0.048 1 91.94 90 GLU B C 1
ATOM 3077 O O . GLU B 1 90 ? -4.559 26.75 0.123 1 91.94 90 GLU B O 1
ATOM 3082 N N . TYR B 1 91 ? -4.559 28.922 -0.525 1 94.5 91 TYR B N 1
ATOM 3083 C CA . TYR B 1 91 ? -3.111 28.891 -0.721 1 94.5 91 TYR B CA 1
ATOM 3084 C C . TYR B 1 91 ? -2.381 29.344 0.534 1 94.5 91 TYR B C 1
ATOM 3086 O O . TYR B 1 91 ? -2.574 30.484 0.994 1 94.5 91 TYR B O 1
ATOM 3094 N N . MET B 1 92 ? -1.609 28.516 1.09 1 96.31 92 MET B N 1
ATOM 3095 C CA . MET B 1 92 ? -0.729 28.828 2.213 1 96.31 92 MET B CA 1
ATOM 3096 C C . MET B 1 92 ? 0.686 29.125 1.729 1 96.31 92 MET B C 1
ATOM 3098 O O . MET B 1 92 ? 1.438 28.219 1.388 1 96.31 92 MET B O 1
ATOM 3102 N N . ASP B 1 93 ? 1.097 30.344 1.78 1 95.31 93 ASP B N 1
ATOM 3103 C CA . ASP B 1 93 ? 2.152 30.859 0.914 1 95.31 93 ASP B CA 1
ATOM 3104 C C . ASP B 1 93 ? 3.531 30.609 1.517 1 95.31 93 ASP B C 1
ATOM 3106 O O . ASP B 1 93 ? 4.551 30.953 0.918 1 95.31 93 ASP B O 1
ATOM 3110 N N . ARG B 1 94 ? 3.635 29.984 2.66 1 95.69 94 ARG B N 1
ATOM 3111 C CA . ARG B 1 94 ? 4.945 29.656 3.211 1 95.69 94 ARG B CA 1
ATOM 3112 C C . ARG B 1 94 ? 5.191 28.156 3.186 1 95.69 94 ARG B C 1
ATOM 3114 O O . ARG B 1 94 ? 6.215 27.672 3.689 1 95.69 94 ARG B O 1
ATOM 3121 N N . GLY B 1 95 ? 4.25 27.453 2.598 1 94.81 95 GLY B N 1
ATOM 3122 C CA . GLY B 1 95 ? 4.441 26.016 2.412 1 94.81 95 GLY B CA 1
ATOM 3123 C C . GLY B 1 95 ? 4.105 25.203 3.646 1 94.81 95 GLY B C 1
ATOM 3124 O O . GLY B 1 95 ? 3.254 25.609 4.445 1 94.81 95 GLY B O 1
ATOM 3125 N N . SER B 1 96 ? 4.684 24.031 3.73 1 95.88 96 SER B N 1
ATOM 3126 C CA . SER B 1 96 ? 4.398 23.078 4.809 1 95.88 96 SER B CA 1
ATOM 3127 C C . SER B 1 96 ? 5.445 23.172 5.91 1 95.88 96 SER B C 1
ATOM 3129 O O . SER B 1 96 ? 6.484 23.828 5.738 1 95.88 96 SER B O 1
ATOM 3131 N N . LEU B 1 97 ? 5.164 22.516 7.035 1 96.69 97 LEU B N 1
ATOM 3132 C CA . LEU B 1 97 ? 6.172 22.406 8.086 1 96.69 97 LEU B CA 1
ATOM 3133 C C . LEU B 1 97 ? 7.406 21.672 7.574 1 96.69 97 LEU B C 1
ATOM 3135 O O . LEU B 1 97 ? 8.523 21.953 8.016 1 96.69 97 LEU B O 1
ATOM 3139 N N . ALA B 1 98 ? 7.188 20.734 6.645 1 94.56 98 ALA B N 1
ATOM 3140 C CA . ALA B 1 98 ? 8.328 20.047 6.043 1 94.56 98 A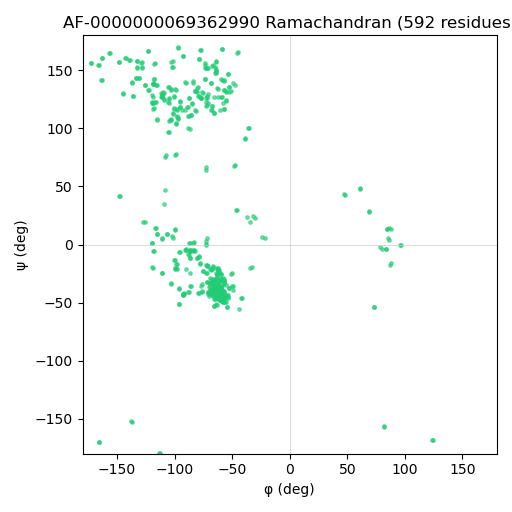LA B CA 1
ATOM 3141 C C . ALA B 1 98 ? 9.25 21.031 5.332 1 94.56 98 ALA B C 1
ATOM 3143 O O . ALA B 1 98 ? 10.469 20.953 5.449 1 94.56 98 ALA B O 1
ATOM 3144 N N . ASP B 1 99 ? 8.688 21.953 4.637 1 93.44 99 ASP B N 1
ATOM 3145 C CA . ASP B 1 99 ? 9.461 22.984 3.949 1 93.44 99 ASP B CA 1
ATOM 3146 C C . ASP B 1 99 ? 10.219 23.859 4.945 1 93.44 99 ASP B C 1
ATOM 3148 O O . ASP B 1 99 ? 11.383 24.203 4.719 1 93.44 99 ASP B O 1
ATOM 3152 N N . ILE B 1 100 ? 9.539 24.203 5.977 1 94.94 100 ILE B N 1
ATOM 3153 C CA . ILE B 1 100 ? 10.102 25.094 6.98 1 94.94 100 ILE B CA 1
ATOM 3154 C C . ILE B 1 100 ? 11.281 24.422 7.676 1 94.94 100 ILE B C 1
ATOM 3156 O O . ILE B 1 100 ? 12.359 25.016 7.812 1 94.94 100 ILE B O 1
ATOM 3160 N N . ILE B 1 101 ? 11.133 23.219 8.078 1 94.75 101 ILE B N 1
ATOM 3161 C CA . ILE B 1 101 ? 12.164 22.516 8.828 1 94.75 101 ILE B CA 1
ATOM 3162 C C . ILE B 1 101 ? 13.383 22.281 7.934 1 94.75 101 ILE B C 1
ATOM 3164 O O . ILE B 1 101 ? 14.516 22.281 8.406 1 94.75 101 ILE B O 1
ATOM 3168 N N . LYS B 1 102 ? 13.172 22.125 6.695 1 93.44 102 LYS B N 1
ATOM 3169 C CA . LYS B 1 102 ? 14.289 22 5.758 1 93.44 102 LYS B CA 1
ATOM 3170 C C . LYS B 1 102 ? 15.18 23.234 5.785 1 93.44 102 LYS B C 1
ATOM 3172 O O . LYS B 1 102 ? 16.391 23.125 5.586 1 93.44 102 LYS B O 1
ATOM 3177 N N . GLN B 1 103 ? 14.578 24.312 6.086 1 94.56 103 GLN B N 1
ATOM 3178 C CA . GLN B 1 103 ? 15.32 25.578 6.055 1 94.56 103 GLN B CA 1
ATOM 3179 C C . GLN B 1 103 ? 15.898 25.906 7.43 1 94.56 103 GLN B C 1
ATOM 3181 O O . GLN B 1 103 ? 17.062 26.281 7.543 1 94.56 103 GLN B O 1
ATOM 3186 N N . VAL B 1 104 ? 15.18 25.719 8.484 1 95.06 104 VAL B N 1
ATOM 3187 C CA . VAL B 1 104 ? 15.609 26.188 9.797 1 95.06 104 VAL B CA 1
ATOM 3188 C C . VAL B 1 104 ? 16.203 25.016 10.586 1 95.06 104 VAL B C 1
ATOM 3190 O O . VAL B 1 104 ? 16.812 25.219 11.648 1 95.06 104 VAL B O 1
ATOM 3193 N N . LYS B 1 105 ? 16.031 23.797 10.164 1 93.94 105 LYS B N 1
ATOM 3194 C CA . LYS B 1 105 ? 16.5 22.562 10.766 1 93.94 105 LYS B CA 1
ATOM 3195 C C . LYS B 1 105 ? 15.703 22.219 12.023 1 93.94 105 LYS B C 1
ATOM 3197 O O . LYS B 1 105 ? 15.125 21.141 12.125 1 93.94 105 LYS B O 1
ATOM 3202 N N . THR B 1 106 ? 15.656 23.234 12.977 1 96.56 106 THR B N 1
ATOM 3203 C CA . THR B 1 106 ? 14.859 23.016 14.18 1 96.56 106 THR B CA 1
ATOM 3204 C C . THR B 1 106 ? 13.984 24.219 14.477 1 96.56 106 THR B C 1
ATOM 3206 O O . THR B 1 106 ? 14.32 25.344 14.109 1 96.56 106 THR B O 1
ATOM 3209 N N . ILE B 1 107 ? 12.914 23.969 15.117 1 97.06 107 ILE B N 1
ATOM 3210 C CA . ILE B 1 107 ? 12.023 25.031 15.594 1 97.06 107 ILE B CA 1
ATOM 3211 C C . ILE B 1 107 ? 12.102 25.094 17.125 1 97.06 107 ILE B C 1
ATOM 3213 O O . ILE B 1 107 ? 11.961 24.078 17.812 1 97.06 107 ILE B O 1
ATOM 3217 N N . LEU B 1 108 ? 12.281 26.297 17.609 1 97 108 LEU B N 1
ATOM 3218 C CA . LEU B 1 108 ? 12.43 26.516 19.047 1 97 108 LEU B CA 1
ATOM 3219 C C . LEU B 1 108 ? 11.086 26.359 19.75 1 97 108 LEU B C 1
ATOM 3221 O O . LEU B 1 108 ? 10.031 26.625 19.172 1 97 108 LEU B O 1
ATOM 3225 N N . GLU B 1 109 ? 11.109 26.016 21.031 1 97.81 109 GLU B N 1
ATOM 3226 C CA . GLU B 1 109 ? 9.945 25.656 21.828 1 97.81 109 GLU B CA 1
ATOM 3227 C C . GLU B 1 109 ? 8.867 26.734 21.766 1 97.81 109 GLU B C 1
ATOM 3229 O O . GLU B 1 109 ? 7.684 26.422 21.594 1 97.81 109 GLU B O 1
ATOM 3234 N N . PRO B 1 110 ? 9.188 28.031 21.891 1 97.56 110 PRO B N 1
ATOM 3235 C CA . PRO B 1 110 ? 8.109 29.016 21.859 1 97.56 110 PRO B CA 1
ATOM 3236 C C . PRO B 1 110 ? 7.312 28.984 20.562 1 97.56 110 PRO B C 1
ATOM 3238 O O . PRO B 1 110 ? 6.082 29.047 20.578 1 97.56 110 PRO B O 1
ATOM 3241 N N . TYR B 1 111 ? 8.031 28.891 19.453 1 97.5 111 TYR B N 1
ATOM 3242 C CA . TYR B 1 111 ? 7.359 28.812 18.156 1 97.5 111 TYR B CA 1
ATOM 3243 C C . TYR B 1 111 ? 6.637 27.484 18 1 97.5 111 TYR B C 1
ATOM 3245 O O . TYR B 1 111 ? 5.543 27.422 17.438 1 97.5 111 TYR B O 1
ATOM 3253 N N . LEU B 1 112 ? 7.234 26.438 18.531 1 97.75 112 LEU B N 1
ATOM 3254 C CA . LEU B 1 112 ? 6.625 25.109 18.453 1 97.75 112 LEU B CA 1
ATOM 3255 C C . LEU B 1 112 ? 5.309 25.078 19.219 1 97.75 112 LEU B C 1
ATOM 3257 O O . LEU B 1 112 ? 4.355 24.406 18.797 1 97.75 112 LEU B O 1
ATOM 3261 N N . ALA B 1 113 ? 5.293 25.75 20.344 1 98.19 113 ALA B N 1
ATOM 3262 C CA . ALA B 1 113 ? 4.066 25.812 21.125 1 98.19 113 ALA B CA 1
ATOM 3263 C C . ALA B 1 113 ? 2.941 26.469 20.344 1 98.19 113 ALA B C 1
ATOM 3265 O O . ALA B 1 113 ? 1.787 26.047 20.406 1 98.19 113 ALA B O 1
ATOM 3266 N N . VAL B 1 114 ? 3.287 27.531 19.625 1 97.81 114 VAL B N 1
ATOM 3267 C CA . VAL B 1 114 ? 2.309 28.234 18.797 1 97.81 114 VAL B CA 1
ATOM 3268 C C . VAL B 1 114 ? 1.806 27.312 17.688 1 97.81 114 VAL B C 1
ATOM 3270 O O . VAL B 1 114 ? 0.6 27.234 17.438 1 97.81 114 VAL B O 1
ATOM 3273 N N . VAL B 1 115 ? 2.732 26.625 17.047 1 98.19 115 VAL B N 1
ATOM 3274 C CA . VAL B 1 115 ? 2.365 25.656 16.016 1 98.19 115 VAL B CA 1
ATOM 3275 C C . VAL B 1 115 ? 1.436 24.594 16.609 1 98.19 115 VAL B C 1
ATOM 3277 O O . VAL B 1 115 ? 0.364 24.328 16.062 1 98.19 115 VAL B O 1
ATOM 3280 N N . CYS B 1 116 ? 1.808 24.062 17.719 1 98 116 CYS B N 1
ATOM 3281 C CA . CYS B 1 116 ? 1.044 23 18.375 1 98 116 CYS B CA 1
ATOM 3282 C C . CYS B 1 116 ? -0.369 23.469 18.703 1 98 116 CYS B C 1
ATOM 3284 O O . CYS B 1 116 ? -1.341 22.766 18.438 1 98 116 CYS B O 1
ATOM 3286 N N . MET B 1 117 ? -0.405 24.594 19.281 1 98.06 117 MET B N 1
ATOM 3287 C CA . MET B 1 117 ? -1.699 25.141 19.672 1 98.06 117 MET B CA 1
ATOM 3288 C C . MET B 1 117 ? -2.639 25.25 18.484 1 98.06 117 MET B C 1
ATOM 3290 O O . MET B 1 117 ? -3.795 24.828 18.562 1 98.06 117 MET B O 1
ATOM 3294 N N . GLN B 1 118 ? -2.158 25.75 17.406 1 97.94 118 GLN B N 1
ATOM 3295 C CA . GLN B 1 118 ? -2.998 25.953 16.234 1 97.94 118 GLN B CA 1
ATOM 3296 C C . GLN B 1 118 ? -3.41 24.625 15.617 1 97.94 118 GLN B C 1
ATOM 3298 O O . GLN B 1 118 ? -4.57 24.438 15.25 1 97.94 118 GLN B O 1
ATOM 3303 N N . VAL B 1 119 ? -2.473 23.656 15.523 1 98.44 119 VAL B N 1
ATOM 3304 C CA . VAL B 1 119 ? -2.783 22.328 14.969 1 98.44 119 VAL B CA 1
ATOM 3305 C C . VAL B 1 119 ? -3.783 21.625 15.875 1 98.44 119 VAL B C 1
ATOM 3307 O O . VAL B 1 119 ? -4.723 20.984 15.391 1 98.44 119 VAL B O 1
ATOM 3310 N N . LEU B 1 120 ? -3.59 21.75 17.172 1 98.62 120 LEU B N 1
ATOM 3311 C CA . LEU B 1 120 ? -4.5 21.125 18.125 1 98.62 120 LEU B CA 1
ATOM 3312 C C . LEU B 1 120 ? -5.91 21.703 17.984 1 98.62 120 LEU B C 1
ATOM 3314 O O . LEU B 1 120 ? -6.895 20.953 18.078 1 98.62 120 LEU B O 1
ATOM 3318 N N . LYS B 1 121 ? -6.016 22.969 17.812 1 97.31 121 LYS B N 1
ATOM 3319 C CA . LYS B 1 121 ? -7.328 23.562 17.594 1 97.31 121 LYS B CA 1
ATOM 3320 C C . LYS B 1 121 ? -7.992 22.984 16.359 1 97.31 121 LYS B C 1
ATOM 3322 O O . LYS B 1 121 ? -9.195 22.719 16.344 1 97.31 121 LYS B O 1
ATOM 3327 N N . GLY B 1 122 ? -7.184 22.812 15.312 1 96 122 GLY B N 1
ATOM 3328 C CA . GLY B 1 122 ? -7.695 22.125 14.133 1 96 122 GLY B CA 1
ATOM 3329 C C . GLY B 1 122 ? -8.141 20.703 14.414 1 96 122 GLY B C 1
ATOM 3330 O O . GLY B 1 122 ? -9.195 20.266 13.945 1 96 122 GLY B O 1
ATOM 3331 N N . LEU B 1 123 ? -7.387 19.984 15.18 1 96.62 123 LEU B N 1
ATOM 3332 C CA . LEU B 1 123 ? -7.711 18.594 15.5 1 96.62 123 LEU B CA 1
ATOM 3333 C C . LEU B 1 123 ? -8.953 18.516 16.375 1 96.62 123 LEU B C 1
ATOM 3335 O O . LEU B 1 123 ? -9.758 17.594 16.234 1 96.62 123 LEU B O 1
ATOM 3339 N N . VAL B 1 124 ? -9.055 19.453 17.312 1 96.5 124 VAL B N 1
ATOM 3340 C CA . VAL B 1 124 ? -10.266 19.5 18.125 1 96.5 124 VAL B CA 1
ATOM 3341 C C . VAL B 1 124 ? -11.492 19.656 17.234 1 96.5 124 VAL B C 1
ATOM 3343 O O . VAL B 1 124 ? -12.492 18.969 17.406 1 96.5 124 VAL B O 1
ATOM 3346 N N . TYR B 1 125 ? -11.398 20.547 16.312 1 92.88 125 TYR B N 1
ATOM 3347 C CA . TYR B 1 125 ? -12.492 20.734 15.359 1 92.88 125 TYR B CA 1
ATOM 3348 C C . TYR B 1 125 ? -12.789 19.438 14.609 1 92.88 125 TYR B C 1
ATOM 3350 O O . TYR B 1 125 ? -13.945 19.016 14.523 1 92.88 125 TYR B O 1
ATOM 3358 N N . LEU B 1 126 ? -11.773 18.781 14.062 1 90.19 126 LEU B N 1
ATOM 3359 C CA . LEU B 1 126 ? -11.961 17.547 13.297 1 90.19 126 LEU B CA 1
ATOM 3360 C C . LEU B 1 126 ? -12.531 16.438 14.172 1 90.19 126 LEU B C 1
ATOM 3362 O O . LEU B 1 126 ? -13.469 15.75 13.766 1 90.19 126 LEU B O 1
ATOM 3366 N N . HIS B 1 127 ? -12.031 16.328 15.352 1 92.94 127 HIS B N 1
ATOM 3367 C CA . HIS B 1 127 ? -12.375 15.203 16.219 1 92.94 127 HIS B CA 1
ATOM 3368 C C . HIS B 1 127 ? -13.734 15.414 16.875 1 92.94 127 HIS B C 1
ATOM 3370 O O . HIS B 1 127 ? -14.531 14.477 16.984 1 92.94 127 HIS B O 1
ATOM 3376 N N . HIS B 1 128 ? -13.977 16.578 17.297 1 91.94 128 HIS B N 1
ATOM 3377 C CA . HIS B 1 128 ? -15.117 16.781 18.172 1 91.94 128 HIS B CA 1
ATOM 3378 C C . HIS B 1 128 ? -16.297 17.406 17.406 1 91.94 128 HIS B C 1
ATOM 3380 O O . HIS B 1 128 ? -17.453 17.156 17.734 1 91.94 128 HIS B O 1
ATOM 3386 N N . GLU B 1 129 ? -16.031 18.188 16.516 1 87.19 129 GLU B N 1
ATOM 3387 C CA . GLU B 1 129 ? -17.109 18.828 15.773 1 87.19 129 GLU B CA 1
ATOM 3388 C C . GLU B 1 129 ? -17.484 18.031 14.531 1 87.19 129 GLU B C 1
ATOM 3390 O O . GLU B 1 129 ? -18.672 17.828 14.234 1 87.19 129 GLU B O 1
ATOM 3395 N N . ARG B 1 130 ? -16.484 17.547 13.82 1 83.69 130 ARG B N 1
ATOM 3396 C CA . ARG B 1 130 ? -16.734 16.859 12.562 1 83.69 130 ARG B CA 1
ATOM 3397 C C . ARG B 1 130 ? -16.703 15.344 12.75 1 83.69 130 ARG B C 1
ATOM 3399 O O . ARG B 1 130 ? -17.156 14.594 11.875 1 83.69 130 ARG B O 1
ATOM 3406 N N . HIS B 1 131 ? -16.094 14.875 13.781 1 87.94 131 HIS B N 1
ATOM 3407 C CA . HIS B 1 131 ? -15.977 13.453 14.086 1 87.94 131 HIS B CA 1
ATOM 3408 C C . HIS B 1 131 ? -15.234 12.711 12.977 1 87.94 131 HIS B C 1
ATOM 3410 O O . HIS B 1 131 ? -15.695 11.664 12.508 1 87.94 131 HIS B O 1
ATOM 3416 N N . VAL B 1 132 ? -14.133 13.273 12.609 1 85.44 132 VAL B N 1
ATOM 3417 C CA . VAL B 1 132 ? -13.273 12.727 11.555 1 85.44 132 VAL B CA 1
ATOM 3418 C C . VAL B 1 132 ? -11.875 12.484 12.102 1 85.44 132 VAL B C 1
ATOM 3420 O O . VAL B 1 132 ? -11.32 13.32 12.812 1 85.44 132 VAL B O 1
ATOM 3423 N N . ILE B 1 133 ? -11.328 11.32 11.828 1 90.62 133 ILE B N 1
ATOM 3424 C CA . ILE B 1 133 ? -9.914 11.039 12.047 1 90.62 133 ILE B CA 1
ATOM 3425 C C . ILE B 1 133 ? -9.109 11.453 10.812 1 90.62 133 ILE B C 1
ATOM 3427 O O . ILE B 1 133 ? -9.445 11.062 9.688 1 90.62 133 ILE B O 1
ATOM 3431 N N . HIS B 1 134 ? -8.125 12.25 10.961 1 89.19 134 HIS B N 1
ATOM 3432 C CA . HIS B 1 134 ? -7.344 12.734 9.828 1 89.19 134 HIS B CA 1
ATOM 3433 C C . HIS B 1 134 ? -6.578 11.602 9.156 1 89.19 134 HIS B C 1
ATOM 3435 O O . HIS B 1 134 ? -6.629 11.445 7.934 1 89.19 134 HIS B O 1
ATOM 3441 N N . ARG B 1 135 ? -5.781 10.797 9.93 1 88.81 135 ARG B N 1
ATOM 3442 C CA . ARG B 1 135 ? -5.117 9.547 9.555 1 88.81 135 ARG B CA 1
ATOM 3443 C C . ARG B 1 135 ? -3.789 9.828 8.859 1 88.81 135 ARG B C 1
ATOM 3445 O O . ARG B 1 135 ? -3.014 8.906 8.594 1 88.81 135 ARG B O 1
ATOM 3452 N N . ASP B 1 136 ? -3.48 11.102 8.625 1 88.69 136 ASP B N 1
ATOM 3453 C CA . ASP B 1 136 ? -2.25 11.375 7.887 1 88.69 136 ASP B CA 1
ATOM 3454 C C . ASP B 1 136 ? -1.619 12.688 8.344 1 88.69 136 ASP B C 1
ATOM 3456 O O . ASP B 1 136 ? -1.219 13.508 7.516 1 88.69 136 ASP B O 1
ATOM 3460 N N . ILE B 1 137 ? -1.622 12.898 9.586 1 94.38 137 ILE B N 1
ATOM 3461 C CA . ILE B 1 137 ? -0.911 14.047 10.125 1 94.38 137 ILE B CA 1
ATOM 3462 C C . ILE B 1 137 ? 0.593 13.867 9.938 1 94.38 137 ILE B C 1
ATOM 3464 O O . ILE B 1 137 ? 1.163 12.867 10.391 1 94.38 137 ILE B O 1
ATOM 3468 N N . LYS B 1 138 ? 1.189 14.719 9.234 1 94.25 138 LYS B N 1
ATOM 3469 C CA . LYS B 1 138 ? 2.619 14.766 8.945 1 94.25 138 LYS B CA 1
ATOM 3470 C C . LYS B 1 138 ? 3.057 16.188 8.578 1 94.25 138 LYS B C 1
ATOM 3472 O O . LYS B 1 138 ? 2.219 17.047 8.32 1 94.25 138 LYS B O 1
ATOM 3477 N N . PRO B 1 139 ? 4.316 16.438 8.586 1 95.81 139 PRO B N 1
ATOM 3478 C CA . PRO B 1 139 ? 4.777 17.812 8.359 1 95.81 139 PRO B CA 1
ATOM 3479 C C . PRO B 1 139 ? 4.293 18.391 7.031 1 95.81 139 PRO B C 1
ATOM 3481 O O . PRO B 1 139 ? 3.979 19.578 6.949 1 95.81 139 PRO B O 1
ATOM 3484 N N . SER B 1 140 ? 4.137 17.531 6.035 1 92.94 140 SER B N 1
ATOM 3485 C CA . SER B 1 140 ? 3.762 18.016 4.711 1 92.94 140 SER B CA 1
ATOM 3486 C C . SER B 1 140 ? 2.273 18.328 4.641 1 92.94 140 SER B C 1
ATOM 3488 O O . SER B 1 140 ? 1.814 18.969 3.689 1 92.94 140 SER B O 1
ATOM 3490 N N . ASN B 1 141 ? 1.516 17.922 5.695 1 92.38 141 ASN B N 1
ATOM 3491 C CA . ASN B 1 141 ? 0.081 18.188 5.719 1 92.38 141 ASN B CA 1
ATOM 3492 C C . ASN B 1 141 ? -0.266 19.297 6.711 1 92.38 141 ASN B C 1
ATOM 3494 O O . ASN B 1 141 ? -1.434 19.484 7.059 1 92.38 141 ASN B O 1
ATOM 3498 N N . LEU B 1 142 ? 0.725 19.953 7.227 1 97.38 142 LEU B N 1
ATOM 3499 C CA . LEU B 1 142 ? 0.583 21.141 8.062 1 97.38 142 LEU B CA 1
ATOM 3500 C C . LEU B 1 142 ? 1.184 22.375 7.379 1 97.38 142 LEU B C 1
ATOM 3502 O O . LEU B 1 142 ? 2.406 22.5 7.301 1 97.38 142 LEU B O 1
ATOM 3506 N N . LEU B 1 143 ? 0.316 23.25 6.922 1 97.25 143 LEU B N 1
ATOM 3507 C CA . LEU B 1 143 ? 0.724 24.375 6.078 1 97.25 143 LEU B CA 1
ATOM 3508 C C . LEU B 1 143 ? 0.791 25.656 6.883 1 97.25 143 LEU B C 1
ATOM 3510 O O . LEU B 1 143 ? 0.107 25.797 7.898 1 97.25 143 LEU B O 1
ATOM 3514 N N . VAL B 1 144 ? 1.646 26.547 6.402 1 97.69 144 VAL B N 1
ATOM 3515 C CA . VAL B 1 144 ? 1.855 27.828 7.082 1 97.69 144 VAL B CA 1
ATOM 3516 C C . VAL B 1 144 ? 1.762 28.969 6.078 1 97.69 144 VAL B C 1
ATOM 3518 O O . VAL B 1 144 ? 2.168 28.828 4.922 1 97.69 144 VAL B O 1
ATOM 3521 N N . ASN B 1 145 ? 1.205 30.094 6.477 1 96.88 145 ASN B N 1
ATOM 3522 C CA . ASN B 1 145 ? 1.234 31.281 5.633 1 96.88 145 ASN B CA 1
ATOM 3523 C C . ASN B 1 145 ? 2.086 32.375 6.25 1 96.88 145 ASN B C 1
ATOM 3525 O O . ASN B 1 145 ? 2.65 32.219 7.332 1 96.88 145 ASN B O 1
ATOM 3529 N N . HIS B 1 146 ? 2.205 33.5 5.613 1 95.75 146 HIS B N 1
ATOM 3530 C CA . HIS B 1 146 ? 3.117 34.594 6.004 1 95.75 146 HIS B CA 1
ATOM 3531 C C . HIS B 1 146 ? 2.635 35.281 7.273 1 95.75 146 HIS B C 1
ATOM 3533 O O . HIS B 1 146 ? 3.4 36 7.922 1 95.75 146 HIS B O 1
ATOM 3539 N N . LYS B 1 147 ? 1.317 35.094 7.633 1 96.62 147 LYS B N 1
ATOM 3540 C CA . LYS B 1 147 ? 0.771 35.688 8.852 1 96.62 147 LYS B CA 1
ATOM 3541 C C . LYS B 1 147 ? 1.074 34.812 10.062 1 96.62 147 LYS B C 1
ATOM 3543 O O . LYS B 1 147 ? 0.758 35.188 11.195 1 96.62 147 LYS B O 1
ATOM 3548 N N . GLY B 1 148 ? 1.654 33.625 9.812 1 96.88 148 GLY B N 1
ATOM 3549 C CA . GLY B 1 148 ? 1.969 32.719 10.898 1 96.88 148 GLY B CA 1
ATOM 3550 C C . GLY B 1 148 ? 0.819 31.797 11.258 1 96.88 148 GLY B C 1
ATOM 3551 O O . GLY B 1 148 ? 0.8 31.219 12.336 1 96.88 148 GLY B O 1
ATOM 3552 N N . GLU B 1 149 ? -0.151 31.766 10.383 1 97.75 149 GLU B N 1
ATOM 3553 C CA . GLU B 1 149 ? -1.248 30.812 10.578 1 97.75 149 GLU B CA 1
ATOM 3554 C C . GLU B 1 149 ? -0.854 29.406 10.125 1 97.75 149 GLU B C 1
ATOM 3556 O O . GLU B 1 149 ? -0.204 29.25 9.094 1 97.75 149 GLU B O 1
ATOM 3561 N N . VAL B 1 150 ? -1.184 28.406 10.922 1 98.19 150 VAL B N 1
ATOM 3562 C CA . VAL B 1 150 ? -0.943 27 10.609 1 98.19 150 VAL B CA 1
ATOM 3563 C C . VAL B 1 150 ? -2.273 26.281 10.367 1 98.19 150 VAL B C 1
ATOM 3565 O O . VAL B 1 150 ? -3.211 26.422 11.156 1 98.19 150 VAL B O 1
ATOM 3568 N N . LYS B 1 151 ? -2.385 25.547 9.258 1 96.44 151 LYS B N 1
ATOM 3569 C CA . LYS B 1 151 ? -3.641 24.875 8.93 1 96.44 151 LYS B CA 1
ATOM 3570 C C . LYS B 1 151 ? -3.398 23.438 8.508 1 96.44 151 LYS B C 1
ATOM 3572 O O . LYS B 1 151 ? -2.416 23.141 7.82 1 96.44 151 LYS B O 1
ATOM 3577 N N . ILE B 1 152 ? -4.309 22.594 8.906 1 95.12 152 ILE B N 1
ATOM 3578 C CA . ILE B 1 152 ? -4.293 21.172 8.539 1 95.12 152 ILE B CA 1
ATOM 3579 C C . ILE B 1 152 ? -4.902 21 7.156 1 95.12 152 ILE B C 1
ATOM 3581 O O . ILE B 1 152 ? -5.926 21.609 6.836 1 95.12 152 ILE B O 1
ATOM 3585 N N . THR B 1 153 ? -4.254 20.266 6.293 1 90.75 153 THR B N 1
ATOM 3586 C CA . THR B 1 153 ? -4.812 19.938 4.984 1 90.75 153 THR B CA 1
ATOM 3587 C C . THR B 1 153 ? -4.883 18.422 4.789 1 90.75 153 THR B C 1
ATOM 3589 O O . THR B 1 153 ? -4.406 17.656 5.633 1 90.75 153 THR B O 1
ATOM 3592 N N . ASP B 1 154 ? -5.625 17.969 3.766 1 82.56 154 ASP B N 1
ATOM 3593 C CA . ASP B 1 154 ? -5.727 16.594 3.307 1 82.56 154 ASP B CA 1
ATOM 3594 C C . ASP B 1 154 ? -6.457 15.727 4.328 1 82.56 154 ASP B C 1
ATOM 3596 O O . ASP B 1 154 ? -6.102 14.562 4.527 1 82.56 154 ASP B O 1
ATOM 3600 N N . PHE B 1 155 ? -7.25 16.281 5.027 1 75.44 155 PHE B N 1
ATOM 3601 C CA . PHE B 1 155 ? -7.992 15.484 5.996 1 75.44 155 PHE B CA 1
ATOM 3602 C C . PHE B 1 155 ? -9.008 14.586 5.301 1 75.44 155 PHE B C 1
ATOM 3604 O O . PHE B 1 155 ? -9.664 15.008 4.352 1 75.44 155 PHE B O 1
ATOM 3611 N N . GLY B 1 156 ? -9.008 13.328 5.609 1 67.44 156 GLY B N 1
ATOM 3612 C CA . GLY B 1 156 ? -9.984 12.352 5.145 1 67.44 156 GLY B CA 1
ATOM 3613 C C . GLY B 1 156 ? -9.609 11.727 3.811 1 67.44 156 GLY B C 1
ATOM 3614 O O . GLY B 1 156 ? -10.172 10.695 3.426 1 67.44 156 GLY B O 1
ATOM 3615 N N . VAL B 1 157 ? -8.711 12.359 3.094 1 64.56 157 VAL B N 1
ATOM 3616 C CA . VAL B 1 157 ? -8.383 11.906 1.746 1 64.56 157 VAL B CA 1
ATOM 3617 C C . VAL B 1 157 ? -7.707 10.539 1.812 1 64.56 157 VAL B C 1
ATOM 3619 O O . VAL B 1 157 ? -8.031 9.641 1.029 1 64.56 157 VAL B O 1
ATOM 3622 N N . SER B 1 158 ? -6.812 10.43 2.758 1 62.97 158 SER B N 1
ATOM 3623 C CA . SER B 1 158 ? -6.082 9.18 2.896 1 62.97 158 SER B CA 1
ATOM 3624 C C . SER B 1 158 ? -7.031 8.016 3.168 1 62.97 158 SER B C 1
ATOM 3626 O O . SER B 1 158 ? -6.852 6.922 2.629 1 62.97 158 SER B O 1
ATOM 3628 N N . ALA B 1 159 ? -8.008 8.266 3.965 1 62.28 159 ALA B N 1
ATOM 3629 C CA . ALA B 1 159 ? -8.977 7.227 4.297 1 62.28 159 ALA B CA 1
ATOM 3630 C C . ALA B 1 159 ? -9.758 6.781 3.061 1 62.28 159 ALA B C 1
ATOM 3632 O O . ALA B 1 159 ? -9.961 5.586 2.844 1 62.28 159 ALA B O 1
ATOM 3633 N N . VAL B 1 160 ? -10.062 7.711 2.354 1 59.94 160 VAL B N 1
ATOM 3634 C CA . VAL B 1 160 ? -10.891 7.43 1.185 1 59.94 160 VAL B CA 1
ATOM 3635 C C . VAL B 1 160 ? -10.07 6.68 0.14 1 59.94 160 VAL B C 1
ATOM 3637 O O . VAL B 1 160 ? -10.547 5.711 -0.458 1 59.94 160 VAL B O 1
ATOM 3640 N N . LEU B 1 161 ? -8.883 7.168 0.056 1 59.06 161 LEU B N 1
ATOM 3641 C CA . LEU B 1 161 ? -8.008 6.527 -0.921 1 59.06 161 LEU B CA 1
ATOM 3642 C C . LEU B 1 161 ? -7.688 5.098 -0.51 1 59.06 161 LEU B C 1
ATOM 3644 O O . LEU B 1 161 ? -7.664 4.195 -1.351 1 59.06 161 LEU B O 1
ATOM 3648 N N . ALA B 1 162 ? -7.508 4.902 0.736 1 59.03 162 ALA B N 1
ATOM 3649 C CA . ALA B 1 162 ? -7.219 3.566 1.254 1 59.03 162 ALA B CA 1
ATOM 3650 C C . ALA B 1 162 ? -8.406 2.629 1.045 1 59.03 162 ALA B C 1
ATOM 3652 O O . ALA B 1 162 ? -8.227 1.452 0.724 1 59.03 162 ALA B O 1
ATOM 3653 N N . SER B 1 163 ? -9.547 3.156 1.28 1 54.88 163 SER B N 1
ATOM 3654 C CA . SER B 1 163 ? -10.75 2.338 1.159 1 54.88 163 SER B CA 1
ATOM 3655 C C . SER B 1 163 ? -11.023 1.975 -0.296 1 54.88 163 SER B C 1
ATOM 3657 O O . SER B 1 163 ? -11.641 0.943 -0.578 1 54.88 163 SER B O 1
ATOM 3659 N N . SER B 1 164 ? -10.656 2.922 -1.116 1 50.59 164 SER B N 1
ATOM 3660 C CA . SER B 1 164 ? -10.938 2.701 -2.531 1 50.59 164 SER B CA 1
ATOM 3661 C C . SER B 1 164 ? -10.023 1.631 -3.115 1 50.59 164 SER B C 1
ATOM 3663 O O . SER B 1 164 ? -10.398 0.929 -4.059 1 50.59 164 SER B O 1
ATOM 3665 N N . MET B 1 165 ? -8.945 1.758 -2.473 1 45.56 165 MET B N 1
ATOM 3666 C CA . MET B 1 165 ? -7.992 0.753 -2.938 1 45.56 165 MET B CA 1
ATOM 3667 C C . MET B 1 165 ? -8.227 -0.583 -2.24 1 45.56 165 MET B C 1
ATOM 3669 O O . MET B 1 165 ? -7.688 -1.609 -2.66 1 45.56 165 MET B O 1
ATOM 3673 N N . GLY B 1 166 ? -9.297 -0.587 -1.371 1 43.03 166 GLY B N 1
ATOM 3674 C CA . GLY B 1 166 ? -9.789 -1.534 -0.379 1 43.03 166 GLY B CA 1
ATOM 3675 C C . GLY B 1 166 ? -9.57 -2.98 -0.781 1 43.03 166 GLY B C 1
ATOM 3676 O O . GLY B 1 166 ? -10.281 -3.873 -0.312 1 43.03 166 GLY B O 1
ATOM 3677 N N . GLN B 1 167 ? -8.695 -3.238 -1.673 1 42.03 167 GLN B N 1
ATOM 3678 C CA . GLN B 1 167 ? -8.57 -4.691 -1.619 1 42.03 167 GLN B CA 1
ATOM 3679 C C . GLN B 1 167 ? -7.836 -5.133 -0.359 1 42.03 167 GLN B C 1
ATOM 3681 O O . GLN B 1 167 ? -6.879 -4.484 0.069 1 42.03 167 GLN B O 1
ATOM 3686 N N . ARG B 1 168 ? -8.453 -5.969 0.467 1 41.38 168 ARG B N 1
ATOM 3687 C CA . ARG B 1 168 ? -8.18 -6.484 1.805 1 41.38 168 ARG B CA 1
ATOM 3688 C C . ARG B 1 168 ? -6.68 -6.664 2.027 1 41.38 168 ARG B 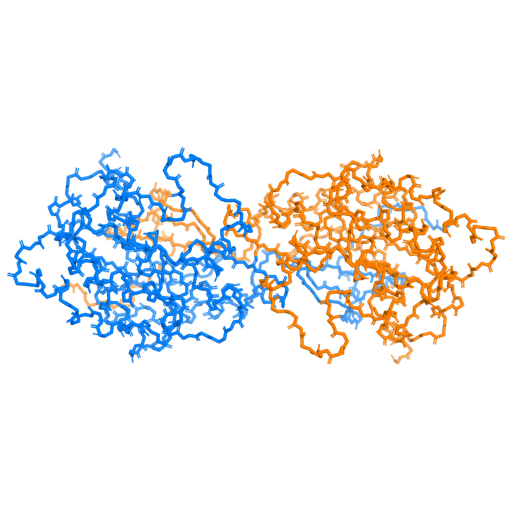C 1
ATOM 3690 O O . ARG B 1 168 ? -6.191 -6.516 3.15 1 41.38 168 ARG B O 1
ATOM 3697 N N . ASP B 1 169 ? -6.027 -6.742 0.992 1 43.34 169 ASP B N 1
ATOM 3698 C CA . ASP B 1 169 ? -4.664 -7.184 1.278 1 43.34 169 ASP B CA 1
ATOM 3699 C C . ASP B 1 169 ? -3.639 -6.207 0.704 1 43.34 169 ASP B C 1
ATOM 3701 O O . ASP B 1 169 ? -2.496 -6.586 0.442 1 43.34 169 ASP B O 1
ATOM 3705 N N . THR B 1 170 ? -4.246 -4.977 0.455 1 46.78 170 THR B N 1
ATOM 3706 C CA . THR B 1 170 ? -3.297 -4.016 -0.101 1 46.78 170 THR B CA 1
ATOM 3707 C C . THR B 1 170 ? -3.115 -2.83 0.841 1 46.78 170 THR B C 1
ATOM 3709 O O . THR B 1 170 ? -4.008 -2.512 1.626 1 46.78 170 THR B O 1
ATOM 3712 N N . PHE B 1 171 ? -1.972 -2.51 1.299 1 47.34 171 PHE B N 1
ATOM 3713 C CA . PHE B 1 171 ? -1.686 -1.322 2.094 1 47.34 171 PHE B CA 1
ATOM 3714 C C . PHE B 1 171 ? -1.125 -0.207 1.219 1 47.34 171 PHE B C 1
ATOM 3716 O O . PHE B 1 171 ? -0.296 -0.456 0.342 1 47.34 171 PHE B O 1
ATOM 3723 N N . VAL B 1 172 ? -1.948 0.942 0.982 1 47.25 172 VAL B N 1
ATOM 3724 C CA . VAL B 1 172 ? -1.406 2.146 0.361 1 47.25 172 VAL B CA 1
ATOM 3725 C C . VAL B 1 172 ? -1.207 3.229 1.419 1 47.25 172 VAL B C 1
ATOM 3727 O O . VAL B 1 172 ? -2.16 3.637 2.086 1 47.25 172 VAL B O 1
ATOM 3730 N N . GLY B 1 173 ? 0.005 3.523 2.09 1 55.62 173 GLY B N 1
ATOM 3731 C CA . GLY B 1 173 ? 0.097 4.699 2.941 1 55.62 173 GLY B CA 1
ATOM 3732 C C . GLY B 1 173 ? 1.506 4.969 3.434 1 55.62 173 GLY B C 1
ATOM 3733 O O . GLY B 1 173 ? 2.406 4.152 3.238 1 55.62 173 GLY B O 1
ATOM 3734 N N . THR B 1 174 ? 1.761 6.234 3.77 1 67.31 174 THR B N 1
ATOM 3735 C CA . THR B 1 174 ? 2.982 6.652 4.449 1 67.31 174 THR B CA 1
ATOM 3736 C C . THR B 1 174 ? 2.973 6.195 5.906 1 67.31 174 THR B C 1
ATOM 3738 O O . THR B 1 174 ? 1.992 6.41 6.621 1 67.31 174 THR B O 1
ATOM 3741 N N . TYR B 1 175 ? 3.887 5.41 6.355 1 79.94 175 TYR B N 1
ATOM 3742 C CA . TYR B 1 175 ? 3.889 4.762 7.664 1 79.94 175 TYR B CA 1
ATOM 3743 C C . TYR B 1 175 ? 4.715 5.562 8.664 1 79.94 175 TYR B C 1
ATOM 3745 O O . TYR B 1 175 ? 4.621 5.34 9.875 1 79.94 175 TYR B O 1
ATOM 3753 N N . ASN B 1 176 ? 5.332 6.527 8.188 1 87.25 176 ASN B N 1
ATOM 3754 C CA . ASN B 1 176 ? 6.297 7.195 9.055 1 87.25 176 ASN B CA 1
ATOM 3755 C C . ASN B 1 176 ? 5.637 7.742 10.312 1 87.25 176 ASN B C 1
ATOM 3757 O O . ASN B 1 176 ? 6.199 7.648 11.406 1 87.25 176 ASN B O 1
ATOM 3761 N N . TYR B 1 177 ? 4.441 8.195 10.125 1 93.25 177 TYR B N 1
ATOM 3762 C CA . TYR B 1 177 ? 3.818 8.875 11.258 1 93.25 177 TYR B CA 1
ATOM 3763 C C . TYR B 1 177 ? 2.598 8.102 11.75 1 93.25 177 TYR B C 1
ATOM 3765 O O . TYR B 1 177 ? 1.831 8.602 12.578 1 93.25 177 TYR B O 1
ATOM 3773 N N . MET B 1 178 ? 2.439 6.926 11.219 1 91.44 178 MET B N 1
ATOM 3774 C CA . MET B 1 178 ? 1.275 6.117 11.555 1 91.44 178 MET B CA 1
ATOM 3775 C C . MET B 1 178 ? 1.403 5.547 12.969 1 91.44 178 MET B C 1
ATOM 3777 O O . MET B 1 178 ? 2.48 5.098 13.367 1 91.44 178 MET B O 1
ATOM 3781 N N . ALA B 1 179 ? 0.318 5.5 13.656 1 95.56 179 ALA B N 1
ATOM 3782 C CA . ALA B 1 179 ? 0.292 4.988 15.023 1 95.56 179 ALA B CA 1
ATOM 3783 C C . ALA B 1 179 ? 0.45 3.471 15.047 1 95.56 179 ALA B C 1
ATOM 3785 O O . ALA B 1 179 ? 0.042 2.785 14.102 1 95.56 179 ALA B O 1
ATOM 3786 N N . PRO B 1 180 ? 1.022 2.959 16.172 1 95.62 180 PRO B N 1
ATOM 3787 C CA . PRO B 1 180 ? 1.246 1.515 16.266 1 95.62 180 PRO B CA 1
ATOM 3788 C C . PRO B 1 180 ? -0.041 0.707 16.125 1 95.62 180 PRO B C 1
ATOM 3790 O O . PRO B 1 180 ? -0.038 -0.36 15.5 1 95.62 180 PRO B O 1
ATOM 3793 N N . GLU B 1 181 ? -1.167 1.188 16.719 1 94.81 181 GLU B N 1
ATOM 3794 C CA . GLU B 1 181 ? -2.412 0.428 16.641 1 94.81 181 GLU B CA 1
ATOM 3795 C C . GLU B 1 181 ? -2.932 0.342 15.219 1 94.81 181 GLU B C 1
ATOM 3797 O O . GLU B 1 181 ? -3.592 -0.631 14.844 1 94.81 181 GLU B O 1
ATOM 3802 N N . ARG B 1 182 ? -2.686 1.316 14.391 1 89.31 182 ARG B N 1
ATOM 3803 C CA . ARG B 1 182 ? -3.068 1.258 12.984 1 89.31 182 ARG B CA 1
ATOM 3804 C C . ARG B 1 182 ? -2.215 0.248 12.219 1 89.31 182 ARG B C 1
ATOM 3806 O O . ARG B 1 182 ? -2.729 -0.508 11.391 1 89.31 182 ARG B O 1
ATOM 3813 N N . ILE B 1 183 ? -0.938 0.248 12.523 1 87.19 183 ILE B N 1
ATOM 3814 C CA . ILE B 1 183 ? -0.007 -0.66 11.859 1 87.19 183 ILE B CA 1
ATOM 3815 C C . ILE B 1 183 ? -0.337 -2.104 12.234 1 87.19 183 ILE B C 1
ATOM 3817 O O . ILE B 1 183 ? -0.303 -2.996 11.391 1 87.19 183 ILE B O 1
ATOM 3821 N N . SER B 1 184 ? -0.689 -2.285 13.484 1 88.12 184 SER B N 1
ATOM 3822 C CA . SER B 1 184 ? -0.943 -3.627 14 1 88.12 184 SER B CA 1
ATOM 3823 C C . SER B 1 184 ? -2.338 -4.109 13.617 1 88.12 184 SER B C 1
ATOM 3825 O O . SER B 1 184 ? -2.699 -5.254 13.898 1 88.12 184 SER B O 1
ATOM 3827 N N . GLY B 1 185 ? -3.164 -3.201 13.109 1 82.06 185 GLY B N 1
ATOM 3828 C CA . GLY B 1 185 ? -4.508 -3.584 12.711 1 82.06 185 GLY B CA 1
ATOM 3829 C C . GLY B 1 185 ? -5.5 -3.578 13.859 1 82.06 185 GLY B C 1
ATOM 3830 O O . GLY B 1 185 ? -6.602 -4.117 13.742 1 82.06 185 GLY B O 1
ATOM 3831 N N . SER B 1 186 ? -5.109 -3.027 14.875 1 84.38 186 SER B N 1
ATOM 3832 C CA . SER B 1 186 ? -6.004 -2.895 16.016 1 84.38 186 SER B CA 1
ATOM 3833 C C . SER B 1 186 ? -6.996 -1.753 15.82 1 84.38 186 SER B C 1
ATOM 3835 O O . SER B 1 186 ? -6.809 -0.914 14.938 1 84.38 186 SER B O 1
ATOM 3837 N N . SER B 1 187 ? -8.086 -1.801 16.562 1 88.62 187 SER B N 1
ATOM 3838 C CA . SER B 1 187 ? -9.016 -0.676 16.531 1 88.62 187 SER B CA 1
ATOM 3839 C C . SER B 1 187 ? -8.32 0.625 16.922 1 88.62 187 SER B C 1
ATOM 3841 O O . SER B 1 187 ? -7.43 0.629 17.781 1 88.62 187 SER B O 1
ATOM 3843 N N . TYR B 1 188 ? -8.727 1.633 16.219 1 91.56 188 TYR B N 1
ATOM 3844 C CA . TYR B 1 188 ? -8.109 2.924 16.5 1 91.56 188 TYR B CA 1
ATOM 3845 C C . TYR B 1 188 ? -9.148 4.039 16.469 1 91.56 188 TYR B C 1
ATOM 3847 O O . TYR B 1 188 ? -10.234 3.869 15.906 1 91.56 188 TYR B O 1
ATOM 3855 N N . ASP B 1 189 ? -8.836 5.129 17.094 1 95 189 ASP B N 1
ATOM 3856 C CA . ASP B 1 189 ? -9.688 6.312 17.141 1 95 189 ASP B CA 1
ATOM 3857 C C . ASP B 1 189 ? -8.875 7.59 16.969 1 95 189 ASP B C 1
ATOM 3859 O O . ASP B 1 189 ? -7.824 7.578 16.328 1 95 189 ASP B O 1
ATOM 3863 N N . TYR B 1 190 ? -9.336 8.703 17.531 1 95.81 190 TYR B N 1
ATOM 3864 C CA . TYR B 1 190 ? -8.742 10.023 17.344 1 95.81 190 TYR B CA 1
ATOM 3865 C C . TYR B 1 190 ? -7.324 10.062 17.891 1 95.81 190 TYR B C 1
ATOM 3867 O O . TYR B 1 190 ? -6.516 10.898 17.469 1 95.81 190 TYR B O 1
ATOM 3875 N N . LYS B 1 191 ? -7.027 9.164 18.75 1 97.88 191 LYS B N 1
ATOM 3876 C CA . LYS B 1 191 ? -5.727 9.148 19.406 1 97.88 191 LYS B CA 1
ATOM 3877 C C . LYS B 1 191 ? -4.609 8.828 18.422 1 97.88 191 LYS B C 1
ATOM 3879 O O . LYS B 1 191 ? -3.438 9.109 18.688 1 97.88 191 LYS B O 1
ATOM 3884 N N . SER B 1 192 ? -4.98 8.195 17.297 1 96.38 192 SER B N 1
ATOM 3885 C CA . SER B 1 192 ? -3.982 7.93 16.266 1 96.38 192 SER B CA 1
ATOM 3886 C C . SER B 1 192 ? -3.398 9.227 15.711 1 96.38 192 SER B C 1
ATOM 3888 O O . SER B 1 192 ? -2.205 9.297 15.414 1 96.38 192 SER B O 1
ATOM 3890 N N . ASP B 1 193 ? -4.262 10.242 15.617 1 96.94 193 ASP B N 1
ATOM 3891 C CA . ASP B 1 193 ? -3.799 11.547 15.156 1 96.94 193 ASP B CA 1
ATOM 3892 C C . ASP B 1 193 ? -2.848 12.18 16.172 1 96.94 193 ASP B C 1
ATOM 3894 O O . ASP B 1 193 ? -1.921 12.906 15.789 1 96.94 193 ASP B O 1
ATOM 3898 N N . ILE B 1 194 ? -3.068 11.898 17.406 1 98.75 194 ILE B N 1
ATOM 3899 C CA . ILE B 1 194 ? -2.26 12.469 18.484 1 98.75 194 ILE B CA 1
ATOM 3900 C C . ILE B 1 194 ? -0.848 11.891 18.422 1 98.75 194 ILE B C 1
ATOM 3902 O O . ILE B 1 194 ? 0.134 12.617 18.594 1 98.75 194 ILE B O 1
ATOM 3906 N N . TRP B 1 195 ? -0.806 10.594 18.172 1 98.56 195 TRP B N 1
ATOM 3907 C CA . TRP B 1 195 ? 0.496 9.969 17.953 1 98.56 195 TRP B CA 1
ATOM 3908 C C . TRP B 1 195 ? 1.255 10.672 16.828 1 98.56 195 TRP B C 1
ATOM 3910 O O . TRP B 1 195 ? 2.412 11.062 17 1 98.56 195 TRP B O 1
ATOM 3920 N N . SER B 1 196 ? 0.587 10.859 15.734 1 97.31 196 SER B N 1
ATOM 3921 C CA . SER B 1 196 ? 1.206 11.484 14.57 1 97.31 196 SER B CA 1
ATOM 3922 C C . SER B 1 196 ? 1.662 12.906 14.883 1 97.31 196 SER B C 1
ATOM 3924 O O . SER B 1 196 ? 2.764 13.305 14.508 1 97.31 196 SER B O 1
ATOM 3926 N N . LEU B 1 197 ? 0.826 13.609 15.578 1 98.69 197 LEU B N 1
ATOM 3927 C CA . LEU B 1 197 ? 1.181 14.969 15.969 1 98.69 197 LEU B CA 1
ATOM 3928 C C . LEU B 1 197 ? 2.445 14.984 16.828 1 98.69 197 LEU B C 1
ATOM 3930 O O . LEU B 1 197 ? 3.355 15.773 16.578 1 98.69 197 LEU B O 1
ATOM 3934 N N . GLY B 1 198 ? 2.451 14.102 17.812 1 98.75 198 GLY B N 1
ATOM 3935 C CA . GLY B 1 198 ? 3.629 14.016 18.672 1 98.75 198 GLY B CA 1
ATOM 3936 C C . GLY B 1 198 ? 4.914 13.812 17.891 1 98.75 198 GLY B C 1
ATOM 3937 O O . GLY B 1 198 ? 5.922 14.469 18.156 1 98.75 198 GLY B O 1
ATOM 3938 N N . LEU B 1 199 ? 4.863 12.938 16.922 1 98.19 199 LEU B N 1
ATOM 3939 C CA . LEU B 1 199 ? 6.035 12.656 16.094 1 98.19 199 LEU B CA 1
ATOM 3940 C C . LEU B 1 199 ? 6.441 13.883 15.289 1 98.19 199 LEU B C 1
ATOM 3942 O O . LEU B 1 199 ? 7.629 14.195 15.172 1 98.19 199 LEU B O 1
ATOM 3946 N N . VAL B 1 200 ? 5.465 14.547 14.711 1 98.25 200 VAL B N 1
ATOM 3947 C CA . VAL B 1 200 ? 5.727 15.734 13.898 1 98.25 200 VAL B CA 1
ATOM 3948 C C . VAL B 1 200 ? 6.402 16.797 14.758 1 98.25 200 VAL B C 1
ATOM 3950 O O . VAL B 1 200 ? 7.41 17.391 14.352 1 98.25 200 VAL B O 1
ATOM 3953 N N . ILE B 1 201 ? 5.848 17.047 15.93 1 98.62 201 ILE B N 1
ATOM 3954 C CA . ILE B 1 201 ? 6.348 18.109 16.797 1 98.62 201 ILE B CA 1
ATOM 3955 C C . ILE B 1 201 ? 7.758 17.75 17.281 1 98.62 201 ILE B C 1
ATOM 3957 O O . ILE B 1 201 ? 8.641 18.609 17.312 1 98.62 201 ILE B O 1
ATOM 3961 N N . LEU B 1 202 ? 7.969 16.516 17.625 1 98.5 202 LEU B N 1
ATOM 3962 C CA . LEU B 1 202 ? 9.305 16.078 18.016 1 98.5 202 LEU B CA 1
ATOM 3963 C C . LEU B 1 202 ? 10.289 16.266 16.859 1 98.5 202 LEU B C 1
ATOM 3965 O O . LEU B 1 202 ? 11.406 16.75 17.062 1 98.5 202 LEU B O 1
ATOM 3969 N N . GLU B 1 203 ? 9.906 15.867 15.695 1 96.88 203 GLU B N 1
ATOM 3970 C CA . GLU B 1 203 ? 10.75 16.031 14.516 1 96.88 203 GLU B CA 1
ATOM 3971 C C . GLU B 1 203 ? 11.133 17.5 14.312 1 96.88 203 GLU B C 1
ATOM 3973 O O . GLU B 1 203 ? 12.297 17.812 14.047 1 96.88 203 GLU B O 1
ATOM 3978 N N . CYS B 1 204 ? 10.18 18.375 14.477 1 97.69 204 CYS B N 1
ATOM 3979 C CA . CYS B 1 204 ? 10.438 19.797 14.32 1 97.69 204 CYS B CA 1
ATOM 3980 C C . CYS B 1 204 ? 11.422 20.297 15.375 1 97.69 204 CYS B C 1
ATOM 3982 O O . CYS B 1 204 ? 12.203 21.203 15.117 1 97.69 204 CYS B O 1
ATOM 3984 N N . ALA B 1 205 ? 11.359 19.719 16.531 1 98.19 205 ALA B N 1
ATOM 3985 C CA . ALA B 1 205 ? 12.203 20.141 17.641 1 98.19 205 ALA B CA 1
ATOM 3986 C C . ALA B 1 205 ? 13.633 19.641 17.453 1 98.19 205 ALA B C 1
ATOM 3988 O O . ALA B 1 205 ? 14.594 20.375 17.734 1 98.19 205 ALA B O 1
ATOM 3989 N N . ILE B 1 206 ? 13.773 18.406 16.984 1 95.88 206 ILE B N 1
ATOM 3990 C CA . ILE B 1 206 ? 15.109 17.797 16.969 1 95.88 206 ILE B CA 1
ATOM 3991 C C . ILE B 1 206 ? 15.711 17.938 15.57 1 95.88 206 ILE B C 1
ATOM 3993 O O . ILE B 1 206 ? 16.922 17.719 15.383 1 95.88 206 ILE B O 1
ATOM 3997 N N . GLY B 1 207 ? 14.828 18.141 14.547 1 93.69 207 GLY B N 1
ATOM 3998 C CA . GLY B 1 207 ? 15.336 18.469 13.227 1 93.69 207 GLY B CA 1
ATOM 3999 C C . GLY B 1 207 ? 15.438 17.25 12.32 1 93.69 207 GLY B C 1
ATOM 4000 O O . GLY B 1 207 ? 15.922 17.359 11.188 1 93.69 207 GLY B O 1
ATOM 4001 N N . HIS B 1 208 ? 15.078 16.125 12.812 1 91.5 208 HIS B N 1
ATOM 4002 C CA . HIS B 1 208 ? 15.062 14.898 12.016 1 91.5 208 HIS B CA 1
ATOM 4003 C C . HIS B 1 208 ? 13.961 13.953 12.484 1 91.5 208 HIS B C 1
ATOM 4005 O O . HIS B 1 208 ? 13.484 14.062 13.617 1 91.5 208 HIS B O 1
ATOM 4011 N N . PHE B 1 209 ? 13.562 13.078 11.555 1 92.69 209 PHE B N 1
ATOM 4012 C CA . PHE B 1 209 ? 12.555 12.094 11.914 1 92.69 209 PHE B CA 1
ATOM 4013 C C . PHE B 1 209 ? 13.016 11.258 13.109 1 92.69 209 PHE B C 1
ATOM 4015 O O . PHE B 1 209 ? 14.133 10.75 13.109 1 92.69 209 PHE B O 1
ATOM 4022 N N . PRO B 1 210 ? 12.219 11.086 14.047 1 93.81 210 PRO B N 1
ATOM 4023 C CA . PRO B 1 210 ? 12.648 10.555 15.344 1 93.81 210 PRO B CA 1
ATOM 4024 C C . PRO B 1 210 ? 13.172 9.125 15.242 1 93.81 210 PRO B C 1
ATOM 4026 O O . PRO B 1 210 ? 13.992 8.703 16.062 1 93.81 210 PRO B O 1
ATOM 4029 N N . TYR B 1 211 ? 12.719 8.32 14.32 1 91 211 TYR B N 1
ATOM 4030 C CA . TYR B 1 211 ? 13.164 6.938 14.227 1 91 211 TYR B CA 1
ATOM 4031 C C . TYR B 1 211 ? 14.422 6.824 13.359 1 91 211 TYR B C 1
ATOM 4033 O O . TYR B 1 211 ? 14.953 5.727 13.172 1 91 211 TYR B O 1
ATOM 4041 N N . THR B 1 212 ? 14.797 7.812 12.742 1 80.44 212 THR B N 1
ATOM 4042 C CA . THR B 1 212 ? 16.047 7.801 11.977 1 80.44 212 THR B CA 1
ATOM 4043 C C . THR B 1 212 ? 17.219 8.195 12.859 1 80.44 212 THR B C 1
ATOM 4045 O O . THR B 1 212 ? 17.094 9.07 13.719 1 80.44 212 THR B O 1
ATOM 4048 N N . SER B 1 213 ? 18.156 7.211 13.188 1 61.38 213 SER B N 1
ATOM 4049 C CA . SER B 1 213 ? 19.312 7.582 14 1 61.38 213 SER B CA 1
ATOM 4050 C C . SER B 1 213 ? 20.25 8.5 13.227 1 61.38 213 SER B C 1
ATOM 4052 O O . SER B 1 213 ? 20.484 8.297 12.039 1 61.38 213 SER B O 1
ATOM 4054 N N . THR B 1 214 ? 20.438 9.781 13.672 1 56.31 214 THR B N 1
ATOM 4055 C CA . THR B 1 214 ? 21.406 10.734 13.148 1 56.31 214 THR B CA 1
ATOM 4056 C C . THR B 1 214 ? 22.75 10.047 12.898 1 56.31 214 THR B C 1
ATOM 4058 O O . THR B 1 214 ? 23.484 10.414 11.984 1 56.31 214 THR B O 1
ATOM 4061 N N . GLU B 1 215 ? 23.219 9.227 13.883 1 51.81 215 GLU B N 1
ATOM 4062 C CA . GLU B 1 215 ? 24.562 8.656 13.742 1 51.81 215 GLU B CA 1
ATOM 4063 C C . GLU B 1 215 ? 24.641 7.73 12.531 1 51.81 215 GLU B C 1
ATOM 4065 O O . GLU B 1 215 ? 25.719 7.539 11.961 1 51.81 215 GLU B O 1
ATOM 4070 N N . GLN B 1 216 ? 23.578 7.043 12.359 1 50.59 216 GLN B N 1
ATOM 4071 C CA . GLN B 1 216 ? 23.672 6.117 11.234 1 50.59 216 GLN B CA 1
ATOM 4072 C C . GLN B 1 216 ? 22.812 6.578 10.062 1 50.59 216 GLN B C 1
ATOM 4074 O O . GLN B 1 216 ? 21.594 6.742 10.211 1 50.59 216 GLN B O 1
ATOM 4079 N N . GLU B 1 217 ? 23.203 7.59 9.305 1 51.62 217 GLU B N 1
ATOM 4080 C CA . GLU B 1 217 ? 22.656 8.148 8.07 1 51.62 217 GLU B CA 1
ATOM 4081 C C . GLU B 1 217 ? 21.781 7.125 7.352 1 51.62 217 GLU B C 1
ATOM 4083 O O . GLU B 1 217 ? 21.406 7.328 6.191 1 51.62 217 GLU B O 1
ATOM 4088 N N . GLU B 1 218 ? 21.547 5.973 7.98 1 59.88 218 GLU B N 1
ATOM 4089 C CA . GLU B 1 218 ? 20.891 4.984 7.133 1 59.88 218 GLU B CA 1
ATOM 4090 C C . GLU B 1 218 ? 19.391 4.91 7.438 1 59.88 218 GLU B C 1
ATOM 4092 O O . GLU B 1 218 ? 18.984 4.824 8.602 1 59.88 218 GLU B O 1
ATOM 4097 N N . SER B 1 219 ? 18.562 5.316 6.535 1 68.31 219 SER B N 1
ATOM 4098 C CA . SER B 1 219 ? 17.109 5.199 6.602 1 68.31 219 SER B CA 1
ATOM 4099 C C . SER B 1 219 ? 16.672 3.752 6.82 1 68.31 219 SER B C 1
ATOM 4101 O O . SER B 1 219 ? 17.297 2.83 6.281 1 68.31 219 SER B O 1
ATOM 4103 N N . LEU B 1 220 ? 15.867 3.623 7.965 1 77.5 220 LEU B N 1
ATOM 4104 C CA . LEU B 1 220 ? 15.273 2.318 8.219 1 77.5 220 LEU B CA 1
ATOM 4105 C C . LEU B 1 220 ? 14.508 1.824 6.996 1 77.5 220 LEU B C 1
ATOM 4107 O O . LEU B 1 220 ? 13.875 2.617 6.293 1 77.5 220 LEU B O 1
ATOM 4111 N N . SER B 1 221 ? 14.75 0.564 6.727 1 78.75 221 SER B N 1
ATOM 4112 C CA . SER B 1 221 ? 13.859 -0.027 5.734 1 78.75 221 SER B CA 1
ATOM 4113 C C . SER B 1 221 ? 12.398 0.057 6.18 1 78.75 221 SER B C 1
ATOM 4115 O O . SER B 1 221 ? 12.117 0.335 7.344 1 78.75 221 SER B O 1
ATOM 4117 N N . PHE B 1 222 ? 11.555 -0.19 5.379 1 80.44 222 PHE B N 1
ATOM 4118 C CA . PHE B 1 222 ? 10.125 -0.164 5.656 1 80.44 222 PHE B CA 1
ATOM 4119 C C . PHE B 1 222 ? 9.789 -1.059 6.844 1 80.44 222 PHE B C 1
ATOM 4121 O O . PHE B 1 222 ? 9.156 -0.612 7.805 1 80.44 222 PHE B O 1
ATOM 4128 N N . TYR B 1 223 ? 10.211 -2.289 6.742 1 84.12 223 TYR B N 1
ATOM 4129 C CA . TYR B 1 223 ? 9.883 -3.24 7.797 1 84.12 223 TYR B CA 1
ATOM 4130 C C . TYR B 1 223 ? 10.547 -2.846 9.109 1 84.12 223 TYR B C 1
ATOM 4132 O O . TYR B 1 223 ? 9.945 -2.977 10.18 1 84.12 223 TYR B O 1
ATOM 4140 N N . GLU B 1 224 ? 11.734 -2.363 8.992 1 86.25 224 GLU B N 1
ATOM 4141 C CA . GLU B 1 224 ? 12.43 -1.929 10.203 1 86.25 224 GLU B CA 1
ATOM 4142 C C . GLU B 1 224 ? 11.695 -0.78 10.883 1 86.25 224 GLU B C 1
ATOM 4144 O O . GLU B 1 224 ? 11.648 -0.711 12.109 1 86.25 224 GLU B O 1
ATOM 4149 N N . LEU B 1 225 ? 11.211 0.08 10.07 1 88.81 225 LEU B N 1
ATOM 4150 C CA . LEU B 1 225 ? 10.453 1.201 10.609 1 88.81 225 LEU B CA 1
ATOM 4151 C C . LEU B 1 225 ? 9.188 0.714 11.312 1 88.81 225 LEU B C 1
ATOM 4153 O O . LEU B 1 225 ? 8.891 1.146 12.43 1 88.81 225 LEU B O 1
ATOM 4157 N N . LEU B 1 226 ? 8.461 -0.187 10.688 1 89.5 226 LEU B N 1
ATOM 4158 C CA . LEU B 1 226 ? 7.254 -0.735 11.305 1 89.5 226 LEU B CA 1
ATOM 4159 C C . LEU B 1 226 ? 7.574 -1.405 12.633 1 89.5 226 LEU B C 1
ATOM 4161 O O . LEU B 1 226 ? 6.863 -1.21 13.617 1 89.5 226 LEU B O 1
ATOM 4165 N N . GLU B 1 227 ? 8.641 -2.152 12.609 1 90.38 227 GLU B N 1
ATOM 4166 C CA . GLU B 1 227 ? 9.07 -2.838 13.82 1 90.38 227 GLU B CA 1
ATOM 4167 C C . GLU B 1 227 ? 9.414 -1.842 14.922 1 90.38 227 GLU B C 1
ATOM 4169 O O . GLU B 1 227 ? 9.062 -2.047 16.078 1 90.38 227 GLU B O 1
ATOM 4174 N N . ALA B 1 228 ? 10.102 -0.828 14.5 1 92.69 228 ALA B N 1
ATOM 4175 C CA . ALA B 1 228 ? 10.469 0.202 15.469 1 92.69 228 ALA B CA 1
ATOM 4176 C C . ALA B 1 228 ? 9.227 0.857 16.062 1 92.69 228 ALA B C 1
ATOM 4178 O O . ALA B 1 228 ? 9.125 1.017 17.281 1 92.69 228 ALA B O 1
ATOM 4179 N N . ILE B 1 229 ? 8.273 1.19 15.258 1 94.31 229 ILE B N 1
ATOM 4180 C CA . ILE B 1 229 ? 7.07 1.896 15.688 1 94.31 229 ILE B CA 1
ATOM 4181 C C . ILE B 1 229 ? 6.234 0.989 16.578 1 94.31 229 ILE B C 1
ATOM 4183 O O . ILE B 1 229 ? 5.719 1.43 17.609 1 94.31 229 ILE B O 1
ATOM 4187 N N . VAL B 1 230 ? 6.148 -0.242 16.25 1 93.94 230 VAL B N 1
ATOM 4188 C CA . VAL B 1 230 ? 5.219 -1.132 16.938 1 93.94 230 VAL B CA 1
ATOM 4189 C C . VAL B 1 230 ? 5.898 -1.748 18.156 1 93.94 230 VAL B C 1
ATOM 4191 O O . VAL B 1 230 ? 5.324 -1.781 19.25 1 93.94 230 VAL B O 1
ATOM 4194 N N . ASP B 1 231 ? 7.172 -2.156 18.062 1 93.5 231 ASP B N 1
ATOM 4195 C CA . ASP B 1 231 ? 7.734 -3.07 19.047 1 93.5 231 ASP B CA 1
ATOM 4196 C C . ASP B 1 231 ? 8.781 -2.369 19.906 1 93.5 231 ASP B C 1
ATOM 4198 O O . ASP B 1 231 ? 9.133 -2.854 20.984 1 93.5 231 ASP B O 1
ATOM 4202 N N . GLN B 1 232 ? 9.383 -1.373 19.469 1 94.25 232 GLN B N 1
ATOM 4203 C CA . GLN B 1 232 ? 10.422 -0.694 20.234 1 94.25 232 GLN B CA 1
ATOM 4204 C C . GLN B 1 232 ? 9.836 0.45 21.047 1 94.25 232 GLN B C 1
ATOM 4206 O O . GLN B 1 232 ? 8.711 0.89 20.812 1 94.25 232 GLN B O 1
ATOM 4211 N N . PRO B 1 233 ? 10.555 0.934 22.047 1 96.06 233 PRO B N 1
ATOM 4212 C CA . PRO B 1 233 ? 10.07 2.076 22.828 1 96.06 233 PRO B CA 1
ATOM 4213 C C . PRO B 1 233 ? 9.836 3.318 21.969 1 96.06 233 PRO B C 1
ATOM 4215 O O . PRO B 1 233 ? 10.555 3.547 21 1 96.06 233 PRO B O 1
ATOM 4218 N N . PRO B 1 234 ? 8.812 4.016 22.297 1 97.31 234 PRO B N 1
ATOM 4219 C CA . PRO B 1 234 ? 8.555 5.234 21.531 1 97.31 234 PRO B CA 1
ATOM 4220 C C . PRO B 1 234 ? 9.656 6.277 21.688 1 97.31 234 PRO B C 1
ATOM 4222 O O . PRO B 1 234 ? 10.336 6.309 22.719 1 97.31 234 PRO B O 1
ATOM 4225 N N . PRO B 1 235 ? 9.836 7.027 20.672 1 96.75 235 PRO B N 1
ATOM 4226 C CA . PRO B 1 235 ? 10.812 8.117 20.797 1 96.75 235 PRO B CA 1
ATOM 4227 C C . PRO B 1 235 ? 10.398 9.148 21.844 1 96.75 235 PRO B C 1
ATOM 4229 O O . PRO B 1 235 ? 9.227 9.227 22.219 1 96.75 235 PRO B O 1
ATOM 4232 N N . PHE B 1 236 ? 11.344 9.859 22.359 1 97.19 236 PHE B N 1
ATOM 4233 C CA . PHE B 1 236 ? 11.109 10.883 23.375 1 97.19 236 PHE B CA 1
ATOM 4234 C C . PHE B 1 236 ? 12.023 12.078 23.156 1 97.19 236 PHE B C 1
ATOM 4236 O O . PHE B 1 236 ? 12.992 12 22.406 1 97.19 236 PHE B O 1
ATOM 4243 N N . ALA B 1 237 ? 11.609 13.156 23.734 1 97.69 237 ALA B N 1
ATOM 4244 C CA . ALA B 1 237 ? 12.453 14.352 23.703 1 97.69 237 ALA B CA 1
ATOM 4245 C C . ALA B 1 237 ? 13.562 14.258 24.75 1 97.69 237 ALA B C 1
ATOM 4247 O O . ALA B 1 237 ? 13.305 13.984 25.922 1 97.69 237 ALA B O 1
ATOM 4248 N N . PRO B 1 238 ? 14.836 14.461 24.344 1 96.31 238 PRO B N 1
ATOM 4249 C CA . PRO B 1 238 ? 15.914 14.422 25.328 1 96.31 238 PRO B CA 1
ATOM 4250 C C . PRO B 1 238 ? 15.742 15.461 26.438 1 96.31 238 PRO B C 1
ATOM 4252 O O . PRO B 1 238 ? 15.719 16.672 26.156 1 96.31 238 PRO B O 1
ATOM 4255 N N . PRO B 1 239 ? 15.789 15.062 27.672 1 96.62 239 PRO B N 1
ATOM 4256 C CA . PRO B 1 239 ? 15.5 15.992 28.766 1 96.62 239 PRO B CA 1
ATOM 4257 C C . PRO B 1 239 ? 16.609 17.016 28.969 1 96.62 239 PRO B C 1
ATOM 4259 O O . PRO B 1 239 ? 16.406 18.031 29.641 1 96.62 239 PRO B O 1
ATOM 4262 N N . ASP B 1 240 ? 17.781 16.75 28.469 1 97.19 240 ASP B N 1
ATOM 4263 C CA . ASP B 1 240 ? 18.906 17.672 28.625 1 97.19 240 ASP B CA 1
ATOM 4264 C C . ASP B 1 240 ? 18.859 18.781 27.578 1 97.19 240 ASP B C 1
ATOM 4266 O O . ASP B 1 240 ? 19.562 19.781 27.688 1 97.19 240 ASP B O 1
ATOM 4270 N N . GLN B 1 241 ? 17.922 18.656 26.672 1 96.75 241 GLN B N 1
ATOM 4271 C CA . GLN B 1 241 ? 17.891 19.609 25.578 1 96.75 241 GLN B CA 1
ATOM 4272 C C . GLN B 1 241 ? 16.578 20.391 25.578 1 96.75 241 GLN B C 1
ATOM 4274 O O . GLN B 1 241 ? 16.484 21.469 24.969 1 96.75 241 GLN B O 1
ATOM 4279 N N . PHE B 1 242 ? 15.594 19.859 26.219 1 98.44 242 PHE B N 1
ATOM 4280 C CA . PHE B 1 242 ? 14.273 20.453 26.125 1 98.44 242 PHE B CA 1
ATOM 4281 C C . PHE B 1 242 ? 13.68 20.688 27.516 1 98.44 242 PHE B C 1
ATOM 4283 O O . PHE B 1 242 ? 14.125 20.078 28.484 1 98.44 242 PHE B O 1
ATOM 4290 N N . SER B 1 243 ? 12.758 21.594 27.609 1 98.38 243 SER B N 1
ATOM 4291 C CA . SER B 1 243 ? 12.102 21.875 28.875 1 98.38 243 SER B CA 1
ATOM 4292 C C . SER B 1 243 ? 11.305 20.688 29.375 1 98.38 243 SER B C 1
ATOM 4294 O O . SER B 1 243 ? 10.867 19.844 28.578 1 98.38 243 SER B O 1
ATOM 4296 N N . PRO B 1 244 ? 11.125 20.516 30.656 1 98.5 244 PRO B N 1
ATOM 4297 C CA . PRO B 1 244 ? 10.297 19.438 31.188 1 98.5 244 PRO B CA 1
ATOM 4298 C C . PRO B 1 244 ? 8.883 19.438 30.625 1 98.5 244 PRO B C 1
ATOM 4300 O O . PRO B 1 244 ? 8.281 18.375 30.453 1 98.5 244 PRO B O 1
ATOM 4303 N N . GLU B 1 245 ? 8.359 20.656 30.375 1 98.62 245 GLU B N 1
ATOM 4304 C CA . GLU B 1 245 ? 7.008 20.766 29.828 1 98.62 245 GLU B CA 1
ATOM 4305 C C . GLU B 1 245 ? 6.934 20.172 28.422 1 98.62 245 GLU B C 1
ATOM 4307 O O . GLU B 1 245 ? 5.977 19.469 28.094 1 98.62 245 GLU B O 1
ATOM 4312 N N . PHE B 1 246 ? 7.969 20.484 27.656 1 98.75 246 PHE B N 1
ATOM 4313 C CA . PHE B 1 246 ? 8.008 19.938 26.297 1 98.75 246 PHE B CA 1
ATOM 4314 C C . PHE B 1 246 ? 8.156 18.422 26.328 1 98.75 246 PHE B C 1
ATOM 4316 O O . PHE B 1 246 ? 7.441 17.703 25.609 1 98.75 246 PHE B O 1
ATOM 4323 N N . CYS B 1 247 ? 9.047 17.953 27.188 1 98.81 247 CYS B N 1
ATOM 4324 C CA . CYS B 1 247 ? 9.242 16.5 27.328 1 98.81 247 CYS B CA 1
ATOM 4325 C C . CYS B 1 247 ? 7.945 15.82 27.734 1 98.81 247 CYS B C 1
ATOM 4327 O O . CYS B 1 247 ? 7.609 14.758 27.188 1 98.81 247 CYS B O 1
ATOM 4329 N N . SER B 1 248 ? 7.266 16.422 28.625 1 98.75 248 SER B N 1
ATOM 4330 C CA . SER B 1 248 ? 5.992 15.875 29.09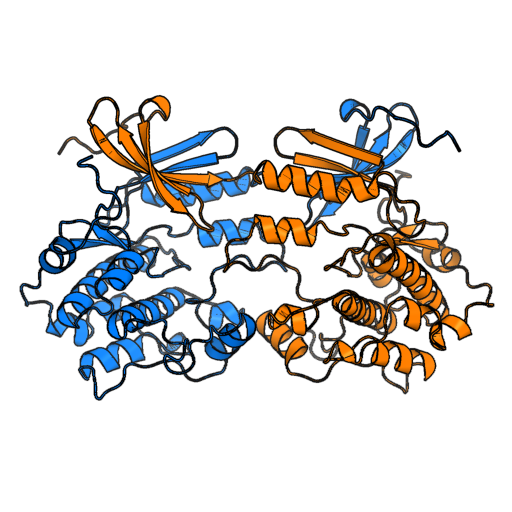4 1 98.75 248 SER B CA 1
ATOM 4331 C C . SER B 1 248 ? 4.953 15.859 27.969 1 98.75 248 SER B C 1
ATOM 4333 O O . SER B 1 248 ? 4.18 14.906 27.859 1 98.75 248 SER B O 1
ATOM 4335 N N . PHE B 1 249 ? 4.914 16.906 27.188 1 98.81 249 PHE B N 1
ATOM 4336 C CA . PHE B 1 249 ? 3.984 17.016 26.062 1 98.81 249 PHE B CA 1
ATOM 4337 C C . PHE B 1 249 ? 4.223 15.883 25.062 1 98.81 249 PHE B C 1
ATOM 4339 O O . PHE B 1 249 ? 3.279 15.211 24.641 1 98.81 249 PHE B O 1
ATOM 4346 N N . ILE B 1 250 ? 5.484 15.68 24.719 1 98.81 250 ILE B N 1
ATOM 4347 C CA . ILE B 1 250 ? 5.867 14.633 23.766 1 98.81 250 ILE B CA 1
ATOM 4348 C C . ILE B 1 250 ? 5.508 13.266 24.344 1 98.81 250 ILE B C 1
ATOM 4350 O O . ILE B 1 250 ? 4.91 12.438 23.656 1 98.81 250 ILE B O 1
ATOM 4354 N N . SER B 1 251 ? 5.777 13.07 25.562 1 98.62 251 SER B N 1
ATOM 4355 C CA . SER B 1 251 ? 5.504 11.797 26.219 1 98.62 251 SER B CA 1
ATOM 4356 C C . SER B 1 251 ? 4.004 11.523 26.297 1 98.62 251 SER B C 1
ATOM 4358 O O . SER B 1 251 ? 3.568 10.375 26.203 1 98.62 251 SER B O 1
ATOM 4360 N N . ALA B 1 252 ? 3.23 12.547 26.469 1 98.69 252 ALA B N 1
ATOM 4361 C CA . ALA B 1 252 ? 1.778 12.422 26.578 1 98.69 252 ALA B CA 1
ATOM 4362 C C . ALA B 1 252 ? 1.163 12.102 25.219 1 98.69 252 ALA B C 1
ATOM 4364 O O . ALA B 1 252 ? 0.05 11.578 25.141 1 98.69 252 ALA B O 1
ATOM 4365 N N . SER B 1 253 ? 1.845 12.461 24.172 1 98.81 253 SER B N 1
ATOM 4366 C CA . SER B 1 253 ? 1.342 12.273 22.812 1 98.81 253 SER B CA 1
ATOM 4367 C C . SER B 1 253 ? 1.817 10.945 22.219 1 98.81 253 SER B C 1
ATOM 4369 O O . SER B 1 253 ? 1.049 10.242 21.562 1 98.81 253 SER B O 1
ATOM 4371 N N . ILE B 1 254 ? 3.09 10.664 22.453 1 98.62 254 ILE B N 1
ATOM 4372 C CA . ILE B 1 254 ? 3.717 9.5 21.828 1 98.62 254 ILE B CA 1
ATOM 4373 C C . ILE B 1 254 ? 3.758 8.344 22.828 1 98.62 254 ILE B C 1
ATOM 4375 O O . ILE B 1 254 ? 4.805 8.062 23.406 1 98.62 254 ILE B O 1
ATOM 4379 N N . GLN B 1 255 ? 2.609 7.734 22.984 1 98 255 GLN B N 1
ATOM 4380 C CA . GLN B 1 255 ? 2.438 6.547 23.812 1 98 255 GLN B CA 1
ATOM 4381 C C . GLN B 1 255 ? 2.035 5.34 22.969 1 98 255 GLN B C 1
ATOM 4383 O O . GLN B 1 255 ? 1.154 5.438 22.109 1 98 255 GLN B O 1
ATOM 4388 N N . LYS B 1 256 ? 2.641 4.234 23.281 1 97.06 256 LYS B N 1
ATOM 4389 C CA . LYS B 1 256 ? 2.311 3.027 22.531 1 97.06 256 LYS B CA 1
ATOM 4390 C C . LYS B 1 256 ? 0.844 2.648 22.703 1 97.06 256 LYS B C 1
ATOM 4392 O O . LYS B 1 256 ? 0.158 2.322 21.734 1 97.06 256 LYS B O 1
ATOM 4397 N N . ASP B 1 257 ? 0.366 2.697 23.922 1 96.69 257 ASP B N 1
ATOM 4398 C CA . ASP B 1 257 ? -1.042 2.449 24.219 1 96.69 257 ASP B CA 1
ATOM 4399 C C . ASP B 1 257 ? -1.885 3.697 23.969 1 96.69 257 ASP B C 1
ATOM 4401 O O . ASP B 1 257 ? -1.73 4.703 24.656 1 96.69 257 ASP B O 1
ATOM 4405 N N . PRO B 1 258 ? -2.758 3.645 23.031 1 97.75 258 PRO B N 1
ATOM 4406 C CA . PRO B 1 258 ? -3.541 4.84 22.703 1 97.75 258 PRO B CA 1
ATOM 4407 C C . PRO B 1 258 ? -4.355 5.352 23.891 1 97.75 258 PRO B C 1
ATOM 4409 O O . PRO B 1 258 ? -4.633 6.551 23.984 1 97.75 258 PRO B O 1
ATOM 4412 N N . LYS B 1 259 ? -4.691 4.516 24.828 1 97.19 259 LYS B N 1
ATOM 4413 C CA . LYS B 1 259 ? -5.488 4.918 26 1 97.19 259 LYS B CA 1
ATOM 4414 C C . LYS B 1 259 ? -4.691 5.84 26.906 1 97.19 259 LYS B C 1
ATOM 4416 O O . LYS B 1 259 ? -5.273 6.57 27.719 1 97.19 259 LYS B O 1
ATOM 4421 N N . GLN B 1 260 ? -3.398 5.773 26.797 1 98.19 260 GLN B N 1
ATOM 4422 C CA . GLN B 1 260 ? -2.525 6.574 27.641 1 98.19 260 GLN B CA 1
ATOM 4423 C C . GLN B 1 260 ? -2.207 7.918 27 1 98.19 260 GLN B C 1
ATOM 4425 O O . GLN B 1 260 ? -1.565 8.773 27.609 1 98.19 260 GLN B O 1
ATOM 4430 N N . ARG B 1 261 ? -2.662 8.117 25.781 1 98.62 261 ARG B N 1
ATOM 4431 C CA . ARG B 1 261 ? -2.434 9.391 25.109 1 98.62 261 ARG B CA 1
ATOM 4432 C C . ARG B 1 261 ? -3.482 10.422 25.516 1 98.62 261 ARG B C 1
ATOM 4434 O O . ARG B 1 261 ? -4.66 10.086 25.656 1 98.62 261 ARG B O 1
ATOM 4441 N N . LEU B 1 262 ? -3.061 11.609 25.688 1 98.62 262 LEU B N 1
ATOM 4442 C CA . LEU B 1 262 ? -4.012 12.695 25.922 1 98.62 262 LEU B CA 1
ATOM 4443 C C . LEU B 1 262 ? -4.773 13.023 24.641 1 98.62 262 LEU B C 1
ATOM 4445 O O . LEU B 1 262 ? -4.266 12.812 23.531 1 98.62 262 LEU B O 1
ATOM 4449 N N . SER B 1 263 ? -5.953 13.5 24.781 1 98.25 263 SER B N 1
ATOM 4450 C CA . SER B 1 263 ? -6.754 13.938 23.641 1 98.25 263 SER B CA 1
ATOM 4451 C C . SER B 1 263 ? -6.293 15.297 23.141 1 98.25 263 SER B C 1
ATOM 4453 O O . SER B 1 263 ? -5.512 15.984 23.797 1 98.25 263 SER B O 1
ATOM 4455 N N . SER B 1 264 ? -6.797 15.617 21.969 1 98.31 264 SER B N 1
ATOM 4456 C CA . SER B 1 264 ? -6.496 16.938 21.422 1 98.31 264 SER B CA 1
ATOM 4457 C C . SER B 1 264 ? -6.941 18.031 22.391 1 98.31 264 SER B C 1
ATOM 4459 O O . SER B 1 264 ? -6.215 19.016 22.609 1 98.31 264 SER B O 1
ATOM 4461 N N . LEU B 1 265 ? -8.102 17.891 23.016 1 97.56 265 LEU B N 1
ATOM 4462 C CA . LEU B 1 265 ? -8.633 18.875 23.953 1 97.56 265 LEU B CA 1
ATOM 4463 C C . LEU B 1 265 ? -7.742 18.969 25.188 1 97.56 265 LEU B C 1
ATOM 4465 O O . LEU B 1 265 ? -7.438 20.062 25.656 1 97.56 265 LEU B O 1
ATOM 4469 N N . GLU B 1 266 ? -7.332 17.844 25.703 1 98.5 266 GLU B N 1
ATOM 4470 C CA . GLU B 1 266 ? -6.469 17.828 26.875 1 98.5 266 GLU B CA 1
ATOM 4471 C C . GLU B 1 266 ? -5.113 18.453 26.578 1 98.5 266 GLU B C 1
ATOM 4473 O O . GLU B 1 266 ? -4.555 19.172 27.422 1 98.5 266 GLU B O 1
ATOM 4478 N N . LEU B 1 267 ? -4.625 18.219 25.422 1 98.69 267 LEU B N 1
ATOM 4479 C CA . LEU B 1 267 ? -3.314 18.734 25.047 1 98.69 267 LEU B CA 1
ATOM 4480 C C . LEU B 1 267 ? -3.352 20.25 24.906 1 98.69 267 LEU B C 1
ATOM 4482 O O . LEU B 1 267 ? -2.35 20.922 25.156 1 98.69 267 LEU B O 1
ATOM 4486 N N . LEU B 1 268 ? -4.492 20.844 24.547 1 97.5 268 LEU B N 1
ATOM 4487 C CA . LEU B 1 268 ? -4.637 22.281 24.422 1 97.5 268 LEU B CA 1
ATOM 4488 C C . LEU B 1 268 ? -4.422 22.953 25.781 1 97.5 268 LEU B C 1
ATOM 4490 O O . LEU B 1 268 ? -4.004 24.125 25.844 1 97.5 268 LEU B O 1
ATOM 4494 N N . SER B 1 269 ? -4.684 22.188 26.812 1 97.31 269 SER B N 1
ATOM 4495 C CA . SER B 1 269 ? -4.539 22.719 28.172 1 97.31 269 SER B CA 1
ATOM 4496 C C . SER B 1 269 ? -3.24 22.25 28.812 1 97.31 269 SER B C 1
ATOM 4498 O O . SER B 1 269 ? -3.039 22.422 30.016 1 97.31 269 SER B O 1
ATOM 4500 N N . HIS B 1 270 ? -2.428 21.594 28.094 1 98.44 270 HIS B N 1
ATOM 4501 C CA . HIS B 1 270 ? -1.172 21.062 28.609 1 98.44 270 HIS B CA 1
ATOM 4502 C C . HIS B 1 270 ? -0.235 22.188 29.031 1 98.44 270 HIS B C 1
ATOM 4504 O O . HIS B 1 270 ? -0.181 23.234 28.375 1 98.44 270 HIS B O 1
ATOM 4510 N N . PRO B 1 271 ? 0.606 22 30.047 1 98.44 271 PRO B N 1
ATOM 4511 C CA . PRO B 1 271 ? 1.505 23.031 30.562 1 98.44 271 PRO B CA 1
ATOM 4512 C C . PRO B 1 271 ? 2.438 23.594 29.484 1 98.44 271 PRO B C 1
ATOM 4514 O O . PRO B 1 271 ? 2.807 24.766 29.531 1 98.44 271 PRO B O 1
ATOM 4517 N N . PHE B 1 272 ? 2.846 22.812 28.531 1 98.56 272 PHE B N 1
ATOM 4518 C CA . PHE B 1 272 ? 3.727 23.281 27.469 1 98.56 272 PHE B CA 1
ATOM 4519 C C . PHE B 1 272 ? 3.051 24.359 26.641 1 98.56 272 PHE B C 1
ATOM 4521 O O . PHE B 1 272 ? 3.684 25.359 26.281 1 98.56 272 PHE B O 1
ATOM 4528 N N . ILE B 1 273 ? 1.79 24.141 26.344 1 97.88 273 ILE B N 1
ATOM 4529 C CA . ILE B 1 273 ? 1.024 25.125 25.562 1 97.88 273 ILE B CA 1
ATOM 4530 C C . ILE B 1 273 ? 0.756 26.359 26.422 1 97.88 273 ILE B C 1
ATOM 4532 O O . ILE B 1 273 ? 0.966 27.484 25.969 1 97.88 273 ILE B O 1
ATOM 4536 N N . LYS B 1 274 ? 0.388 26.188 27.688 1 96.88 274 LYS B N 1
ATOM 4537 C CA . LYS B 1 274 ? 0.036 27.281 28.594 1 96.88 274 LYS B CA 1
ATOM 4538 C C . LYS B 1 274 ? 1.243 28.156 28.891 1 96.88 274 LYS B C 1
ATOM 4540 O O . LYS B 1 274 ? 1.102 29.375 29.062 1 96.88 274 LYS B O 1
ATOM 4545 N N . LYS B 1 275 ? 2.363 27.531 28.844 1 96 275 LYS B N 1
ATOM 4546 C CA . LYS B 1 275 ? 3.609 28.234 29.141 1 96 275 LYS B CA 1
ATOM 4547 C C . LYS B 1 275 ? 3.805 29.422 28.203 1 96 275 LYS B C 1
ATOM 4549 O O . LYS B 1 275 ? 4.375 30.438 28.594 1 96 275 LYS B O 1
ATOM 4554 N N . PHE B 1 276 ? 3.273 29.312 27.031 1 94.19 276 PHE B N 1
ATOM 4555 C CA . PHE B 1 276 ? 3.568 30.328 26.031 1 94.19 276 PHE B CA 1
ATOM 4556 C C . PHE B 1 276 ? 2.293 31.031 25.578 1 94.19 276 PHE B C 1
ATOM 4558 O O . PHE B 1 276 ? 2.324 31.875 24.672 1 94.19 276 PHE B O 1
ATOM 4565 N N . GLU B 1 277 ? 1.194 30.703 26.094 1 90.12 277 GLU B N 1
ATOM 4566 C CA . GLU B 1 277 ? -0.107 31.219 25.672 1 90.12 277 GLU B CA 1
ATOM 4567 C C . GLU B 1 277 ? -0.177 32.719 25.812 1 90.12 277 GLU B C 1
ATOM 4569 O O . GLU B 1 277 ? -0.764 33.406 24.969 1 90.12 277 GLU B O 1
ATOM 4574 N N . ASP B 1 278 ? 0.386 33.25 26.828 1 88.88 278 ASP B N 1
ATOM 4575 C CA . ASP B 1 278 ? 0.281 34.688 27.094 1 88.88 278 ASP B CA 1
ATOM 4576 C C . ASP B 1 278 ? 1.536 35.438 26.625 1 88.88 278 ASP B C 1
ATOM 4578 O O . ASP B 1 278 ? 1.716 36.625 26.938 1 88.88 278 ASP B O 1
ATOM 4582 N N . LYS B 1 279 ? 2.256 34.594 25.859 1 88.62 279 LYS B N 1
ATOM 4583 C CA . LYS B 1 279 ? 3.451 35.25 25.328 1 88.62 279 LYS B CA 1
ATOM 4584 C C . LYS B 1 279 ? 3.229 35.719 23.891 1 88.62 279 LYS B C 1
ATOM 4586 O O . LYS B 1 279 ? 2.418 35.156 23.172 1 88.62 279 LYS B O 1
ATOM 4591 N N . ASP B 1 280 ? 3.578 36.938 23.547 1 89.19 280 ASP B N 1
ATOM 4592 C CA . ASP B 1 280 ? 3.426 37.5 22.203 1 89.19 280 ASP B CA 1
ATOM 4593 C C . ASP B 1 280 ? 4.445 36.906 21.25 1 89.19 280 ASP B C 1
ATOM 4595 O O . ASP B 1 280 ? 5.379 37.562 20.812 1 89.19 280 ASP B O 1
ATOM 4599 N N . ILE B 1 281 ? 4.23 35.531 21.016 1 92.69 281 ILE B N 1
ATOM 4600 C CA . ILE B 1 281 ? 5.094 34.844 20.062 1 92.69 281 ILE B CA 1
ATOM 4601 C C . ILE B 1 281 ? 4.438 34.844 18.672 1 92.69 281 ILE B C 1
ATOM 4603 O O . ILE B 1 281 ? 3.344 34.312 18.5 1 92.69 281 ILE B O 1
ATOM 4607 N N . ASP B 1 282 ? 5.09 35.5 17.812 1 93.94 282 ASP B N 1
ATOM 4608 C CA . ASP B 1 282 ? 4.562 35.656 16.469 1 93.94 282 ASP B CA 1
ATOM 4609 C C . ASP B 1 282 ? 5.297 34.75 15.477 1 93.94 282 ASP B C 1
ATOM 4611 O O . ASP B 1 282 ? 6.422 35.062 15.078 1 93.94 282 ASP B O 1
ATOM 4615 N N . LEU B 1 283 ? 4.629 33.688 15.031 1 95.31 283 LEU B N 1
ATOM 4616 C CA . LEU B 1 283 ? 5.215 32.75 14.086 1 95.31 283 LEU B CA 1
ATOM 4617 C C . LEU B 1 283 ? 5.547 33.438 12.766 1 95.31 283 LEU B C 1
ATOM 4619 O O . LEU B 1 283 ? 6.41 32.969 12.016 1 95.31 283 LEU B O 1
ATOM 4623 N N . ALA B 1 284 ? 4.949 34.562 12.484 1 96.06 284 ALA B N 1
ATOM 4624 C CA . ALA B 1 284 ? 5.215 35.312 11.273 1 96.06 284 ALA B CA 1
ATOM 4625 C C . ALA B 1 284 ? 6.668 35.781 11.219 1 96.06 284 ALA B C 1
ATOM 4627 O O . ALA B 1 284 ? 7.246 35.906 10.141 1 96.06 284 ALA B O 1
ATOM 4628 N N . ILE B 1 285 ? 7.141 36.062 12.344 1 94.19 285 ILE B N 1
ATOM 4629 C CA . ILE B 1 285 ? 8.531 36.5 12.43 1 94.19 285 ILE B CA 1
ATOM 4630 C C . ILE B 1 285 ? 9.445 35.375 11.938 1 94.19 285 ILE B C 1
ATOM 4632 O O . ILE B 1 285 ? 10.352 35.625 11.133 1 94.19 285 ILE B O 1
ATOM 4636 N N . LEU B 1 286 ? 9.188 34.188 12.391 1 93.31 286 LEU B N 1
ATOM 4637 C CA . LEU B 1 286 ? 9.992 33.062 11.969 1 93.31 286 LEU B CA 1
ATOM 4638 C C . LEU B 1 286 ? 9.852 32.812 10.469 1 93.31 286 LEU B C 1
ATOM 4640 O O . LEU B 1 286 ? 10.852 32.719 9.758 1 93.31 286 LEU B O 1
ATOM 4644 N N . VAL B 1 287 ? 8.656 32.719 9.953 1 94.38 287 VAL B N 1
ATOM 4645 C CA . VAL B 1 287 ? 8.438 32.312 8.57 1 94.38 287 VAL B CA 1
ATOM 4646 C C . VAL B 1 287 ? 8.781 33.469 7.629 1 94.38 287 VAL B C 1
ATOM 4648 O O . VAL B 1 287 ? 9.031 33.25 6.441 1 94.38 287 VAL B O 1
ATOM 4651 N N . GLY B 1 288 ? 8.742 34.719 8.125 1 93.31 288 GLY B N 1
ATOM 4652 C CA . GLY B 1 288 ? 9.102 35.875 7.332 1 93.31 288 GLY B CA 1
ATOM 4653 C C . GLY B 1 288 ? 10.555 35.875 6.883 1 93.31 288 GLY B C 1
ATOM 4654 O O . GLY B 1 288 ? 10.898 36.469 5.863 1 93.31 288 GLY B O 1
ATOM 4655 N N . SER B 1 289 ? 11.344 35.25 7.59 1 90.31 289 SER B N 1
ATOM 4656 C CA . SER B 1 289 ? 12.773 35.188 7.293 1 90.31 289 SER B CA 1
ATOM 4657 C C . SER B 1 289 ? 13.102 34.062 6.344 1 90.31 289 SER B C 1
ATOM 4659 O O . SER B 1 289 ? 14.25 33.906 5.902 1 90.31 289 SER B O 1
ATOM 4661 N N . LEU B 1 290 ? 12.164 33.25 6.004 1 92.5 290 LEU B N 1
ATOM 4662 C CA . LEU B 1 290 ? 12.391 32.062 5.199 1 92.5 290 LEU B CA 1
ATOM 4663 C C . LEU B 1 290 ? 11.977 32.281 3.748 1 92.5 290 LEU B C 1
ATOM 4665 O O . LEU B 1 290 ? 11.195 33.188 3.461 1 92.5 290 LEU B O 1
ATOM 4669 N N . ASP B 1 291 ? 12.516 31.5 2.857 1 90.88 291 ASP B N 1
ATOM 4670 C CA . ASP B 1 291 ? 12.141 31.562 1.449 1 90.88 291 ASP B CA 1
ATOM 4671 C C . ASP B 1 291 ? 10.789 30.891 1.219 1 90.88 291 ASP B C 1
ATOM 4673 O O . ASP B 1 291 ? 10.547 29.781 1.713 1 90.88 291 ASP B O 1
ATOM 4677 N N . PRO B 1 292 ? 9.93 31.594 0.513 1 88.88 292 PRO B N 1
ATOM 4678 C CA . PRO B 1 292 ? 8.688 30.922 0.148 1 88.88 292 PRO B CA 1
ATOM 4679 C C . PRO B 1 292 ? 8.906 29.766 -0.837 1 88.88 292 PRO B C 1
ATOM 4681 O O . PRO B 1 292 ? 9.906 29.75 -1.558 1 88.88 292 PRO B O 1
ATOM 4684 N N . PRO B 1 293 ? 7.965 28.797 -0.812 1 83.62 293 PRO B N 1
ATOM 4685 C CA . PRO B 1 293 ? 8.109 27.703 -1.771 1 83.62 293 PRO B CA 1
ATOM 4686 C C . PRO B 1 293 ? 8.062 28.172 -3.223 1 83.62 293 PRO B C 1
ATOM 4688 O O . PRO B 1 293 ? 8.648 27.531 -4.102 1 83.62 293 PRO B O 1
ATOM 4691 N N . VAL B 1 294 ? 7.246 29.172 -3.461 1 84 294 VAL B N 1
ATOM 4692 C CA . VAL B 1 294 ? 7.176 29.734 -4.809 1 84 294 VAL B CA 1
ATOM 4693 C C . VAL B 1 294 ? 7.57 31.203 -4.777 1 84 294 VAL B C 1
ATOM 4695 O O . VAL B 1 294 ? 7.031 31.984 -3.986 1 84 294 VAL B O 1
ATOM 4698 N N . ASN B 1 295 ? 8.625 31.516 -5.586 1 77 295 ASN B N 1
ATOM 4699 C CA . ASN B 1 295 ? 9 32.906 -5.758 1 77 295 ASN B CA 1
ATOM 4700 C C . ASN B 1 295 ? 8.234 33.562 -6.906 1 77 295 ASN B C 1
ATOM 4702 O O . ASN B 1 295 ? 8.438 33.219 -8.07 1 77 295 ASN B O 1
ATOM 4706 N N . LEU B 1 296 ? 7.242 34.281 -6.633 1 68.38 296 LEU B N 1
ATOM 4707 C CA . LEU B 1 296 ? 6.395 34.906 -7.641 1 68.38 296 LEU B CA 1
ATOM 4708 C C . LEU B 1 296 ? 7.066 36.156 -8.219 1 68.38 296 LEU B C 1
ATOM 4710 O O . LEU B 1 296 ? 6.605 36.688 -9.219 1 68.38 296 LEU B O 1
ATOM 4714 N N . SER B 1 297 ? 8.094 36.844 -7.723 1 57.69 297 SER B N 1
ATOM 4715 C CA . SER B 1 297 ? 8.711 38.031 -8.289 1 57.69 297 SER B CA 1
ATOM 4716 C C . SER B 1 297 ? 9.32 37.75 -9.656 1 57.69 297 SER B C 1
ATOM 4718 O O . SER B 1 297 ? 9.555 38.656 -10.445 1 57.69 297 SER B O 1
ATOM 4720 N N . GLU B 1 298 ? 9.703 36.562 -10.164 1 42.97 298 GLU B N 1
ATOM 4721 C CA . GLU B 1 298 ? 10.352 36.625 -11.469 1 42.97 298 GLU B CA 1
ATOM 4722 C C . GLU B 1 298 ? 9.32 36.688 -12.594 1 42.97 298 GLU B C 1
ATOM 4724 O O . GLU B 1 298 ? 8.312 35.969 -12.555 1 42.97 298 GLU B O 1
#

Secondary structure (DSSP, 8-state):
----------GGGEEEEEEEEEETTEEEEEEEETTT--EEEEEEEE-B--HHHHHHHHHHHHTTTT---TTBPPEEEEEEETTEEEEEEE--TT-BHHHHHHHHS---HHHHHHHHHHHHHHHHIIIIIS--------GGGEEE-TT--EEE--TTHHHHHHHHS--TT---S--TT--HHHHTT----THHHHHHHHHHHHHHHHSS-TTS-SSS--PPPHHHHHHHHHHSPPP---TTTS-HHHHHHHHHHS-SSGGGSPPHHHHHTSHHHHHHHTS---HHHHHHTSPPSS----/----------GGGEEEEEEEEEETTEEEEEEEETTT--EEEEEEEE-B--HHHHHHHHHHHHTTTT---TTB--EEEEEEETTEEEEEEE--TT-BHHHHHHHHSS--HHHHHHHHHHHHHHHHIIIIIS--------GGGEEE-TT--EEE--TTHHHHHHHHS--TT---S--TT--HHHHTT----THHHHHHHHHHHHHHHHSS-TTS-SSS--PPPHHHHHHHHHHSPPP---TTTS-HHHHHHHHHHS-SSGGGSPPHHHHHTSHHHHHHHTS---HHHHHHTSPPSS----